Protein AF-A0A9D8U773-F1 (afdb_monomer)

Nearest PDB structures (foldseek):
  4h8p-assembly1_A  TM=3.447E-01  e=1.270E-01  Bacillus anthracis
  2ha1-assembly1_A  TM=2.707E-01  e=7.453E-02  Homo sapiens
  7zn4-assembly1_c  TM=3.310E-01  e=1.070E+00  Escherichia phage T5
  8hqz-assembly1_A  TM=1.081E-01  e=4.562E-01  Escherichia phage DT57C
  7zn2-assembly1_c  TM=1.019E-01  e=3.686E-01  Escherichia phage T5

Mean predicted aligned error: 18.67 Å

Solvent-accessible surface area (backbone atoms only — not comparable to full-atom values): 34492 Å² total; per-residue (Å²): 132,90,78,84,78,84,84,89,83,67,49,32,31,37,32,36,45,81,47,89,50,95,64,44,83,89,59,69,44,58,38,34,25,37,71,90,77,68,47,75,69,44,37,33,70,83,42,78,30,86,45,52,51,70,39,62,38,30,38,39,37,40,69,44,93,73,56,46,36,47,49,83,41,82,41,99,78,46,40,73,59,58,73,68,49,74,77,49,49,42,73,65,31,34,35,38,37,42,37,45,92,58,67,21,42,34,34,33,37,38,40,35,14,26,76,92,72,43,79,57,38,40,45,37,35,35,42,39,36,40,73,56,73,84,75,67,80,79,75,83,70,77,73,63,86,64,26,73,70,44,65,47,20,59,15,23,81,51,71,40,60,71,42,81,50,59,72,47,98,51,65,72,84,43,56,43,65,41,34,20,39,65,10,31,36,29,18,35,31,33,85,86,37,60,70,39,48,43,74,40,45,34,25,38,30,24,15,17,59,64,65,39,12,76,46,40,52,82,51,38,45,78,50,65,22,3,17,19,39,24,10,44,38,26,13,25,33,35,36,32,57,30,41,25,20,76,86,47,22,44,50,54,60,38,25,34,32,38,33,36,29,66,81,35,56,94,87,52,73,46,84,62,48,39,60,74,59,77,18,28,54,47,63,28,48,85,84,38,48,47,60,73,82,49,61,50,72,45,82,45,74,61,96,86,42,58,24,41,37,39,38,43,41,38,54,31,12,24,16,23,81,76,51,37,58,87,36,60,68,47,40,38,22,71,73,38,75,70,79,40,26,80,32,85,46,63,28,38,20,31,40,18,46,104,87,46,58,75,65,42,49,42,71,74,16,35,30,36,25,57,25,42,26,44,40,39,28,29,49,36,91,69,31,49,93,67,39,32,27,16,46,11,47,34,65,73,48,59,66,62,65,62,75,46,37,39,36,32,37,13,51,36,44,67,53,39,49,51,52,39,49,27,55,55,67,21,27,50,45,41,34,52,67,46,62,51,25,69,63,64,25,28,20,28,47,82,79,63,47,74,46,35,80,36,33,66,34,52,42,86,88,50,71,50,42,80,59,41,63,78,62,61,64,41,60,53,64,93,79,65,73,74,77,78,69,81,74,78,81,76,76,86,75,81,84,80,80,87,78,84,86,80,79,87,77,83,84,74,79,82,73,81,74,76,77,80,74,76,76,83,77,66,48,63,49,41,28,35,26,31,14,80,76,50,44,83,53,38,77,41,53,74,68,33,78,44,56,46,71,56,38,81,38,42,42,34,44,33,57,48,60,79,59,92,64,19,15,38,40,24,37,30,81,91,81,46,75,33,73,17,61,54,88,76,32,26,50,58,27,66,62,94,73,40,33,42,54,61,98,56,60,51,54,49,44,80,47,47,42,35,39,36,36,13,57,25,52,88,71,28,76,57,81,59,48,70,40,74,35,37,31,31,33,42,56,42,97,93,50,88,23,40,42,39

Secondary structure (DSSP, 8-state):
-----------EEEEEEEEPPSSPPS--EEEEE-TTT--EEE-TTTS-EEE-TT-EEEEEEEPPTT--EEEEEE-TT-BSPPPEEE--SBSSEEEEEEPPSS-EEEEEEEEEEETTTEEEEEEEEEEEEEE----------PPPTT---EESB--BSSB--EEEEEEPS-STT--EEEEE-EEEEES--TTTSTT-TT-SPPEEEEEBTT--TT--TTTTTTSS-BSBTTBTT---EEEEEPEE-TTSPBPPPSEEEEEEE--PPTT--GGGB-PPPTT-EEEE-TTSBT--S-EEEEEEEETTEEEEEEEEEPP-EE-BTTSSTTSPBP-SGGGSSGGGGGSTTTTEE-S-BTTB-TTS--TTS-EE--EEEEEEEEEHHHH-SS-EEHHHHHHTPPTTTT--EEEE----HHHHHHHHHHHHHTEEEEETTGGGSSGGGGBBTTT--B-EEETTEE-TTS-SSTTTTSSPPPP--TT-------PPPPPPPPPPPPPPPPPPPPPPPPPPPPPPPPPPPP-EEEEEEETTT--EEEE--TTEEE-GGGGGS-EEEEEEESS--SEEEEEETTTEEEEE-SSSPBTT-EETTEE---S--EESEEEEEEEEEESSSTT-S-EEEEEEEEEEEPPBTTB--EE-

Structure (mmCIF, N/CA/C/O backbone):
data_AF-A0A9D8U773-F1
#
_entry.id   AF-A0A9D8U773-F1
#
loop_
_atom_site.group_PDB
_atom_site.id
_atom_site.type_symbol
_atom_site.label_atom_id
_atom_site.label_alt_id
_atom_site.label_comp_id
_atom_site.label_asym_id
_atom_site.label_entity_id
_atom_site.label_seq_id
_atom_site.pdbx_PDB_ins_code
_atom_site.Cartn_x
_atom_site.Cartn_y
_atom_site.Cartn_z
_atom_site.occupancy
_atom_site.B_iso_or_equiv
_atom_site.auth_seq_id
_atom_site.auth_comp_id
_atom_site.auth_asym_id
_atom_site.auth_atom_id
_atom_site.pdbx_PDB_model_num
ATOM 1 N N . MET A 1 1 ? 31.032 -12.932 -21.569 1.00 28.88 1 MET A N 1
ATOM 2 C CA . MET A 1 1 ? 32.014 -12.746 -20.477 1.00 28.88 1 MET A CA 1
ATOM 3 C C . MET A 1 1 ? 31.319 -11.948 -19.394 1.00 28.88 1 MET A C 1
ATOM 5 O O . MET A 1 1 ? 30.668 -10.971 -19.724 1.00 28.88 1 MET A O 1
ATOM 9 N N . LYS A 1 2 ? 31.355 -12.435 -18.153 1.00 29.69 2 LYS A N 1
ATOM 10 C CA . LYS A 1 2 ? 30.635 -11.863 -17.010 1.00 29.69 2 LYS A CA 1
ATOM 11 C C . LYS A 1 2 ? 31.232 -10.500 -16.649 1.00 29.69 2 LYS A C 1
ATOM 13 O O . LYS A 1 2 ? 32.402 -10.454 -16.280 1.00 29.69 2 LYS A O 1
ATOM 18 N N . HIS A 1 3 ? 30.438 -9.435 -16.687 1.00 24.30 3 HIS A N 1
ATOM 19 C CA . HIS A 1 3 ? 30.728 -8.235 -15.910 1.00 24.30 3 HIS A CA 1
ATOM 20 C C . HIS A 1 3 ? 29.880 -8.286 -14.641 1.00 24.30 3 HIS A C 1
ATOM 22 O O . HIS A 1 3 ? 28.698 -7.975 -14.648 1.00 24.30 3 HIS A O 1
ATOM 28 N N . LYS A 1 4 ? 30.504 -8.754 -13.552 1.00 31.34 4 LYS A N 1
ATOM 29 C CA . LYS A 1 4 ? 30.119 -8.330 -12.207 1.00 31.34 4 LYS A CA 1
ATOM 30 C C . LYS A 1 4 ? 30.520 -6.861 -12.117 1.00 31.34 4 LYS A C 1
ATOM 32 O O . LYS A 1 4 ? 31.716 -6.576 -12.085 1.00 31.34 4 LYS A O 1
ATOM 37 N N . THR A 1 5 ? 29.551 -5.960 -12.132 1.00 27.06 5 THR A N 1
ATOM 38 C CA . THR A 1 5 ? 29.796 -4.559 -11.800 1.00 27.06 5 THR A CA 1
ATOM 39 C C . THR A 1 5 ? 29.695 -4.429 -10.286 1.00 27.06 5 THR A C 1
ATOM 41 O O . THR A 1 5 ? 28.662 -4.720 -9.691 1.00 27.06 5 THR A O 1
ATOM 44 N N . THR A 1 6 ? 30.818 -4.086 -9.665 1.00 28.75 6 THR A N 1
ATOM 45 C CA . THR A 1 6 ? 30.944 -3.756 -8.244 1.00 28.75 6 THR A CA 1
ATOM 46 C C . THR A 1 6 ? 30.161 -2.473 -7.963 1.00 28.75 6 THR A C 1
ATOM 48 O O . THR A 1 6 ? 30.441 -1.450 -8.583 1.00 28.75 6 THR A O 1
ATOM 51 N N . ILE A 1 7 ? 29.183 -2.526 -7.056 1.00 29.69 7 ILE A N 1
ATOM 52 C CA . ILE A 1 7 ? 28.341 -1.383 -6.677 1.00 29.69 7 ILE A CA 1
ATOM 53 C C . ILE A 1 7 ? 29.017 -0.625 -5.527 1.00 29.69 7 ILE A C 1
ATOM 55 O O . ILE A 1 7 ? 29.249 -1.181 -4.456 1.00 29.69 7 ILE A O 1
ATOM 59 N N . THR A 1 8 ? 29.341 0.645 -5.763 1.00 34.22 8 THR A N 1
ATOM 60 C CA . THR A 1 8 ? 29.880 1.600 -4.783 1.00 34.22 8 THR A CA 1
ATOM 61 C C . THR A 1 8 ? 28.751 2.451 -4.207 1.00 34.22 8 THR A C 1
ATOM 63 O O . THR A 1 8 ? 28.258 3.354 -4.877 1.00 34.22 8 THR A O 1
ATOM 66 N N . GLY A 1 9 ? 28.360 2.167 -2.965 1.00 41.53 9 GLY A N 1
ATOM 67 C CA . GLY A 1 9 ? 27.326 2.898 -2.225 1.00 41.53 9 GLY A CA 1
ATOM 68 C C . GLY A 1 9 ? 27.110 2.305 -0.834 1.00 41.53 9 GLY A C 1
ATOM 69 O O . 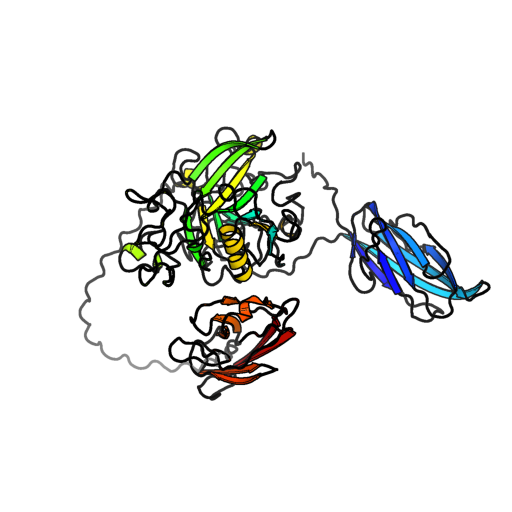GLY A 1 9 ? 25.985 2.018 -0.443 1.00 41.53 9 GLY A O 1
ATOM 70 N N . THR A 1 10 ? 28.199 2.000 -0.133 1.00 52.53 10 THR A N 1
ATOM 71 C CA . THR A 1 10 ? 28.158 1.189 1.084 1.00 52.53 10 THR A CA 1
ATOM 72 C C . THR A 1 10 ? 27.812 2.033 2.310 1.00 52.53 10 THR A C 1
ATOM 74 O O . THR A 1 10 ? 28.248 3.167 2.407 1.00 52.53 10 THR A O 1
ATOM 77 N N . ILE A 1 11 ? 27.039 1.509 3.261 1.00 53.84 11 ILE A N 1
ATOM 78 C CA . ILE A 1 11 ? 26.823 2.137 4.574 1.00 53.84 11 ILE A CA 1
ATOM 79 C C . ILE A 1 11 ? 27.746 1.448 5.581 1.00 53.84 11 ILE A C 1
ATOM 81 O O . ILE A 1 11 ? 27.887 0.222 5.555 1.00 53.84 11 ILE A O 1
ATOM 85 N N . ILE A 1 12 ? 28.383 2.220 6.462 1.00 65.38 12 ILE A N 1
ATOM 86 C CA . ILE A 1 12 ? 29.325 1.690 7.454 1.00 65.38 12 ILE A CA 1
ATOM 87 C C . ILE A 1 12 ? 28.750 1.887 8.858 1.00 65.38 12 ILE A C 1
ATOM 89 O O . ILE A 1 12 ? 28.303 2.980 9.210 1.00 65.38 12 ILE A O 1
ATOM 93 N N . SER A 1 13 ? 28.772 0.824 9.662 1.00 75.06 13 SER A N 1
ATOM 94 C CA . SER A 1 13 ? 28.561 0.899 11.108 1.00 75.06 13 SER A CA 1
ATOM 95 C C . SER A 1 13 ? 29.848 1.341 11.771 1.00 75.06 13 SER A C 1
ATOM 97 O O . SER A 1 13 ? 30.913 0.765 11.538 1.00 75.06 13 SER A O 1
ATOM 99 N N . LEU A 1 14 ? 29.716 2.352 12.617 1.00 76.88 14 LEU A N 1
ATOM 100 C CA . LEU A 1 14 ? 30.733 2.825 13.531 1.00 76.88 14 LEU A CA 1
ATOM 101 C C . LEU A 1 14 ? 30.384 2.350 14.945 1.00 76.88 14 LEU A C 1
ATOM 103 O O . LEU A 1 14 ? 29.333 2.688 15.491 1.00 76.88 14 LEU A O 1
ATOM 107 N N . SER A 1 15 ? 31.302 1.605 15.553 1.00 79.50 15 SER A N 1
ATOM 108 C CA . SER A 1 15 ? 31.257 1.231 16.970 1.00 79.50 15 SER A CA 1
ATOM 109 C C . SER A 1 15 ? 32.601 1.497 17.641 1.00 79.50 15 SER A C 1
ATOM 111 O O . SER A 1 15 ? 33.630 1.593 16.971 1.00 79.50 15 SER A O 1
ATOM 113 N N . ALA A 1 16 ? 32.598 1.637 18.964 1.00 76.88 16 ALA A N 1
ATOM 114 C CA . ALA A 1 16 ? 33.793 1.865 19.759 1.00 76.88 16 ALA A CA 1
ATOM 115 C C . ALA A 1 16 ? 33.888 0.843 20.894 1.00 76.88 16 ALA A C 1
ATOM 117 O O . ALA A 1 16 ? 32.899 0.526 21.547 1.00 76.88 16 ALA A O 1
ATOM 118 N N . THR A 1 17 ? 35.087 0.336 21.157 1.00 77.75 17 THR A N 1
ATOM 119 C CA . THR A 1 17 ? 35.370 -0.515 22.320 1.00 77.75 17 THR A CA 1
ATOM 120 C C . THR A 1 17 ? 36.460 0.137 23.155 1.00 77.75 17 THR A C 1
ATOM 122 O O . THR A 1 17 ? 37.511 0.487 22.625 1.00 77.75 17 THR A O 1
ATOM 125 N N . LEU A 1 18 ? 36.217 0.301 24.455 1.00 71.00 18 LEU A N 1
ATOM 126 C CA . LEU A 1 18 ? 37.233 0.753 25.406 1.00 71.00 18 LEU A CA 1
ATOM 127 C C . LEU A 1 18 ? 38.053 -0.457 25.868 1.00 71.00 18 LEU A C 1
ATOM 129 O O . LEU A 1 18 ? 37.485 -1.457 26.312 1.00 71.00 18 LEU A O 1
ATOM 133 N N . ALA A 1 19 ? 39.377 -0.372 25.772 1.00 62.91 19 ALA A N 1
ATOM 134 C CA . ALA A 1 19 ? 40.284 -1.368 26.322 1.00 62.91 19 ALA A CA 1
ATOM 135 C C . ALA A 1 19 ? 40.794 -0.905 27.698 1.00 62.91 19 ALA A C 1
ATOM 137 O O . ALA A 1 19 ? 41.020 0.279 27.941 1.00 62.91 19 ALA A O 1
ATOM 138 N N . GLY A 1 20 ? 40.950 -1.848 28.633 1.00 54.88 20 GLY A N 1
ATOM 139 C CA . GLY A 1 20 ? 41.425 -1.546 29.985 1.00 54.88 20 GLY A CA 1
ATOM 140 C C . GLY A 1 20 ? 42.836 -0.947 29.983 1.00 54.88 20 GLY A C 1
ATOM 141 O O . GLY A 1 20 ? 43.719 -1.424 29.275 1.00 54.88 20 GLY A O 1
ATOM 142 N N . SER A 1 21 ? 43.047 0.086 30.800 1.00 49.94 21 SER A N 1
ATOM 143 C CA . SER A 1 21 ? 44.311 0.820 30.886 1.00 49.94 21 SER A CA 1
ATOM 144 C C . SER A 1 21 ? 45.324 0.160 31.826 1.00 49.94 21 SER A C 1
ATOM 146 O O . SER A 1 21 ? 44.978 -0.578 32.750 1.00 49.94 21 SER A O 1
ATOM 148 N N . VAL A 1 22 ? 46.606 0.490 31.632 1.00 45.59 22 VAL A N 1
ATOM 149 C CA . VAL A 1 22 ? 47.677 0.082 32.552 1.00 45.59 22 VAL A CA 1
ATOM 150 C C . VAL A 1 22 ? 47.737 1.006 33.779 1.00 45.59 22 VAL A C 1
ATOM 152 O O . VAL A 1 22 ? 48.307 0.579 34.776 1.00 45.59 22 VAL A O 1
ATOM 155 N N . HIS A 1 23 ? 47.146 2.218 33.759 1.00 49.09 23 HIS A N 1
ATOM 156 C CA . HIS A 1 23 ? 47.235 3.206 34.862 1.00 49.09 23 HIS A CA 1
ATOM 157 C C . HIS A 1 23 ? 46.092 4.262 34.975 1.00 49.09 23 HIS A C 1
ATOM 159 O O . HIS A 1 23 ? 46.251 5.207 35.743 1.00 49.09 23 HIS A O 1
ATOM 165 N N . ALA A 1 24 ? 44.957 4.168 34.270 1.00 41.97 24 ALA A N 1
ATOM 166 C CA . ALA A 1 24 ? 43.940 5.242 34.249 1.00 41.97 24 ALA A CA 1
ATOM 167 C C . ALA A 1 24 ? 42.698 4.975 35.122 1.00 41.97 24 ALA A C 1
ATOM 169 O O . ALA A 1 24 ? 42.230 3.842 35.247 1.00 41.97 24 ALA A O 1
ATOM 170 N N . GLN A 1 25 ? 42.126 6.050 35.680 1.00 49.31 25 GLN A N 1
ATOM 171 C CA . GLN A 1 25 ? 40.770 6.042 36.234 1.00 49.31 25 GLN A CA 1
ATOM 172 C C . GLN A 1 25 ? 39.760 5.855 35.093 1.00 49.31 25 GLN A C 1
ATOM 174 O O . GLN A 1 25 ? 39.766 6.625 34.137 1.00 49.31 25 GLN A O 1
ATOM 179 N N . SER A 1 26 ? 38.892 4.844 35.179 1.00 53.78 26 SER A N 1
ATOM 180 C CA . SER A 1 26 ? 37.818 4.631 34.201 1.00 53.78 26 SER A CA 1
ATOM 181 C C . SER A 1 26 ? 36.821 5.793 34.246 1.00 53.78 26 SER A C 1
ATOM 183 O O . SER A 1 26 ? 36.256 6.055 35.312 1.00 53.78 26 SER A O 1
ATOM 185 N N . GLY A 1 27 ? 36.563 6.461 33.120 1.00 61.44 27 GLY A N 1
ATOM 186 C CA . GLY A 1 27 ? 35.593 7.562 33.097 1.00 61.44 27 GLY A CA 1
ATOM 187 C C . GLY A 1 27 ? 35.433 8.326 31.784 1.00 61.44 27 GLY A C 1
ATOM 188 O O . GLY A 1 27 ? 34.531 9.159 31.712 1.00 61.44 27 GLY A O 1
ATOM 189 N N . THR A 1 28 ? 36.248 8.057 30.759 1.00 69.44 28 THR A N 1
ATOM 190 C CA . THR A 1 28 ? 36.156 8.772 29.481 1.00 69.44 28 THR A CA 1
ATOM 191 C C . THR A 1 28 ? 34.858 8.433 28.749 1.00 69.44 28 THR A C 1
ATOM 193 O O . THR A 1 28 ? 34.535 7.262 28.539 1.00 69.44 28 THR A O 1
ATOM 196 N N . ARG A 1 29 ? 34.094 9.455 28.344 1.00 76.81 29 ARG A N 1
ATOM 197 C CA . ARG A 1 29 ? 32.878 9.279 27.528 1.00 76.81 29 ARG A CA 1
ATOM 198 C C . ARG A 1 29 ? 33.131 9.718 26.100 1.00 76.81 29 ARG A C 1
ATOM 200 O O . ARG A 1 29 ? 33.633 10.812 25.881 1.00 76.81 29 ARG A O 1
ATOM 207 N N . ILE A 1 30 ? 32.731 8.883 25.145 1.00 83.81 30 ILE A N 1
ATOM 208 C CA . ILE A 1 30 ? 32.850 9.161 23.713 1.00 83.81 30 ILE A CA 1
ATOM 209 C C . ILE A 1 30 ? 31.464 9.494 23.163 1.00 83.81 30 ILE A C 1
ATOM 211 O O . ILE A 1 30 ? 30.528 8.713 23.331 1.00 83.81 30 ILE A O 1
ATOM 215 N N . THR A 1 31 ? 31.334 10.630 22.483 1.00 80.12 31 THR A N 1
ATOM 216 C CA . THR A 1 31 ? 30.114 11.009 21.758 1.00 80.12 31 THR A CA 1
ATOM 217 C C . THR A 1 31 ? 30.471 11.431 20.340 1.00 80.12 31 THR A C 1
ATOM 219 O O . THR A 1 31 ? 31.385 12.229 20.143 1.00 80.12 31 THR A O 1
ATOM 222 N N . ALA A 1 32 ? 29.750 10.905 19.353 1.00 81.06 32 ALA A N 1
ATOM 223 C CA . ALA A 1 32 ? 29.913 11.266 17.951 1.00 81.06 32 ALA A CA 1
ATOM 224 C C . ALA A 1 32 ? 28.896 12.340 17.536 1.00 81.06 32 ALA A C 1
ATOM 226 O O . ALA A 1 32 ? 27.752 12.345 18.004 1.00 81.06 32 ALA A O 1
ATOM 227 N N . PHE A 1 33 ? 29.305 13.224 16.632 1.00 76.00 33 PHE A N 1
ATOM 228 C CA . PHE A 1 33 ? 28.508 14.314 16.078 1.00 76.00 33 PHE A CA 1
ATOM 229 C C . PHE A 1 33 ? 28.725 14.426 14.570 1.00 76.00 33 PHE A C 1
ATOM 231 O O . PHE A 1 33 ? 29.825 14.184 14.069 1.00 76.00 33 PHE A O 1
ATOM 238 N N . ASP A 1 34 ? 27.688 14.854 13.859 1.00 75.38 34 ASP A N 1
ATOM 239 C CA . ASP A 1 34 ? 27.816 15.320 12.481 1.00 75.38 34 ASP A CA 1
ATOM 240 C C . ASP A 1 34 ? 28.412 16.744 12.496 1.00 75.38 34 ASP A C 1
ATOM 242 O O . ASP A 1 34 ? 27.794 17.658 13.051 1.00 75.38 34 ASP A O 1
ATOM 246 N N . PRO A 1 35 ? 29.604 16.969 11.915 1.00 73.44 35 PRO A N 1
ATOM 247 C CA . PRO A 1 35 ? 30.274 18.266 11.941 1.00 73.44 35 PRO A CA 1
ATOM 248 C C . PRO A 1 35 ? 29.552 19.344 11.123 1.00 73.44 35 PRO A C 1
ATOM 250 O O . PRO A 1 35 ? 29.743 20.531 11.387 1.00 73.44 35 PRO A O 1
ATOM 253 N N . SER A 1 36 ? 28.722 18.963 10.147 1.00 65.56 36 SER A N 1
ATOM 254 C CA . SER A 1 36 ? 27.982 19.911 9.308 1.00 65.56 36 SER A CA 1
ATOM 255 C C . SER A 1 36 ? 26.739 20.463 10.007 1.00 65.56 36 SER A C 1
ATOM 257 O O . SER A 1 36 ? 26.387 21.629 9.821 1.00 65.56 36 SER A O 1
ATOM 259 N N . THR A 1 37 ? 26.093 19.643 10.840 1.00 59.50 37 THR A N 1
ATOM 260 C CA . THR A 1 37 ? 24.830 19.991 11.506 1.00 59.50 37 THR A CA 1
ATOM 261 C C . THR A 1 37 ? 24.973 20.234 13.008 1.00 59.50 37 THR A C 1
ATOM 263 O O . THR A 1 37 ? 24.119 20.884 13.610 1.00 59.50 37 THR A O 1
ATOM 266 N N . GLY A 1 38 ? 26.042 19.730 13.628 1.00 65.38 38 GLY A N 1
ATOM 267 C CA . GLY A 1 38 ? 26.257 19.760 15.074 1.00 65.38 38 GLY A CA 1
ATOM 268 C C . GLY A 1 38 ? 25.352 18.806 15.861 1.00 65.38 38 GLY A C 1
ATOM 269 O O . GLY A 1 38 ? 25.381 18.829 17.093 1.00 65.38 38 GLY A O 1
ATOM 270 N N . PHE A 1 39 ? 24.541 17.974 15.194 1.00 55.38 39 PHE A N 1
ATOM 271 C CA . PHE A 1 39 ? 23.683 17.003 15.871 1.00 55.38 39 PHE A CA 1
ATOM 272 C C . PHE A 1 39 ? 24.491 15.820 16.402 1.00 55.38 39 PHE A C 1
ATOM 274 O O . PHE A 1 39 ? 25.409 15.324 15.749 1.00 55.38 39 PHE A O 1
ATOM 281 N N . SER A 1 40 ? 24.125 15.354 17.598 1.00 64.50 40 SER A N 1
ATOM 282 C CA . SER A 1 40 ? 24.710 14.146 18.175 1.00 64.50 40 SER A CA 1
ATOM 283 C C . SER A 1 40 ? 24.226 12.916 17.413 1.00 64.50 40 SER A C 1
ATOM 285 O O . SER A 1 40 ? 23.023 12.708 17.265 1.00 64.50 40 SER A O 1
ATOM 287 N N . LEU A 1 41 ? 25.173 12.094 16.969 1.00 56.94 41 LEU A N 1
ATOM 288 C CA . LEU A 1 41 ? 24.927 10.768 16.404 1.00 56.94 41 LEU A CA 1
ATOM 289 C C . LEU A 1 41 ? 24.752 9.718 17.513 1.00 56.94 41 LEU A C 1
ATOM 291 O O . LEU A 1 41 ? 24.119 8.691 17.295 1.00 56.94 41 LEU A O 1
ATOM 295 N N . GLY A 1 42 ? 25.278 9.985 18.713 1.00 70.00 42 GLY A N 1
ATOM 296 C CA . GLY A 1 42 ? 25.173 9.123 19.889 1.00 70.00 42 GLY A CA 1
ATOM 297 C C . GLY A 1 42 ? 26.529 8.646 20.408 1.00 70.00 42 GLY A C 1
ATOM 298 O O . GLY A 1 42 ? 27.585 9.111 19.977 1.00 70.00 42 GLY A O 1
ATOM 299 N N . ASN A 1 43 ? 26.504 7.723 21.371 1.00 80.00 43 ASN A N 1
ATOM 300 C CA . ASN A 1 43 ? 27.709 7.152 21.972 1.00 80.00 43 ASN A CA 1
ATOM 301 C C . ASN A 1 43 ? 28.070 5.821 21.277 1.00 80.00 43 ASN A C 1
ATOM 303 O O . ASN A 1 43 ? 27.359 4.835 21.489 1.00 80.00 43 ASN A O 1
ATOM 307 N N . PRO A 1 44 ? 29.174 5.752 20.506 1.00 77.00 44 PRO A N 1
ATOM 308 C CA . PRO A 1 44 ? 29.546 4.554 19.749 1.00 77.00 44 PRO A CA 1
ATOM 309 C C . PRO A 1 44 ? 29.977 3.369 20.631 1.00 77.00 44 PRO A C 1
ATOM 311 O O . PRO A 1 44 ? 30.099 2.254 20.132 1.00 77.00 44 PRO A O 1
ATOM 314 N N . VAL A 1 45 ? 30.217 3.588 21.930 1.00 76.00 45 VAL A N 1
ATOM 315 C CA . VAL A 1 45 ? 30.491 2.525 22.916 1.00 76.00 45 VAL A CA 1
ATOM 316 C C . VAL A 1 45 ? 29.200 1.829 23.360 1.00 76.00 45 VAL A C 1
ATOM 318 O O . VAL A 1 45 ? 29.225 0.674 23.773 1.00 76.00 45 VAL A O 1
ATOM 321 N N . VAL A 1 46 ? 28.062 2.528 23.289 1.00 61.81 46 VAL A N 1
ATOM 322 C CA . VAL A 1 46 ? 26.760 2.044 23.787 1.00 61.81 46 VAL A CA 1
ATOM 323 C C . VAL A 1 46 ? 25.857 1.559 22.651 1.00 61.81 46 VAL A C 1
ATOM 325 O O . VAL A 1 46 ? 25.027 0.679 22.865 1.00 61.81 46 VAL A O 1
ATOM 328 N N . GLN A 1 47 ? 26.010 2.114 21.449 1.00 60.47 47 GLN A N 1
ATOM 329 C CA . GLN A 1 47 ? 25.193 1.787 20.280 1.00 60.47 47 GLN A CA 1
ATOM 330 C C . GLN A 1 47 ? 26.020 1.831 18.992 1.00 60.47 47 GLN A C 1
ATOM 332 O O . GLN A 1 47 ? 26.998 2.569 18.901 1.00 60.47 47 GLN A O 1
ATOM 337 N N . GLN A 1 48 ? 25.597 1.075 17.977 1.00 75.31 48 GLN A N 1
ATOM 338 C CA . GLN A 1 48 ? 26.154 1.193 16.630 1.00 75.31 48 GLN A CA 1
ATOM 339 C C . GLN A 1 48 ? 25.613 2.446 15.941 1.00 75.31 48 GLN A C 1
ATOM 341 O O . GLN A 1 48 ? 24.416 2.731 15.995 1.00 75.31 48 GLN A O 1
ATOM 346 N N . LEU A 1 49 ? 26.500 3.198 15.298 1.00 72.62 49 LEU A N 1
ATOM 347 C CA . LEU A 1 49 ? 26.173 4.436 14.599 1.00 72.62 49 LEU A CA 1
ATOM 348 C C . LEU A 1 49 ? 26.250 4.222 13.093 1.00 72.62 49 LEU A C 1
ATOM 350 O O . LEU A 1 49 ? 27.173 3.580 12.605 1.00 72.62 49 LEU A O 1
ATOM 354 N N . THR A 1 50 ? 25.303 4.788 12.352 1.00 73.06 50 THR A N 1
ATOM 355 C CA . THR A 1 50 ? 25.293 4.701 10.887 1.00 73.06 50 THR A CA 1
ATOM 356 C C . THR A 1 50 ? 25.996 5.915 10.296 1.00 73.06 50 THR A C 1
ATOM 358 O O . THR A 1 50 ? 25.578 7.044 10.551 1.00 73.06 50 THR A O 1
ATOM 361 N N . VAL A 1 51 ? 27.054 5.694 9.512 1.00 72.81 51 VAL A N 1
ATOM 362 C CA . VAL A 1 51 ? 27.827 6.767 8.867 1.00 72.81 51 VAL A CA 1
ATOM 363 C C . VAL A 1 51 ? 28.007 6.499 7.373 1.00 72.81 51 VAL A C 1
ATOM 365 O O . VAL A 1 51 ? 28.065 5.353 6.922 1.00 72.81 51 VAL A O 1
ATOM 368 N N . THR A 1 52 ? 28.081 7.574 6.588 1.00 76.12 52 THR A N 1
ATOM 369 C CA . THR A 1 52 ? 28.272 7.488 5.131 1.00 76.12 52 THR A CA 1
ATOM 370 C C . THR A 1 52 ? 29.771 7.481 4.815 1.00 76.12 52 THR A C 1
ATOM 372 O O . THR A 1 52 ? 30.479 8.340 5.344 1.00 76.12 52 THR A O 1
ATOM 375 N N . PRO A 1 53 ? 30.292 6.585 3.958 1.00 79.50 53 PRO A N 1
ATOM 376 C CA . PRO A 1 53 ? 31.685 6.628 3.524 1.00 79.50 53 PRO A CA 1
ATOM 377 C C . PRO A 1 53 ? 32.067 8.000 2.976 1.00 79.50 53 PRO A C 1
ATOM 379 O O . PRO A 1 53 ? 31.314 8.615 2.222 1.00 79.50 53 PRO A O 1
ATOM 382 N N . GLY A 1 54 ? 33.241 8.484 3.366 1.00 77.75 54 GLY A N 1
ATOM 383 C CA . GLY A 1 54 ? 33.740 9.802 2.984 1.00 77.75 54 GLY A CA 1
ATOM 384 C C . GLY A 1 54 ? 33.111 10.980 3.735 1.00 77.75 54 GLY A C 1
ATOM 385 O O . GLY A 1 54 ? 33.553 12.106 3.523 1.00 77.75 54 GLY A O 1
ATOM 386 N N . SER A 1 55 ? 32.120 10.757 4.608 1.00 80.94 55 SER A N 1
ATOM 387 C CA . SER A 1 55 ? 31.615 11.806 5.503 1.00 80.94 55 SER A CA 1
ATOM 388 C C . SER A 1 55 ? 32.526 11.987 6.715 1.00 80.94 55 SER A C 1
ATOM 390 O O . SER A 1 55 ? 33.080 11.019 7.242 1.00 80.94 55 SER A O 1
ATOM 392 N N . ASP A 1 56 ? 32.677 13.232 7.157 1.00 87.31 56 ASP A N 1
ATOM 393 C CA . ASP A 1 56 ? 33.391 13.549 8.387 1.00 87.31 56 ASP A CA 1
ATOM 394 C C . ASP A 1 56 ? 32.498 13.289 9.601 1.00 87.31 56 ASP A C 1
ATOM 396 O O . ASP A 1 56 ? 31.313 13.617 9.615 1.00 87.31 56 ASP A O 1
ATOM 400 N N . VAL A 1 57 ? 33.091 12.715 10.642 1.00 84.94 57 VAL A N 1
ATOM 401 C CA . VAL A 1 57 ? 32.461 12.451 11.932 1.00 84.94 57 VAL A CA 1
ATOM 402 C C . VAL A 1 57 ? 33.307 13.121 13.001 1.00 84.94 57 VAL A C 1
ATOM 404 O O . VAL A 1 57 ? 34.505 12.849 13.118 1.00 84.94 57 VAL A O 1
ATOM 407 N N . LYS A 1 58 ? 32.689 13.996 13.795 1.00 87.31 58 LYS A N 1
ATOM 408 C CA . LYS A 1 58 ? 33.349 14.650 14.924 1.00 87.31 58 LYS A CA 1
ATOM 409 C C . LYS A 1 58 ? 33.182 13.795 16.173 1.00 87.31 58 LYS A C 1
ATOM 411 O O . LYS A 1 58 ? 32.064 13.479 16.569 1.00 87.31 58 LYS A O 1
ATOM 416 N N . MET A 1 59 ? 34.288 13.448 16.812 1.00 87.38 59 MET A N 1
ATOM 417 C CA . MET A 1 59 ? 34.325 12.700 18.063 1.00 87.38 59 MET A CA 1
ATOM 418 C C . MET A 1 59 ? 34.670 13.641 19.210 1.00 87.38 59 MET A C 1
ATOM 420 O O . MET A 1 59 ? 35.671 14.352 19.150 1.00 87.38 59 MET A O 1
ATOM 424 N N . VAL A 1 60 ? 33.851 13.619 20.259 1.00 85.44 60 VAL A N 1
ATOM 425 C CA . VAL A 1 60 ? 34.055 14.380 21.494 1.00 85.44 60 VAL A CA 1
ATOM 426 C C . VAL A 1 60 ? 34.313 13.403 22.633 1.00 85.44 60 VAL A C 1
ATOM 428 O O . VAL A 1 60 ? 33.515 12.492 22.872 1.00 85.44 60 VAL A O 1
ATOM 431 N N . LEU A 1 61 ? 35.438 13.591 23.319 1.00 83.38 61 LEU A N 1
ATOM 432 C CA . LEU A 1 61 ? 35.888 12.774 24.435 1.00 83.38 61 LEU A CA 1
ATOM 433 C C . LEU A 1 61 ? 35.856 13.616 25.708 1.00 83.38 61 LEU A C 1
ATOM 435 O O . LEU A 1 61 ? 36.629 14.563 25.876 1.00 83.38 61 LEU A O 1
ATOM 439 N N . GLU A 1 62 ? 34.955 13.263 26.616 1.00 82.88 62 GLU A N 1
ATOM 440 C CA . GLU A 1 62 ? 34.869 13.882 27.936 1.00 82.88 62 GLU A CA 1
ATOM 441 C C . GLU A 1 62 ? 35.853 13.188 28.874 1.00 82.88 62 GLU A C 1
ATOM 443 O O . GLU A 1 62 ? 35.785 11.973 29.052 1.00 82.88 62 GLU A O 1
ATOM 448 N N . ALA A 1 63 ? 36.769 13.956 29.463 1.00 74.06 63 ALA A N 1
ATOM 449 C CA . ALA A 1 63 ? 37.793 13.431 30.357 1.00 74.06 63 ALA A CA 1
ATOM 450 C C . ALA A 1 63 ? 37.249 13.162 31.775 1.00 74.06 63 ALA A C 1
ATOM 452 O O . ALA A 1 63 ? 36.328 13.858 32.217 1.00 74.06 63 ALA A O 1
ATOM 453 N N . PRO A 1 64 ? 37.869 12.242 32.537 1.00 75.44 64 PRO A N 1
ATOM 454 C CA . PRO A 1 64 ? 37.673 12.149 33.980 1.00 75.44 64 PRO A CA 1
ATOM 455 C C . PRO A 1 64 ? 38.020 13.460 34.706 1.00 75.44 64 PRO A C 1
ATOM 457 O O . PRO A 1 64 ? 38.821 14.273 34.233 1.00 75.44 64 PRO A O 1
ATOM 460 N N . GLU A 1 65 ? 37.438 13.654 35.891 1.00 79.25 65 GLU A N 1
ATOM 461 C CA . GLU A 1 65 ? 37.671 14.844 36.713 1.00 79.25 65 GLU A CA 1
ATOM 462 C C . GLU A 1 65 ? 39.167 15.009 37.053 1.00 79.25 65 GLU A C 1
ATOM 464 O O . GLU A 1 65 ? 39.827 14.065 37.482 1.00 79.25 65 GLU A O 1
ATOM 469 N N . GLY A 1 66 ? 39.708 16.218 36.859 1.00 78.31 66 GLY A N 1
ATOM 470 C CA . GLY A 1 66 ? 41.112 16.550 37.151 1.00 78.31 66 GLY A CA 1
ATOM 471 C C . GLY A 1 66 ? 42.059 16.558 35.943 1.00 78.31 66 GLY A C 1
ATOM 472 O O . GLY A 1 66 ? 43.176 17.062 36.059 1.00 78.31 66 GLY A O 1
ATOM 473 N N . ILE A 1 67 ? 41.623 16.088 34.772 1.00 83.88 67 ILE A N 1
ATOM 474 C CA . ILE A 1 67 ? 42.403 16.171 33.528 1.00 83.88 67 ILE A CA 1
ATOM 475 C C . ILE A 1 67 ? 42.192 17.533 32.857 1.00 83.88 67 ILE A C 1
ATOM 477 O O . ILE A 1 67 ? 41.074 18.041 32.814 1.00 83.88 67 ILE A O 1
ATOM 481 N N . SER A 1 68 ? 43.258 18.131 32.315 1.00 79.00 68 SER A N 1
ATOM 482 C CA . SER A 1 68 ? 43.175 19.415 31.598 1.00 79.00 68 SER A CA 1
ATOM 483 C C . SER A 1 68 ? 43.717 19.377 30.172 1.00 79.00 68 SER A C 1
ATOM 485 O O . SER A 1 68 ? 43.396 20.267 29.390 1.00 79.00 68 SER A O 1
ATOM 487 N N . ASN A 1 69 ? 44.551 18.389 29.833 1.00 80.50 69 ASN A N 1
ATOM 488 C CA . ASN A 1 69 ? 45.115 18.246 28.492 1.00 80.50 69 ASN A CA 1
ATOM 489 C C . ASN A 1 69 ? 45.120 16.780 28.059 1.00 80.50 69 ASN A C 1
ATOM 491 O O . ASN A 1 69 ? 45.362 15.895 28.885 1.00 80.50 69 ASN A O 1
ATOM 495 N N . ALA A 1 70 ? 44.953 16.532 26.760 1.00 80.31 70 ALA A N 1
ATOM 496 C CA . ALA A 1 70 ? 45.192 15.217 26.184 1.00 80.31 70 ALA A CA 1
ATOM 497 C C . ALA A 1 70 ? 45.723 15.275 24.755 1.00 80.31 70 ALA A C 1
ATOM 499 O O . ALA A 1 70 ? 45.686 16.298 24.069 1.00 80.31 70 ALA A O 1
ATOM 500 N N . ARG A 1 71 ? 46.246 14.133 24.320 1.00 84.25 71 ARG A N 1
ATOM 501 C CA . ARG A 1 71 ? 46.769 13.927 22.978 1.00 84.25 71 ARG A CA 1
ATOM 502 C C . ARG A 1 71 ? 46.372 12.549 22.495 1.00 84.25 71 ARG A C 1
ATOM 504 O O . ARG A 1 71 ? 46.647 11.558 23.173 1.00 84.25 71 ARG A O 1
ATOM 511 N N . LEU A 1 72 ? 45.794 12.506 21.302 1.00 84.88 72 LEU A N 1
ATOM 512 C CA . LEU A 1 72 ? 45.434 11.259 20.651 1.00 84.88 72 LEU A CA 1
ATOM 513 C C . LEU A 1 72 ? 46.602 10.735 19.812 1.00 84.88 72 LEU A C 1
ATOM 515 O O . LEU A 1 72 ? 47.204 11.470 19.023 1.00 84.88 72 LEU A O 1
ATOM 519 N N . LEU A 1 73 ? 46.927 9.457 19.978 1.00 83.38 73 LEU A N 1
ATOM 520 C CA . LEU A 1 73 ? 47.942 8.756 19.200 1.00 83.38 73 LEU A CA 1
ATOM 521 C C . LEU A 1 73 ? 47.304 7.547 18.516 1.00 83.38 73 LEU A C 1
ATOM 523 O O . LEU A 1 73 ? 46.511 6.838 19.123 1.00 83.38 73 LEU A O 1
ATOM 527 N N . ARG A 1 74 ? 47.658 7.306 17.251 1.00 84.38 74 ARG A N 1
ATOM 528 C CA . ARG A 1 74 ? 47.254 6.096 16.524 1.00 84.38 74 ARG A CA 1
ATOM 529 C C . ARG A 1 74 ? 48.226 4.958 16.834 1.00 84.38 74 ARG A C 1
ATOM 531 O O . ARG A 1 74 ? 49.440 5.148 16.733 1.00 84.38 74 ARG A O 1
ATOM 538 N N . SER A 1 75 ? 47.688 3.789 17.158 1.00 79.50 75 SER A N 1
ATOM 539 C CA . SER A 1 75 ? 48.450 2.616 17.595 1.00 79.50 75 SER A CA 1
ATOM 540 C C . SER A 1 75 ? 48.804 1.676 16.438 1.00 79.50 75 SER A C 1
ATOM 542 O O . SER A 1 75 ? 48.195 1.701 15.365 1.00 79.50 75 SER A O 1
ATOM 544 N N . THR A 1 76 ? 49.814 0.825 16.649 1.00 67.06 76 THR A N 1
ATOM 545 C CA . THR A 1 76 ? 50.430 -0.032 15.614 1.00 67.06 76 THR A CA 1
ATOM 546 C C . THR A 1 76 ? 49.550 -1.191 15.113 1.00 67.06 76 THR A C 1
ATOM 548 O O . THR A 1 76 ? 49.984 -1.911 14.220 1.00 67.06 76 THR A O 1
ATOM 551 N N . GLY A 1 77 ? 48.339 -1.373 15.655 1.00 64.44 77 GLY A N 1
ATOM 552 C CA . GLY A 1 77 ? 47.349 -2.383 15.235 1.00 64.44 77 GLY A CA 1
ATOM 553 C C . GLY A 1 77 ? 46.330 -1.906 14.190 1.00 64.44 77 GLY A C 1
ATOM 554 O O . GLY A 1 77 ? 45.553 -2.704 13.676 1.00 64.44 77 GLY A O 1
ATOM 555 N N . SER A 1 78 ? 46.361 -0.620 13.822 1.00 76.75 78 SER A N 1
ATOM 556 C CA . SER A 1 78 ? 45.358 -0.028 12.931 1.00 76.75 78 SER A CA 1
ATOM 557 C C . SER A 1 78 ? 45.424 -0.559 11.492 1.00 76.75 78 SER A C 1
ATOM 559 O O . SER A 1 78 ? 46.458 -0.425 10.833 1.00 76.75 78 SER A O 1
ATOM 561 N N . SER A 1 79 ? 44.295 -1.009 10.946 1.00 75.50 79 SER A N 1
ATOM 562 C CA . SER A 1 79 ? 44.145 -1.424 9.541 1.00 75.50 79 SER A CA 1
ATOM 563 C C . SER A 1 79 ? 43.197 -0.482 8.795 1.00 75.50 79 SER A C 1
ATOM 565 O O . SER A 1 79 ? 42.148 -0.121 9.314 1.00 75.50 79 SER A O 1
ATOM 567 N N . ASN A 1 80 ? 43.596 -0.025 7.601 1.00 75.94 80 ASN A N 1
ATOM 568 C CA . ASN A 1 80 ? 42.794 0.834 6.710 1.00 75.94 80 ASN A CA 1
ATOM 569 C C . ASN A 1 80 ? 42.256 2.151 7.307 1.00 75.94 80 ASN A C 1
ATOM 571 O O . ASN A 1 80 ? 41.375 2.778 6.727 1.00 75.94 80 ASN A O 1
ATOM 575 N N . CYS A 1 81 ? 42.798 2.620 8.438 1.00 79.31 81 CYS A N 1
ATOM 576 C CA . CYS A 1 81 ? 42.214 3.794 9.084 1.00 79.31 81 CYS A CA 1
ATOM 577 C C . CYS A 1 81 ? 42.530 5.114 8.382 1.00 79.31 81 CYS A C 1
ATOM 579 O O . CYS A 1 81 ? 43.694 5.348 8.015 1.00 79.31 81 CYS A O 1
ATOM 581 N N . PRO A 1 82 ? 41.530 6.005 8.304 1.00 76.44 82 PRO A N 1
ATOM 582 C CA . PRO A 1 82 ? 41.661 7.350 7.758 1.00 76.44 82 PRO A CA 1
ATOM 583 C C . PRO A 1 82 ? 42.621 8.216 8.590 1.00 76.44 82 PRO A C 1
ATOM 585 O O . PRO A 1 82 ? 42.997 7.888 9.723 1.00 76.44 82 PRO A O 1
ATOM 588 N N . SER A 1 83 ? 43.037 9.346 8.016 1.00 76.19 83 SER A N 1
ATOM 589 C CA . SER A 1 83 ? 43.671 10.415 8.788 1.00 76.19 83 SER A CA 1
ATOM 590 C C . SER A 1 83 ? 42.661 11.015 9.763 1.00 76.19 83 SER A C 1
ATOM 592 O O . SER A 1 83 ? 41.492 11.170 9.418 1.00 76.19 83 SER A O 1
ATOM 594 N N . PHE A 1 84 ? 43.122 11.388 10.953 1.00 78.25 84 PHE A N 1
ATOM 595 C CA . PHE A 1 84 ? 42.335 12.180 11.890 1.00 78.25 84 PHE A CA 1
ATOM 596 C C . PHE A 1 84 ? 42.986 13.549 12.066 1.00 78.25 84 PHE A C 1
ATOM 598 O O . PHE A 1 84 ? 44.214 13.675 11.998 1.00 78.25 84 PHE A O 1
ATOM 605 N N . GLN A 1 85 ? 42.161 14.557 12.311 1.00 77.94 85 GLN A N 1
ATOM 606 C CA . GLN A 1 85 ? 42.604 15.886 12.706 1.00 77.94 85 GLN A CA 1
ATOM 607 C C . GLN A 1 85 ? 42.169 16.113 14.151 1.00 77.94 85 GLN A C 1
ATOM 609 O O . GLN A 1 85 ? 40.987 16.010 14.460 1.00 77.94 85 GLN A O 1
ATOM 614 N N . GLN A 1 86 ? 43.130 16.360 15.042 1.00 77.25 86 GLN A N 1
ATOM 615 C CA . GLN A 1 86 ? 42.828 16.772 16.410 1.00 77.25 86 GLN A CA 1
ATOM 616 C C . GLN A 1 86 ? 42.575 18.282 16.408 1.00 77.25 86 GLN A C 1
ATOM 618 O O . GLN A 1 86 ? 43.448 19.047 15.990 1.00 77.25 86 GLN A O 1
ATOM 623 N N . ASP A 1 87 ? 41.385 18.682 16.848 1.00 65.69 87 ASP A N 1
ATOM 624 C CA . ASP A 1 87 ? 40.905 20.060 16.729 1.00 65.69 87 ASP A CA 1
ATOM 625 C C . ASP A 1 87 ? 41.370 20.923 17.916 1.00 65.69 87 ASP A C 1
ATOM 627 O O . ASP A 1 87 ? 41.722 22.089 17.732 1.00 65.69 87 ASP A O 1
ATOM 631 N N . ASP A 1 88 ? 41.467 20.329 19.114 1.00 67.56 88 ASP A N 1
ATOM 632 C CA . ASP A 1 88 ? 42.026 20.957 20.318 1.00 67.56 88 ASP A CA 1
ATOM 633 C C . ASP A 1 88 ? 42.706 19.923 21.251 1.00 67.56 88 ASP A C 1
ATOM 635 O O . ASP A 1 88 ? 42.393 18.729 21.248 1.00 67.56 88 ASP A O 1
ATOM 639 N N . ASN A 1 89 ? 43.669 20.380 22.055 1.00 69.94 89 ASN A N 1
ATOM 640 C CA . ASN A 1 89 ? 44.338 19.610 23.110 1.00 69.94 89 ASN A CA 1
ATOM 641 C C . ASN A 1 89 ? 43.714 19.832 24.504 1.00 69.94 89 ASN A C 1
ATOM 643 O O . ASN A 1 89 ? 44.189 19.230 25.471 1.00 69.94 89 ASN A O 1
ATOM 647 N N . THR A 1 90 ? 42.700 20.698 24.627 1.00 72.00 90 THR A N 1
ATOM 648 C CA . THR A 1 90 ? 41.985 20.982 25.886 1.00 72.00 90 THR A CA 1
ATOM 649 C C . THR A 1 90 ? 40.706 20.148 26.040 1.00 72.00 90 THR A C 1
ATOM 651 O O . THR A 1 90 ? 40.257 19.515 25.091 1.00 72.00 90 THR A O 1
ATOM 654 N N . VAL A 1 91 ? 40.156 20.073 27.259 1.00 71.50 91 VAL A N 1
ATOM 655 C CA . VAL A 1 91 ? 38.921 19.321 27.567 1.00 71.50 91 VAL A CA 1
ATOM 656 C C . VAL A 1 91 ? 37.681 20.176 27.240 1.00 71.50 91 VAL A C 1
ATOM 658 O O . VAL A 1 91 ? 37.637 21.322 27.698 1.00 71.50 91 VAL A O 1
ATOM 661 N N . PRO A 1 92 ? 36.636 19.638 26.573 1.00 71.31 92 PRO A N 1
ATOM 662 C CA . PRO A 1 92 ? 36.522 18.275 26.040 1.00 71.31 92 PRO A CA 1
ATOM 663 C C . PRO A 1 92 ? 37.380 18.076 24.788 1.00 71.31 92 PRO A C 1
ATOM 665 O O . PRO A 1 92 ? 37.514 18.986 23.975 1.00 71.31 92 PRO A O 1
ATOM 668 N N . PHE A 1 93 ? 37.956 16.883 24.632 1.00 80.69 93 PHE A N 1
ATOM 669 C CA . PHE A 1 93 ? 38.875 16.620 23.526 1.00 80.69 93 PHE A CA 1
ATOM 670 C C . PHE A 1 93 ? 38.094 16.328 22.257 1.00 80.69 93 PHE A C 1
ATOM 672 O O . PHE A 1 93 ? 37.212 15.470 22.255 1.00 80.69 93 PHE A O 1
ATOM 679 N N . GLU A 1 94 ? 38.451 16.999 21.170 1.00 85.25 94 GLU A N 1
ATOM 680 C CA . GLU A 1 94 ? 37.751 16.859 19.901 1.00 85.25 94 GLU A CA 1
ATOM 681 C C . GLU A 1 94 ? 38.708 16.403 18.805 1.00 85.25 94 GLU A C 1
ATOM 683 O O . GLU A 1 94 ? 39.826 16.915 18.663 1.00 85.25 94 GLU A O 1
ATOM 688 N N . PHE A 1 95 ? 38.266 15.430 18.016 1.00 86.31 95 PHE A N 1
ATOM 689 C CA . PHE A 1 95 ? 38.927 15.089 16.767 1.00 86.31 95 PHE A CA 1
ATOM 690 C C . PHE A 1 95 ? 37.911 14.725 15.699 1.00 86.31 95 PHE A C 1
ATOM 692 O O . PHE A 1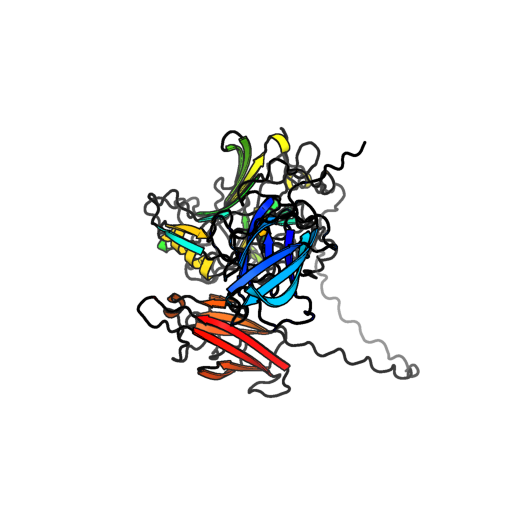 95 ? 36.853 14.164 15.983 1.00 86.31 95 PHE A O 1
ATOM 699 N N . THR A 1 96 ? 38.269 15.001 14.455 1.00 85.31 96 THR A N 1
ATOM 700 C CA . THR A 1 96 ? 37.452 14.669 13.292 1.00 85.31 96 THR A CA 1
ATOM 701 C C . THR A 1 96 ? 38.083 13.511 12.526 1.00 85.31 96 THR A C 1
ATOM 703 O O . THR A 1 96 ? 39.306 13.460 12.342 1.00 85.31 96 THR A O 1
ATOM 706 N N . ILE A 1 97 ? 37.247 12.563 12.099 1.00 87.06 97 ILE A N 1
ATOM 707 C CA . ILE A 1 97 ? 37.631 11.396 11.305 1.00 87.06 97 ILE A CA 1
ATOM 708 C C . ILE A 1 97 ? 36.729 11.274 10.075 1.00 87.06 97 ILE A C 1
ATOM 710 O O . ILE A 1 97 ? 35.510 11.353 10.191 1.00 87.06 97 ILE A O 1
ATOM 714 N N . THR A 1 98 ? 37.316 11.054 8.902 1.00 86.81 98 THR A N 1
ATOM 715 C CA . THR A 1 98 ? 36.557 10.793 7.671 1.00 86.81 98 THR A CA 1
ATOM 716 C C . THR A 1 98 ? 36.235 9.306 7.580 1.00 86.81 98 THR A C 1
ATOM 718 O O . THR A 1 98 ? 37.154 8.488 7.584 1.00 86.81 98 THR A O 1
ATOM 721 N N . ALA A 1 99 ? 34.960 8.930 7.487 1.00 83.31 99 ALA A N 1
ATOM 722 C CA . ALA A 1 99 ? 34.551 7.531 7.393 1.00 83.31 99 ALA A CA 1
ATOM 723 C C . ALA A 1 99 ? 35.248 6.834 6.199 1.00 83.31 99 ALA A C 1
ATOM 725 O O . ALA A 1 99 ? 35.200 7.356 5.079 1.00 83.31 99 ALA A O 1
ATOM 726 N N . PRO A 1 100 ? 35.916 5.683 6.409 1.00 80.12 100 PRO A N 1
ATOM 727 C CA . PRO A 1 100 ? 36.672 5.003 5.359 1.00 80.12 100 PRO A CA 1
ATOM 728 C C . PRO A 1 100 ? 35.748 4.466 4.256 1.00 80.12 100 PRO A C 1
ATOM 730 O O . PRO A 1 100 ? 34.547 4.342 4.449 1.00 80.12 100 PRO A O 1
ATOM 733 N N . ALA A 1 101 ? 36.295 4.151 3.080 1.00 72.44 101 ALA A N 1
ATOM 734 C CA . ALA A 1 101 ? 35.538 3.517 1.989 1.00 72.44 101 ALA A CA 1
ATOM 735 C C . ALA A 1 101 ? 35.481 1.978 2.098 1.00 72.44 101 ALA A C 1
ATOM 737 O O . ALA A 1 101 ? 34.760 1.328 1.345 1.00 72.44 101 ALA A O 1
ATOM 738 N N . GLU A 1 102 ? 36.247 1.408 3.027 1.00 76.38 102 GLU A N 1
ATOM 739 C CA . GLU A 1 102 ? 36.405 -0.025 3.280 1.00 76.38 102 GLU A CA 1
ATOM 740 C C . GLU A 1 102 ? 36.354 -0.281 4.793 1.00 76.38 102 GLU A C 1
ATOM 742 O O . GLU A 1 102 ? 36.468 0.658 5.586 1.00 76.38 102 GLU A O 1
ATOM 747 N N . GLU A 1 103 ? 36.207 -1.543 5.203 1.00 78.25 103 GLU A N 1
ATOM 748 C CA . GLU A 1 103 ? 36.273 -1.911 6.620 1.00 78.25 103 GLU A CA 1
ATOM 749 C C . GLU A 1 103 ? 37.621 -1.509 7.231 1.00 78.25 103 GLU A C 1
ATOM 751 O O . GLU A 1 103 ? 38.688 -1.687 6.625 1.00 78.25 103 GLU A O 1
ATOM 756 N N . ALA A 1 104 ? 37.567 -0.958 8.443 1.00 83.06 104 ALA A N 1
ATOM 757 C CA . ALA A 1 104 ? 38.738 -0.461 9.147 1.00 83.06 104 ALA A CA 1
ATOM 758 C C . ALA A 1 104 ? 38.623 -0.700 10.653 1.00 83.06 104 ALA A C 1
ATOM 760 O O . ALA A 1 104 ? 37.581 -0.468 11.265 1.00 83.06 104 ALA A O 1
ATOM 761 N N . ILE A 1 105 ? 39.733 -1.110 11.260 1.00 85.69 105 ILE A N 1
ATOM 762 C CA . ILE A 1 105 ? 39.864 -1.254 12.712 1.00 85.69 105 ILE A CA 1
ATOM 763 C C . ILE A 1 105 ? 40.946 -0.285 13.161 1.00 85.69 105 ILE A C 1
ATOM 765 O O . ILE A 1 105 ? 42.102 -0.410 12.747 1.00 85.69 105 ILE A O 1
ATOM 769 N N . CYS A 1 106 ? 40.559 0.693 13.975 1.00 86.44 106 CYS A N 1
ATOM 770 C CA . CYS A 1 106 ? 41.374 1.850 14.315 1.00 86.44 106 CYS A CA 1
ATOM 771 C C . CYS A 1 106 ? 41.634 1.920 15.805 1.00 86.44 106 CYS A C 1
ATOM 773 O O . CYS A 1 106 ? 40.786 2.367 16.574 1.00 86.44 106 CYS A O 1
ATOM 775 N N . ASP A 1 107 ? 42.835 1.499 16.184 1.00 85.81 107 ASP A N 1
ATOM 776 C CA . ASP A 1 107 ? 43.298 1.534 17.563 1.00 85.81 107 ASP A CA 1
ATOM 777 C C . ASP A 1 107 ? 43.928 2.889 17.876 1.00 85.81 107 ASP A C 1
ATOM 779 O O . ASP A 1 107 ? 44.867 3.335 17.200 1.00 85.81 107 ASP A O 1
ATOM 783 N N . TYR A 1 108 ? 43.436 3.513 18.937 1.00 86.25 108 TYR A N 1
ATOM 784 C CA . TYR A 1 108 ? 43.925 4.779 19.449 1.00 86.25 108 TYR A CA 1
ATOM 785 C C . TYR A 1 108 ? 44.315 4.663 20.917 1.00 86.25 108 TYR A C 1
ATOM 787 O O . TYR A 1 108 ? 43.709 3.925 21.690 1.00 86.25 108 TYR A O 1
ATOM 795 N N . THR A 1 109 ? 45.302 5.465 21.293 1.00 85.25 109 THR A N 1
ATOM 796 C CA . THR A 1 109 ? 45.747 5.648 22.668 1.00 85.25 109 THR A CA 1
ATOM 797 C C . THR A 1 109 ? 45.626 7.129 23.017 1.00 85.25 109 THR A C 1
ATOM 799 O O . THR A 1 109 ? 46.262 7.987 22.394 1.00 85.25 109 THR A O 1
ATOM 802 N N . LEU A 1 110 ? 44.801 7.443 24.013 1.00 84.00 110 LEU A N 1
ATOM 803 C CA . LEU A 1 110 ? 44.617 8.788 24.548 1.00 84.00 110 LEU A CA 1
ATOM 804 C C . LEU A 1 110 ? 45.583 9.000 25.712 1.00 84.00 110 LEU A C 1
ATOM 806 O O . LEU A 1 110 ? 45.424 8.388 26.762 1.00 84.00 110 LEU A O 1
ATOM 810 N N . HIS A 1 111 ? 46.583 9.865 25.553 1.00 84.38 111 HIS A N 1
ATOM 811 C CA . HIS A 1 111 ? 47.446 10.281 26.664 1.00 84.38 111 HIS A CA 1
ATOM 812 C C . HIS A 1 111 ? 46.833 11.479 27.375 1.00 84.38 111 HIS A C 1
ATOM 814 O O . HIS A 1 111 ? 46.427 12.429 26.708 1.00 84.38 111 HIS A O 1
ATOM 820 N N . MET A 1 112 ? 46.812 11.457 28.706 1.00 84.06 112 MET A N 1
ATOM 821 C CA . MET A 1 112 ? 46.162 12.474 29.529 1.00 84.06 112 MET A CA 1
ATOM 822 C C . MET A 1 112 ? 47.143 13.121 30.504 1.00 84.06 112 MET A C 1
ATOM 824 O O . MET A 1 112 ? 48.043 12.469 31.045 1.00 84.06 112 MET A O 1
ATOM 828 N N . TRP A 1 113 ? 46.942 14.414 30.753 1.00 83.38 113 TRP A N 1
ATOM 829 C CA . TRP A 1 113 ? 47.714 15.188 31.714 1.00 83.38 113 TRP A CA 1
ATOM 830 C C . TRP A 1 113 ? 46.819 16.060 32.596 1.00 83.38 113 TRP A C 1
ATOM 832 O O . TRP A 1 113 ? 45.869 16.698 32.132 1.00 83.38 113 TRP A O 1
ATOM 842 N N . GLU A 1 114 ? 47.195 16.139 33.865 1.00 82.00 114 GLU A N 1
ATOM 843 C CA . GLU A 1 114 ? 46.708 17.125 34.828 1.00 82.00 114 GLU A CA 1
ATOM 844 C C . GLU A 1 114 ? 47.206 18.547 34.475 1.00 82.00 114 GLU A C 1
ATOM 846 O O . GLU A 1 114 ? 48.094 18.719 33.616 1.00 82.00 114 GLU A O 1
ATOM 851 N N . PRO A 1 115 ? 46.693 19.595 35.155 1.00 80.06 115 PRO A N 1
ATOM 852 C CA . PRO A 1 115 ? 47.245 20.940 35.051 1.00 80.06 115 PRO A CA 1
ATOM 853 C C . PRO A 1 115 ? 48.773 20.958 35.224 1.00 80.06 115 PRO A C 1
ATOM 855 O O . PRO A 1 115 ? 49.328 20.290 36.094 1.00 80.06 115 PRO A O 1
ATOM 858 N N . ASN A 1 116 ? 49.461 21.768 34.412 1.00 77.25 116 ASN A N 1
ATOM 859 C CA . ASN A 1 116 ? 50.931 21.847 34.316 1.00 77.25 116 ASN A CA 1
ATOM 860 C C . ASN A 1 116 ? 51.632 20.652 33.642 1.00 77.25 116 ASN A C 1
ATOM 862 O O . ASN A 1 116 ? 52.839 20.493 33.819 1.00 77.25 116 ASN A O 1
ATOM 866 N N . TRP A 1 117 ? 50.922 19.862 32.830 1.00 76.62 117 TRP A N 1
ATOM 867 C CA . TRP A 1 117 ? 51.503 18.764 32.040 1.00 76.62 117 TRP A CA 1
ATOM 868 C C . TRP A 1 117 ? 52.066 17.609 32.888 1.00 76.62 117 TRP A C 1
ATOM 870 O O . TRP A 1 117 ? 52.984 16.908 32.457 1.00 76.62 117 TRP A O 1
ATOM 880 N N . ALA A 1 118 ? 51.514 17.371 34.082 1.00 80.19 118 ALA A N 1
ATOM 881 C CA . ALA A 1 118 ? 51.812 16.161 34.848 1.00 80.19 118 ALA A CA 1
ATOM 882 C C . ALA A 1 118 ? 51.075 14.964 34.226 1.00 80.19 118 ALA A C 1
ATOM 884 O O . ALA A 1 118 ? 49.868 15.025 34.010 1.00 80.19 118 ALA A O 1
ATOM 885 N N . TYR A 1 119 ? 51.806 13.904 33.867 1.00 81.44 119 TYR A N 1
ATOM 886 C CA . TYR A 1 119 ? 51.235 12.751 33.163 1.00 81.44 119 TYR A CA 1
ATOM 887 C C . TYR A 1 119 ? 50.287 11.972 34.077 1.00 81.44 119 TYR A C 1
ATOM 889 O O . TYR A 1 119 ? 50.712 11.470 35.115 1.00 81.44 119 TYR A O 1
ATOM 897 N N . ALA A 1 120 ? 49.023 11.873 33.667 1.00 77.19 120 ALA A N 1
ATOM 898 C CA . ALA A 1 120 ? 47.941 11.269 34.440 1.00 77.19 120 ALA A CA 1
ATOM 899 C C . ALA A 1 120 ? 47.623 9.827 34.008 1.00 77.19 120 ALA A C 1
ATOM 901 O O . ALA A 1 120 ? 46.887 9.122 34.692 1.00 77.19 120 ALA A O 1
ATOM 902 N N . GLY A 1 121 ? 48.183 9.379 32.881 1.00 80.56 121 GLY A N 1
ATOM 903 C CA . GLY A 1 121 ? 47.982 8.037 32.343 1.00 80.56 121 GLY A CA 1
ATOM 904 C C . GLY A 1 121 ? 47.517 8.050 30.893 1.00 80.56 121 GLY A C 1
ATOM 905 O O . GLY A 1 121 ? 47.545 9.081 30.214 1.00 80.56 121 GLY A O 1
ATOM 906 N N . ASN A 1 122 ? 47.107 6.877 30.420 1.00 81.81 122 ASN A N 1
ATOM 907 C CA . ASN A 1 122 ? 46.562 6.686 29.087 1.00 81.81 122 ASN A CA 1
ATOM 908 C C . ASN A 1 122 ? 45.357 5.740 29.082 1.00 81.81 122 ASN A C 1
ATOM 910 O O . ASN A 1 122 ? 45.208 4.906 29.975 1.00 81.81 122 ASN A O 1
ATOM 914 N N . GLU A 1 123 ? 44.512 5.880 28.066 1.00 81.69 123 GLU A N 1
ATOM 915 C CA . GLU A 1 123 ? 43.362 5.010 27.822 1.00 81.69 123 GLU A CA 1
ATOM 916 C C . GLU A 1 123 ? 43.339 4.583 26.356 1.00 81.69 123 GLU A C 1
ATOM 918 O O . GLU A 1 123 ? 43.491 5.414 25.457 1.00 81.69 123 GLU A O 1
ATOM 923 N N . ASP A 1 124 ? 43.181 3.282 26.130 1.00 83.56 124 ASP A N 1
ATOM 924 C CA . ASP A 1 124 ? 43.156 2.695 24.798 1.00 83.56 124 ASP A CA 1
ATOM 925 C C . ASP A 1 124 ? 41.707 2.477 24.360 1.00 83.56 124 ASP A C 1
ATOM 927 O O . ASP A 1 124 ? 40.869 2.001 25.131 1.00 83.56 124 ASP A O 1
ATOM 931 N N . PHE A 1 125 ? 41.406 2.796 23.106 1.00 81.50 125 PHE A N 1
ATOM 932 C CA . PHE A 1 125 ? 40.111 2.494 22.514 1.00 81.50 125 PHE A CA 1
ATOM 933 C C . PHE A 1 125 ? 40.240 2.139 21.039 1.00 81.50 125 PHE A C 1
ATOM 935 O O . PHE A 1 125 ? 41.117 2.631 20.328 1.00 81.50 125 PHE A O 1
ATOM 942 N N . THR A 1 126 ? 39.322 1.302 20.575 1.00 83.88 126 THR A N 1
ATOM 943 C CA . THR A 1 126 ? 39.255 0.845 19.189 1.00 83.88 126 THR A CA 1
ATOM 944 C C . THR A 1 126 ? 37.974 1.360 18.555 1.00 83.88 126 THR A C 1
ATOM 946 O O . THR A 1 126 ? 36.889 1.103 19.076 1.00 83.88 126 THR A O 1
ATOM 949 N N . LEU A 1 127 ? 38.085 2.058 17.424 1.00 84.50 127 LEU A N 1
ATOM 950 C CA . LEU A 1 127 ? 36.957 2.337 16.536 1.00 84.50 127 LEU A CA 1
ATOM 951 C C . LEU A 1 127 ? 36.885 1.250 15.466 1.00 84.50 127 LEU A C 1
ATOM 953 O O . LEU A 1 127 ? 37.870 0.997 14.772 1.00 84.50 127 LEU A O 1
ATOM 957 N N . ASN A 1 128 ? 35.725 0.619 15.330 1.00 84.56 128 ASN A N 1
ATOM 958 C CA . ASN A 1 128 ? 35.465 -0.401 14.325 1.00 84.56 128 ASN A CA 1
ATOM 959 C C . ASN A 1 128 ? 34.470 0.134 13.288 1.00 84.56 128 ASN A C 1
ATOM 961 O O . ASN A 1 128 ? 33.339 0.490 13.636 1.00 84.56 128 ASN A O 1
ATOM 965 N N . PHE A 1 129 ? 34.926 0.174 12.037 1.00 82.06 129 PHE A N 1
ATOM 966 C CA . PHE A 1 129 ? 34.163 0.484 10.838 1.00 82.06 129 PHE A CA 1
ATOM 967 C C . PHE A 1 129 ? 33.883 -0.825 10.102 1.00 82.06 129 PHE A C 1
ATOM 969 O O . PHE A 1 129 ? 34.785 -1.401 9.493 1.00 82.06 129 PHE A O 1
ATOM 976 N N . SER A 1 130 ? 32.638 -1.287 10.158 1.00 76.00 130 SER A N 1
ATOM 977 C CA . SER A 1 130 ? 32.205 -2.542 9.528 1.00 76.00 130 SER A CA 1
ATOM 978 C C . SER A 1 130 ? 31.066 -2.284 8.557 1.00 76.00 130 SER A C 1
ATOM 980 O O . SER A 1 130 ? 30.240 -1.395 8.790 1.00 76.00 130 SER A O 1
ATOM 982 N N . PHE A 1 131 ? 31.002 -3.036 7.459 1.00 66.56 131 PHE A N 1
ATOM 983 C CA . PHE A 1 131 ? 29.852 -2.920 6.574 1.00 66.56 131 PHE A CA 1
ATOM 984 C C . PHE A 1 131 ? 28.621 -3.502 7.252 1.00 66.56 131 PHE A C 1
ATOM 986 O O . PHE A 1 131 ? 28.595 -4.667 7.648 1.00 66.56 131 PHE A O 1
ATOM 993 N N . VAL A 1 132 ? 27.574 -2.688 7.354 1.00 48.75 132 VAL A N 1
ATOM 994 C CA . VAL A 1 132 ? 26.264 -3.205 7.733 1.00 48.75 132 VAL A CA 1
ATOM 995 C C . VAL A 1 132 ? 25.602 -3.667 6.455 1.00 48.75 132 VAL A C 1
ATOM 997 O O . VAL A 1 132 ? 25.049 -2.869 5.705 1.00 48.75 132 VAL A O 1
ATOM 1000 N N . VAL A 1 133 ? 25.632 -4.974 6.215 1.00 46.06 133 VAL A N 1
ATOM 1001 C CA . VAL A 1 133 ? 24.487 -5.588 5.546 1.00 46.06 133 VAL A CA 1
ATOM 1002 C C . VAL A 1 133 ? 23.380 -5.545 6.595 1.00 46.06 133 VAL A C 1
ATOM 1004 O O . VAL A 1 133 ? 23.575 -6.152 7.651 1.00 46.06 133 VAL A O 1
ATOM 1007 N N . PRO A 1 134 ? 22.272 -4.806 6.404 1.00 38.66 134 PRO A N 1
ATOM 1008 C CA . PRO A 1 134 ? 21.171 -4.854 7.353 1.00 38.66 134 PRO A CA 1
ATOM 1009 C C . PRO A 1 134 ? 20.668 -6.298 7.414 1.00 38.66 134 PRO A C 1
ATOM 1011 O O . PRO A 1 134 ? 19.959 -6.781 6.525 1.00 38.66 134 PRO A O 1
ATOM 1014 N N . THR A 1 135 ? 21.091 -7.007 8.457 1.00 33.47 135 THR A N 1
ATOM 1015 C CA . THR A 1 135 ? 20.500 -8.277 8.843 1.00 33.47 135 THR A CA 1
ATOM 1016 C C . THR A 1 135 ? 19.125 -7.924 9.376 1.00 33.47 135 THR A C 1
ATOM 1018 O O . THR A 1 135 ? 18.976 -7.136 10.309 1.00 33.47 135 THR A O 1
ATOM 1021 N N . ALA A 1 136 ? 18.107 -8.401 8.666 1.00 38.41 136 ALA A N 1
ATOM 1022 C CA . ALA A 1 136 ? 16.734 -8.258 9.100 1.00 38.41 136 ALA A CA 1
ATOM 1023 C C . ALA A 1 136 ? 16.583 -8.942 10.474 1.00 38.41 136 ALA A C 1
ATOM 1025 O O . ALA A 1 136 ? 17.280 -9.929 10.734 1.00 38.41 136 ALA A O 1
ATOM 1026 N N . PRO A 1 137 ? 15.643 -8.510 11.331 1.00 33.75 137 PRO A N 1
ATOM 1027 C CA . PRO A 1 137 ? 14.913 -9.508 12.098 1.00 33.75 137 PRO A CA 1
ATOM 1028 C C . PRO A 1 137 ? 14.429 -10.534 11.071 1.00 33.75 137 PRO A C 1
ATOM 1030 O O . PRO A 1 137 ? 13.803 -10.140 10.086 1.00 33.75 137 PRO A O 1
ATOM 1033 N N . GLU A 1 138 ? 14.794 -11.805 11.223 1.00 34.94 138 GLU A N 1
ATOM 1034 C CA . GLU A 1 138 ? 14.171 -12.861 10.433 1.00 34.94 138 GLU A CA 1
ATOM 1035 C C . GLU A 1 138 ? 12.665 -12.742 10.648 1.00 34.94 138 GLU A C 1
ATOM 1037 O O . GLU A 1 138 ? 12.137 -13.103 11.702 1.00 34.94 138 GLU A O 1
ATOM 1042 N N . ASP A 1 139 ? 11.972 -12.193 9.656 1.00 39.81 139 ASP A N 1
ATOM 1043 C CA . ASP A 1 139 ? 10.548 -12.399 9.535 1.00 39.81 139 ASP A CA 1
ATOM 1044 C C . ASP A 1 139 ? 10.430 -13.872 9.143 1.00 39.81 139 ASP A C 1
ATOM 1046 O O . ASP A 1 139 ? 10.532 -14.244 7.978 1.00 39.81 139 ASP A O 1
ATOM 1050 N N . SER A 1 140 ? 10.342 -14.728 10.160 1.00 37.09 140 SER A N 1
ATOM 1051 C CA . SER A 1 140 ? 10.177 -16.186 10.082 1.00 37.09 140 SER A CA 1
ATOM 1052 C C . SER A 1 140 ? 8.798 -16.577 9.540 1.00 37.09 140 SER A C 1
ATOM 1054 O O . SER A 1 140 ? 8.208 -17.578 9.939 1.00 37.09 140 SER A O 1
ATOM 1056 N N . PHE A 1 141 ? 8.252 -15.762 8.641 1.00 43.91 141 PHE A N 1
ATOM 1057 C CA . PHE A 1 141 ? 6.999 -16.045 7.984 1.00 43.91 141 PHE A CA 1
ATOM 1058 C C . PHE A 1 141 ? 7.279 -16.953 6.791 1.00 43.91 141 PHE A C 1
ATOM 1060 O O . PHE A 1 141 ? 7.794 -16.520 5.762 1.00 43.91 141 PHE A O 1
ATOM 1067 N N . GLU A 1 142 ? 6.951 -18.231 6.947 1.00 49.09 142 GLU A N 1
ATOM 1068 C CA . GLU A 1 142 ? 6.851 -19.144 5.819 1.00 49.09 142 GLU A CA 1
ATOM 1069 C C . GLU A 1 142 ? 5.701 -18.668 4.925 1.00 49.09 142 GLU A C 1
ATOM 1071 O O . GLU A 1 142 ? 4.544 -18.600 5.344 1.00 49.09 142 GLU A O 1
ATOM 1076 N N . HIS A 1 143 ? 6.024 -18.290 3.687 1.00 58.38 143 HIS A N 1
ATOM 1077 C CA . HIS A 1 143 ? 5.000 -18.076 2.673 1.00 58.38 143 HIS A CA 1
ATOM 1078 C C . HIS A 1 143 ? 4.237 -19.391 2.457 1.00 58.38 143 HIS A C 1
ATOM 1080 O O . HIS A 1 143 ? 4.874 -20.448 2.450 1.00 58.38 143 HIS A O 1
ATOM 1086 N N . PRO A 1 144 ? 2.904 -19.352 2.275 1.00 56.38 144 PRO A N 1
ATOM 1087 C CA . PRO A 1 144 ? 2.129 -20.562 2.030 1.00 56.38 144 PRO A CA 1
ATOM 1088 C C . PRO A 1 144 ? 2.727 -21.367 0.872 1.00 56.38 144 PRO A C 1
ATOM 1090 O O . PRO A 1 144 ? 3.100 -20.790 -0.156 1.00 56.38 144 PRO A O 1
ATOM 1093 N N . GLU A 1 145 ? 2.819 -22.691 1.017 1.00 54.44 145 GLU A N 1
ATOM 1094 C CA . GLU A 1 145 ? 3.293 -23.548 -0.073 1.00 54.44 145 GLU A CA 1
ATOM 1095 C C . GLU A 1 145 ? 2.489 -23.272 -1.356 1.00 54.44 145 GLU A C 1
ATOM 1097 O O . GLU A 1 145 ? 1.261 -23.209 -1.341 1.00 54.44 145 GLU A O 1
ATOM 1102 N N . GLY A 1 146 ? 3.194 -23.067 -2.473 1.00 58.84 146 GLY A N 1
ATOM 1103 C CA . GLY A 1 146 ? 2.589 -22.773 -3.777 1.00 58.84 146 GLY A CA 1
ATOM 1104 C C . GLY A 1 146 ? 2.373 -21.289 -4.099 1.00 58.84 146 GLY A C 1
ATOM 1105 O O . GLY A 1 146 ? 2.091 -20.973 -5.252 1.00 58.84 146 GLY A O 1
ATOM 1106 N N . SER A 1 147 ? 2.577 -20.361 -3.155 1.00 59.28 147 SER A N 1
ATOM 1107 C CA . SER A 1 147 ? 2.276 -18.936 -3.373 1.00 59.28 147 SER A CA 1
ATOM 1108 C C . SER A 1 147 ? 3.256 -18.186 -4.294 1.00 59.28 147 SER A C 1
ATOM 1110 O O . SER A 1 147 ? 3.029 -17.015 -4.572 1.00 59.28 147 SER A O 1
ATOM 1112 N N . ASN A 1 148 ? 4.359 -18.810 -4.747 1.00 71.88 148 ASN A N 1
ATOM 1113 C CA . ASN A 1 148 ? 5.406 -18.213 -5.606 1.00 71.88 148 ASN A CA 1
ATOM 1114 C C . ASN A 1 148 ? 5.675 -16.715 -5.313 1.00 71.88 148 ASN A C 1
ATOM 1116 O O . ASN A 1 148 ? 5.759 -15.890 -6.225 1.00 71.88 148 ASN A O 1
ATOM 1120 N N . HIS A 1 149 ? 5.770 -16.363 -4.025 1.00 83.56 149 HIS A N 1
ATOM 1121 C CA . HIS A 1 149 ? 5.923 -14.984 -3.559 1.00 83.56 149 HIS A CA 1
ATOM 1122 C C . HIS A 1 149 ? 7.374 -14.538 -3.727 1.00 83.56 149 HIS A C 1
ATOM 1124 O O . HIS A 1 149 ? 8.292 -15.173 -3.206 1.00 83.56 149 HIS A O 1
ATOM 1130 N N . ILE A 1 150 ? 7.583 -13.448 -4.468 1.00 84.81 150 ILE A N 1
ATOM 1131 C CA . ILE A 1 150 ? 8.906 -12.861 -4.688 1.00 84.81 150 ILE A CA 1
ATOM 1132 C C . ILE A 1 150 ? 8.926 -11.437 -4.145 1.00 84.81 150 ILE A C 1
ATOM 1134 O O . ILE A 1 150 ? 8.409 -10.502 -4.765 1.00 84.81 150 ILE A O 1
ATOM 1138 N N . ALA A 1 151 ? 9.553 -11.264 -2.983 1.00 86.69 151 ALA A N 1
ATOM 1139 C CA . ALA A 1 151 ? 9.730 -9.963 -2.354 1.00 86.69 151 ALA A CA 1
ATOM 1140 C C . ALA A 1 151 ? 10.652 -9.050 -3.182 1.00 86.69 151 ALA A C 1
ATOM 1142 O O . ALA A 1 151 ? 11.776 -9.412 -3.525 1.00 86.69 151 ALA A O 1
ATOM 1143 N N . TYR A 1 152 ? 10.192 -7.830 -3.454 1.00 87.50 152 TYR A N 1
ATOM 1144 C CA . TYR A 1 152 ? 10.966 -6.788 -4.126 1.00 87.50 152 TYR A CA 1
ATOM 1145 C C . TYR A 1 152 ? 11.549 -5.791 -3.122 1.00 87.50 152 TYR A C 1
ATOM 1147 O O . TYR A 1 152 ? 12.750 -5.520 -3.148 1.00 87.50 152 TYR A O 1
ATOM 1155 N N . THR A 1 153 ? 10.736 -5.301 -2.180 1.00 86.06 153 THR A N 1
ATOM 1156 C CA . THR A 1 153 ? 11.176 -4.438 -1.069 1.00 86.06 153 THR A CA 1
ATOM 1157 C C . THR A 1 153 ? 10.839 -5.058 0.283 1.00 86.06 153 THR A C 1
ATOM 1159 O O . THR A 1 153 ? 9.953 -5.901 0.389 1.00 86.06 153 THR A O 1
ATOM 1162 N N . ARG A 1 154 ? 11.539 -4.635 1.344 1.00 76.19 154 ARG A N 1
ATOM 1163 C CA . ARG A 1 154 ? 11.253 -5.087 2.727 1.00 76.19 154 ARG A CA 1
ATOM 1164 C C . ARG A 1 154 ? 10.049 -4.388 3.363 1.00 76.19 154 ARG A C 1
ATOM 1166 O O . ARG A 1 154 ? 9.552 -4.829 4.399 1.00 76.19 154 ARG A O 1
ATOM 1173 N N . GLY A 1 155 ? 9.607 -3.282 2.765 1.00 87.69 155 GLY A N 1
ATOM 1174 C CA . GLY A 1 155 ? 8.708 -2.334 3.412 1.00 87.69 155 GLY A CA 1
ATOM 1175 C C . GLY A 1 155 ? 9.311 -1.730 4.683 1.00 87.69 155 GLY A C 1
ATOM 1176 O O . GLY A 1 155 ? 10.515 -1.803 4.920 1.00 87.69 155 GLY A O 1
ATOM 1177 N N . SER A 1 156 ? 8.455 -1.115 5.488 1.00 84.56 156 SER A N 1
ATOM 1178 C CA . SER A 1 156 ? 8.775 -0.566 6.801 1.00 84.56 156 SER A CA 1
ATOM 1179 C C . SER A 1 156 ? 7.847 -1.160 7.859 1.00 84.56 156 SER A C 1
ATOM 1181 O O . SER A 1 156 ? 6.630 -1.230 7.655 1.00 84.56 156 SER A O 1
ATOM 1183 N N . SER A 1 157 ? 8.436 -1.581 8.978 1.00 81.44 157 SER A N 1
ATOM 1184 C CA . SER A 1 157 ? 7.737 -1.937 10.218 1.00 81.44 157 SER A CA 1
ATOM 1185 C C . SER A 1 157 ? 7.482 -0.721 11.117 1.00 81.44 157 SER A C 1
ATOM 1187 O O . SER A 1 157 ? 6.790 -0.838 12.125 1.00 81.44 157 SER A O 1
ATOM 1189 N N . ASP A 1 158 ? 8.052 0.435 10.774 1.00 76.38 158 ASP A N 1
ATOM 1190 C CA . ASP A 1 158 ? 7.899 1.681 11.515 1.00 76.38 158 ASP A CA 1
ATOM 1191 C C . ASP A 1 158 ? 6.658 2.450 11.055 1.00 76.38 158 ASP A C 1
ATOM 1193 O O . ASP A 1 158 ? 6.008 2.124 10.059 1.00 76.38 158 ASP A O 1
ATOM 1197 N N . PHE A 1 159 ? 6.309 3.494 11.805 1.00 78.88 159 PHE A N 1
ATOM 1198 C CA . PHE A 1 159 ? 5.202 4.391 11.496 1.00 78.88 159 PHE A CA 1
ATOM 1199 C C . PHE A 1 159 ? 5.700 5.822 11.289 1.00 78.88 159 PHE A C 1
ATOM 1201 O O . PHE A 1 159 ? 6.711 6.233 11.856 1.00 78.88 159 PHE A O 1
ATOM 1208 N N . SER A 1 160 ? 4.966 6.610 10.501 1.00 76.19 160 SER A N 1
ATOM 1209 C CA . SER A 1 160 ? 5.207 8.052 10.365 1.00 76.19 160 SER A CA 1
ATOM 1210 C C . SER A 1 160 ? 3.949 8.844 10.711 1.00 76.19 160 SER A C 1
ATOM 1212 O O . SER A 1 160 ? 2.841 8.447 10.348 1.00 76.19 160 SER A O 1
ATOM 1214 N N . ASP A 1 161 ? 4.109 9.963 11.418 1.00 77.19 161 ASP A N 1
ATOM 1215 C CA . ASP A 1 161 ? 3.002 10.832 11.818 1.00 77.19 161 ASP A CA 1
ATOM 1216 C C . ASP A 1 161 ? 2.308 11.435 10.586 1.00 77.19 161 ASP A C 1
ATOM 1218 O O . ASP A 1 161 ? 2.956 11.993 9.699 1.00 77.19 161 ASP A O 1
ATOM 1222 N N . PHE A 1 162 ? 0.975 11.374 10.537 1.00 80.94 162 PHE A N 1
ATOM 1223 C CA . PHE A 1 162 ? 0.197 12.019 9.479 1.00 80.94 162 PHE A CA 1
ATOM 1224 C C . PHE A 1 162 ? -0.083 13.487 9.829 1.00 80.94 162 PHE A C 1
ATOM 1226 O O . PHE A 1 162 ? -0.788 13.808 10.790 1.00 80.94 162 PHE A O 1
ATOM 1233 N N . LEU A 1 163 ? 0.492 14.400 9.050 1.00 79.38 163 LEU A N 1
ATOM 1234 C CA . LEU A 1 163 ? 0.463 15.837 9.293 1.00 79.38 163 LEU A CA 1
ATOM 1235 C C . LEU A 1 163 ? -0.700 16.494 8.549 1.00 79.38 163 LEU A C 1
ATOM 1237 O O . LEU A 1 163 ? -0.804 16.419 7.323 1.00 79.38 163 LEU A O 1
ATOM 1241 N N . VAL A 1 164 ? -1.539 17.209 9.301 1.00 81.06 164 VAL A N 1
ATOM 1242 C CA . VAL A 1 164 ? -2.615 18.045 8.758 1.00 81.06 164 VAL A CA 1
ATOM 1243 C C . VAL A 1 164 ? -2.107 19.468 8.561 1.00 81.06 164 VAL A C 1
ATOM 1245 O O . VAL A 1 164 ? -1.885 20.193 9.532 1.00 81.06 164 VAL A O 1
ATOM 1248 N N . GLY A 1 165 ? -1.924 19.868 7.307 1.00 75.94 165 GLY A N 1
ATOM 1249 C CA . GLY A 1 165 ? -1.405 21.182 6.948 1.00 75.94 165 GLY A CA 1
ATOM 1250 C C . GLY A 1 165 ? -2.475 22.248 6.701 1.00 75.94 165 GLY A C 1
ATOM 1251 O O . GLY A 1 165 ? -3.620 22.197 7.175 1.00 75.94 165 GLY A O 1
ATOM 1252 N N . GLU A 1 166 ? -2.057 23.273 5.963 1.00 79.75 166 GLU A N 1
ATOM 1253 C CA . GLU A 1 166 ? -2.877 24.436 5.634 1.00 79.75 166 GLU A CA 1
ATOM 1254 C C . GLU A 1 166 ? -3.998 24.107 4.639 1.00 79.75 166 GLU A C 1
ATOM 1256 O O . GLU A 1 166 ? -3.970 23.096 3.932 1.00 79.75 166 GLU A O 1
ATOM 1261 N N . LEU A 1 167 ? -4.998 24.990 4.582 1.00 80.12 167 LEU A N 1
ATOM 1262 C CA . LEU A 1 167 ? -6.080 24.908 3.605 1.00 80.12 167 LEU A CA 1
ATOM 1263 C C . LEU A 1 167 ? -5.520 25.065 2.187 1.00 80.12 167 LEU A C 1
ATOM 1265 O O . LEU A 1 167 ? -4.753 25.985 1.902 1.00 80.12 167 LEU A O 1
ATOM 1269 N N . ALA A 1 168 ? -5.933 24.179 1.289 1.00 73.75 168 ALA A N 1
ATOM 1270 C CA . ALA A 1 168 ? -5.587 24.254 -0.114 1.00 73.75 168 ALA A CA 1
ATOM 1271 C C . ALA A 1 168 ? -6.330 25.425 -0.793 1.00 73.75 168 ALA A C 1
ATOM 1273 O O . ALA A 1 168 ? -7.483 25.709 -0.456 1.00 73.75 168 ALA A O 1
ATOM 1274 N N . PRO A 1 169 ? -5.723 26.076 -1.804 1.00 68.69 169 PRO A N 1
ATOM 1275 C CA . PRO A 1 169 ? -6.336 27.211 -2.502 1.00 68.69 169 PRO A CA 1
ATOM 1276 C C . PRO A 1 169 ? -7.638 26.870 -3.246 1.00 68.69 169 PRO A C 1
ATOM 1278 O O . PRO A 1 169 ? -8.446 27.756 -3.513 1.00 68.69 169 PRO A O 1
ATOM 1281 N N . SER A 1 170 ? -7.838 25.598 -3.612 1.00 66.75 170 SER A N 1
ATOM 1282 C CA . SER A 1 170 ? -9.032 25.113 -4.308 1.00 66.75 170 SER A CA 1
ATOM 1283 C C . SER A 1 170 ? -9.446 23.733 -3.804 1.00 66.75 170 SER A C 1
ATOM 1285 O O . SER A 1 170 ? -8.618 22.828 -3.710 1.00 66.75 170 SER A O 1
ATOM 1287 N N . ARG A 1 171 ? -10.752 23.556 -3.559 1.00 65.88 171 ARG A N 1
ATOM 1288 C CA . ARG A 1 171 ? -11.357 22.271 -3.168 1.00 65.88 171 ARG A CA 1
ATOM 1289 C C . ARG A 1 171 ? -11.404 21.249 -4.309 1.00 65.88 171 ARG A C 1
ATOM 1291 O O . ARG A 1 171 ? -11.363 20.055 -4.047 1.00 65.88 171 ARG A O 1
ATOM 1298 N N . SER A 1 172 ? -11.492 21.693 -5.566 1.00 54.41 172 SER A N 1
ATOM 1299 C CA . SER A 1 172 ? -11.784 20.804 -6.705 1.00 54.41 172 SER A CA 1
ATOM 1300 C C . SER A 1 172 ? -10.601 19.947 -7.166 1.00 54.41 172 SER A C 1
ATOM 1302 O O . SER A 1 172 ? -10.810 18.949 -7.847 1.00 54.41 172 SER A O 1
ATOM 1304 N N . ALA A 1 173 ? -9.370 20.314 -6.801 1.00 52.72 173 ALA A N 1
ATOM 1305 C CA . ALA A 1 173 ? -8.150 19.578 -7.153 1.00 52.72 173 ALA A CA 1
ATOM 1306 C C . ALA A 1 173 ? -7.509 18.873 -5.943 1.00 52.72 173 ALA A C 1
ATOM 1308 O O . ALA A 1 173 ? -6.394 18.361 -6.038 1.00 52.72 173 ALA A O 1
ATOM 1309 N N . HIS A 1 174 ? -8.187 18.887 -4.795 1.00 66.00 174 HIS A N 1
ATOM 1310 C CA . HIS A 1 174 ? -7.612 18.475 -3.528 1.00 66.00 174 HIS A CA 1
ATOM 1311 C C . HIS A 1 174 ? -7.791 16.970 -3.260 1.00 66.00 174 HIS A C 1
ATOM 1313 O O . HIS A 1 174 ? -8.843 16.398 -3.543 1.00 66.00 174 HIS A O 1
ATOM 1319 N N . GLY A 1 175 ? -6.763 16.326 -2.704 1.00 73.94 175 GLY A N 1
ATOM 1320 C CA . GLY A 1 175 ? -6.791 14.923 -2.292 1.00 73.94 175 GLY A CA 1
ATOM 1321 C C . GLY A 1 175 ? -5.500 14.512 -1.593 1.00 73.94 175 GLY A C 1
ATOM 1322 O O . GLY A 1 175 ? -4.448 15.116 -1.812 1.00 73.94 175 GLY A O 1
ATOM 1323 N N . ASN A 1 176 ? -5.577 13.472 -0.766 1.00 87.62 176 ASN A N 1
ATOM 1324 C CA . ASN A 1 176 ? -4.411 12.943 -0.064 1.00 87.62 176 ASN A CA 1
ATOM 1325 C C . ASN A 1 176 ? -3.638 11.999 -0.978 1.00 87.62 176 ASN A C 1
ATOM 1327 O O . ASN A 1 176 ? -4.245 11.157 -1.641 1.00 87.62 176 ASN A O 1
ATOM 1331 N N . ARG A 1 177 ? -2.309 12.122 -1.002 1.00 89.38 177 ARG A N 1
ATOM 1332 C CA . ARG A 1 177 ? -1.433 11.275 -1.814 1.00 89.38 177 ARG A CA 1
ATOM 1333 C C . ARG A 1 177 ? -0.531 10.438 -0.922 1.00 89.38 177 ARG A C 1
ATOM 1335 O O . ARG A 1 177 ? 0.292 10.992 -0.202 1.00 89.38 177 ARG A O 1
ATOM 1342 N N . PHE A 1 178 ? -0.648 9.125 -1.048 1.00 92.88 178 PHE A N 1
ATOM 1343 C CA . PHE A 1 178 ? 0.139 8.151 -0.309 1.00 92.88 178 PHE A CA 1
ATOM 1344 C C . PHE A 1 178 ? 1.091 7.475 -1.279 1.00 92.88 178 PHE A C 1
ATOM 1346 O O . PHE A 1 178 ? 0.672 6.722 -2.155 1.00 92.88 178 PHE A O 1
ATOM 1353 N N . THR A 1 179 ? 2.370 7.806 -1.168 1.00 94.25 179 THR A N 1
ATOM 1354 C CA . THR A 1 179 ? 3.376 7.325 -2.112 1.00 94.25 179 THR A CA 1
ATOM 1355 C C . THR A 1 179 ? 3.811 5.910 -1.752 1.00 94.25 179 THR A C 1
ATOM 1357 O O . THR A 1 179 ? 4.170 5.677 -0.604 1.00 94.25 179 THR A O 1
ATOM 1360 N N . CYS A 1 180 ? 3.841 4.982 -2.701 1.00 95.50 180 CYS A N 1
ATOM 1361 C CA . CYS A 1 180 ? 4.187 3.583 -2.454 1.00 95.50 180 CYS A CA 1
ATOM 1362 C C . CYS A 1 180 ? 5.295 3.110 -3.389 1.00 95.50 180 CYS A C 1
ATOM 1364 O O . CYS A 1 180 ? 5.640 3.783 -4.352 1.00 95.50 180 CYS A O 1
ATOM 1366 N N . VAL A 1 181 ? 5.865 1.955 -3.076 1.00 94.81 181 VAL A N 1
ATOM 1367 C CA . VAL A 1 181 ? 6.763 1.219 -3.970 1.00 94.81 181 VAL A CA 1
ATOM 1368 C C . VAL A 1 181 ? 6.294 -0.229 -4.053 1.00 94.81 181 VAL A C 1
ATOM 1370 O O . VAL A 1 181 ? 5.535 -0.671 -3.188 1.00 94.81 181 VAL A O 1
ATOM 1373 N N . VAL A 1 182 ? 6.711 -0.963 -5.084 1.00 95.44 182 VAL A N 1
ATOM 1374 C CA . VAL A 1 182 ? 6.349 -2.383 -5.210 1.00 95.44 182 VAL A CA 1
ATOM 1375 C C . VAL A 1 182 ? 6.864 -3.152 -3.989 1.00 95.44 182 VAL A C 1
ATOM 1377 O O . VAL A 1 182 ? 8.037 -3.034 -3.624 1.00 95.44 182 VAL A O 1
ATOM 1380 N N . SER A 1 183 ? 5.984 -3.905 -3.330 1.00 95.19 183 SER A N 1
ATOM 1381 C CA . SER A 1 183 ? 6.353 -4.790 -2.224 1.00 95.19 183 SER A CA 1
ATOM 1382 C C . SER A 1 183 ? 6.875 -6.115 -2.754 1.00 95.19 183 SER A C 1
ATOM 1384 O O . SER A 1 183 ? 7.989 -6.505 -2.416 1.00 95.19 183 SER A O 1
ATOM 1386 N N . HIS A 1 184 ? 6.100 -6.782 -3.609 1.00 94.31 184 HIS A N 1
ATOM 1387 C CA . HIS A 1 184 ? 6.372 -8.134 -4.093 1.00 94.31 184 HIS A CA 1
ATOM 1388 C C . HIS A 1 184 ? 5.544 -8.476 -5.332 1.00 94.31 184 HIS A C 1
ATOM 1390 O O . HIS A 1 184 ? 4.643 -7.732 -5.725 1.00 94.31 184 HIS A O 1
ATOM 1396 N N . PHE A 1 185 ? 5.851 -9.631 -5.912 1.00 94.25 185 PHE A N 1
ATOM 1397 C CA . PHE A 1 185 ? 5.091 -10.274 -6.977 1.00 94.25 185 PHE A CA 1
ATOM 1398 C C . PHE A 1 185 ? 4.566 -11.625 -6.492 1.00 94.25 185 PHE A C 1
ATOM 1400 O O . PHE A 1 185 ? 5.256 -12.316 -5.743 1.00 94.25 185 PHE A O 1
ATOM 1407 N N . SER A 1 186 ? 3.349 -11.986 -6.888 1.00 94.31 186 SER A N 1
ATOM 1408 C CA . SER A 1 186 ? 2.741 -13.284 -6.571 1.00 94.31 186 SER A CA 1
ATOM 1409 C C . SER A 1 186 ? 1.614 -13.601 -7.566 1.00 94.31 186 SER A C 1
ATOM 1411 O O . SER A 1 186 ? 1.097 -12.701 -8.228 1.00 94.31 186 SER A O 1
ATOM 1413 N N . TYR A 1 187 ? 1.240 -14.875 -7.663 1.00 93.81 187 TYR A N 1
ATOM 1414 C CA . TYR A 1 187 ? 0.094 -15.392 -8.428 1.00 93.81 187 TYR A CA 1
ATOM 1415 C C . TYR A 1 187 ? -1.136 -15.595 -7.524 1.00 93.81 187 TYR A C 1
ATOM 1417 O O . TYR A 1 187 ? -2.008 -16.420 -7.790 1.00 93.81 187 TYR A O 1
ATOM 1425 N N . ASP A 1 188 ? -1.185 -14.870 -6.412 1.00 94.38 188 ASP A N 1
ATOM 1426 C CA . ASP A 1 188 ? -2.273 -14.926 -5.447 1.00 94.38 188 ASP A CA 1
ATOM 1427 C C . ASP A 1 188 ? -3.331 -13.857 -5.728 1.00 94.38 188 ASP A C 1
ATOM 1429 O O . ASP A 1 188 ? -3.014 -12.765 -6.201 1.00 94.38 188 ASP A O 1
ATOM 1433 N N . ASP A 1 189 ? -4.578 -14.144 -5.353 1.00 94.81 189 ASP A N 1
ATOM 1434 C CA . ASP A 1 189 ? -5.651 -13.152 -5.288 1.00 94.81 189 ASP A CA 1
ATOM 1435 C C . ASP A 1 189 ? -6.624 -13.486 -4.142 1.00 94.81 189 ASP A C 1
ATOM 1437 O O . ASP A 1 189 ? -7.489 -14.346 -4.310 1.00 94.81 189 ASP A O 1
ATOM 1441 N N . PRO A 1 190 ? -6.514 -12.841 -2.968 1.00 92.44 190 PRO A N 1
ATOM 1442 C CA . PRO A 1 190 ? -7.390 -13.137 -1.830 1.00 92.44 190 PRO A CA 1
ATOM 1443 C C . PRO A 1 190 ? -8.850 -12.695 -2.021 1.00 92.44 190 PRO A C 1
ATOM 1445 O O . PRO A 1 190 ? -9.721 -13.102 -1.250 1.00 92.44 190 PRO A O 1
ATOM 1448 N N . ILE A 1 191 ? -9.159 -11.856 -3.015 1.00 93.50 191 ILE A N 1
ATOM 1449 C CA . ILE A 1 191 ? -10.540 -11.435 -3.278 1.00 93.50 191 ILE A CA 1
ATOM 1450 C C . ILE A 1 191 ? -11.217 -12.457 -4.193 1.00 93.50 191 ILE A C 1
ATOM 1452 O O . ILE A 1 191 ? -12.318 -12.919 -3.874 1.00 93.50 191 ILE A O 1
ATOM 1456 N N . VAL A 1 192 ? -10.556 -12.821 -5.295 1.00 93.06 192 VAL A N 1
ATOM 1457 C CA . VAL A 1 192 ? -11.093 -13.693 -6.351 1.00 93.06 192 VAL A CA 1
ATOM 1458 C C . VAL A 1 192 ? -10.891 -15.182 -6.043 1.00 93.06 192 VAL A C 1
ATOM 1460 O O . VAL A 1 192 ? -11.802 -15.974 -6.281 1.00 93.06 192 VAL A O 1
ATOM 1463 N N . PHE A 1 193 ? -9.736 -15.563 -5.491 1.00 92.62 193 PHE A N 1
ATOM 1464 C CA . PHE A 1 193 ? -9.362 -16.944 -5.147 1.00 92.62 193 PHE A CA 1
ATOM 1465 C C . PHE A 1 193 ? -8.895 -17.051 -3.677 1.00 92.62 193 PHE A C 1
ATOM 1467 O O . PHE A 1 193 ? -7.741 -17.398 -3.406 1.00 92.62 193 PHE A O 1
ATOM 1474 N N . PRO A 1 194 ? -9.769 -16.726 -2.700 1.00 91.19 194 PRO A N 1
ATOM 1475 C CA . PRO A 1 194 ? -9.415 -16.766 -1.283 1.00 91.19 194 PRO A CA 1
ATOM 1476 C C . PRO A 1 194 ? -8.982 -18.172 -0.853 1.00 91.19 194 PRO A C 1
ATOM 1478 O O . PRO A 1 194 ? -9.721 -19.136 -1.035 1.00 91.19 194 PRO A O 1
ATOM 1481 N N . GLY A 1 195 ? -7.807 -18.272 -0.230 1.00 90.19 195 GLY A N 1
ATOM 1482 C CA . GLY A 1 195 ? -7.249 -19.526 0.283 1.00 90.19 195 GLY A CA 1
ATOM 1483 C C . GLY A 1 195 ? -6.628 -20.447 -0.770 1.00 90.19 195 GLY A C 1
ATOM 1484 O O . GLY A 1 195 ? -6.174 -21.526 -0.401 1.00 90.19 195 GLY A O 1
ATOM 1485 N N . ASP A 1 196 ? -6.557 -20.022 -2.036 1.00 90.75 196 ASP A N 1
ATOM 1486 C CA . ASP A 1 196 ? -5.985 -20.801 -3.138 1.00 90.75 196 ASP A CA 1
ATOM 1487 C C . ASP A 1 196 ? -4.715 -20.120 -3.697 1.00 90.75 196 ASP A C 1
ATOM 1489 O O . ASP A 1 196 ? -4.792 -19.324 -4.642 1.00 90.75 196 ASP A O 1
ATOM 1493 N N . PRO A 1 197 ? -3.522 -20.397 -3.132 1.00 90.19 197 PRO A N 1
ATOM 1494 C CA . PRO A 1 197 ? -2.273 -19.821 -3.611 1.00 90.19 197 PRO A CA 1
ATOM 1495 C C . PRO A 1 197 ? -1.973 -20.171 -5.069 1.00 90.19 197 PRO A C 1
ATOM 1497 O O . PRO A 1 197 ? -2.198 -21.295 -5.520 1.00 90.19 197 PRO A O 1
ATOM 1500 N N . GLY A 1 198 ? -1.416 -19.213 -5.806 1.00 88.75 198 GLY A N 1
ATOM 1501 C CA . GLY A 1 198 ? -0.921 -19.445 -7.165 1.00 88.75 198 GLY A CA 1
ATOM 1502 C C . GLY A 1 198 ? -1.983 -19.578 -8.265 1.00 88.75 198 GLY A C 1
ATOM 1503 O O . GLY A 1 198 ? -1.647 -19.937 -9.394 1.00 88.75 198 GLY A O 1
ATOM 1504 N N . ARG A 1 199 ? -3.261 -19.325 -7.958 1.00 88.94 199 ARG A N 1
ATOM 1505 C CA . ARG A 1 199 ? -4.389 -19.509 -8.890 1.00 88.94 199 ARG A CA 1
ATOM 1506 C C . ARG A 1 199 ? -4.658 -18.338 -9.835 1.00 88.94 199 ARG A C 1
ATOM 1508 O O . ARG A 1 199 ? -5.389 -18.519 -10.811 1.00 88.94 199 ARG A O 1
ATOM 1515 N N . ALA A 1 200 ? -4.130 -17.154 -9.548 1.00 93.19 200 ALA A N 1
ATOM 1516 C CA . ALA A 1 200 ? -4.348 -15.943 -10.331 1.00 93.19 200 ALA A CA 1
ATOM 1517 C C . ALA A 1 200 ? -3.190 -15.672 -11.297 1.00 93.19 200 ALA A C 1
ATOM 1519 O O . ALA A 1 200 ? -2.087 -16.176 -11.127 1.00 93.19 200 ALA A O 1
ATOM 1520 N N . HIS A 1 201 ? -3.414 -14.812 -12.291 1.00 94.50 201 HIS A N 1
ATOM 1521 C CA . HIS A 1 201 ? -2.316 -14.281 -13.096 1.00 94.50 201 HIS A CA 1
ATOM 1522 C C . HIS A 1 201 ? -1.324 -13.491 -12.225 1.00 94.50 201 HIS A C 1
ATOM 1524 O O . HIS A 1 201 ? -1.644 -13.072 -11.116 1.00 94.50 201 HIS A O 1
ATOM 1530 N N . LEU A 1 202 ? -0.112 -13.253 -12.740 1.00 96.31 202 LEU A N 1
ATOM 1531 C CA . LEU A 1 202 ? 0.916 -12.544 -11.980 1.00 96.31 202 LEU A CA 1
ATOM 1532 C C . LEU A 1 202 ? 0.451 -11.135 -11.597 1.00 96.31 202 LEU A C 1
ATOM 1534 O O . LEU A 1 202 ? 0.206 -10.291 -12.467 1.00 96.31 202 LEU A O 1
ATOM 1538 N N . HIS A 1 203 ? 0.427 -10.866 -10.303 1.00 97.94 203 HIS A N 1
ATOM 1539 C CA . HIS A 1 203 ? 0.126 -9.568 -9.735 1.00 97.94 203 HIS A CA 1
ATOM 1540 C C . HIS A 1 203 ? 1.397 -8.882 -9.235 1.00 97.94 203 HIS A C 1
ATOM 1542 O O . HIS A 1 203 ? 2.323 -9.520 -8.727 1.00 97.94 203 HIS A O 1
ATOM 1548 N N . MET A 1 204 ? 1.417 -7.556 -9.354 1.00 97.56 204 MET A N 1
ATOM 1549 C CA . MET A 1 204 ? 2.338 -6.697 -8.612 1.00 97.56 204 MET A CA 1
ATOM 1550 C C . MET A 1 204 ? 1.617 -6.110 -7.403 1.00 97.56 204 MET A C 1
ATOM 1552 O O . MET A 1 204 ? 0.558 -5.502 -7.556 1.00 97.56 204 MET A O 1
ATOM 1556 N N . PHE A 1 205 ? 2.200 -6.270 -6.218 1.00 97.69 205 PHE A N 1
ATOM 1557 C CA . PHE A 1 205 ? 1.625 -5.826 -4.950 1.00 97.69 205 PHE A CA 1
ATOM 1558 C C . PHE A 1 205 ? 2.350 -4.598 -4.394 1.00 97.69 205 PHE A C 1
ATOM 1560 O O . PHE A 1 205 ? 3.535 -4.366 -4.661 1.00 97.69 205 PHE A O 1
ATOM 1567 N N . TRP A 1 206 ? 1.642 -3.812 -3.587 1.00 97.19 206 TRP A N 1
ATOM 1568 C CA . TRP A 1 206 ? 2.202 -2.768 -2.729 1.00 97.19 206 TRP A CA 1
ATOM 1569 C C . TRP A 1 206 ? 1.331 -2.535 -1.492 1.00 97.19 206 TRP A C 1
ATOM 1571 O O . TRP A 1 206 ? 0.222 -3.053 -1.370 1.00 97.19 206 TRP A O 1
ATOM 1581 N N . GLY A 1 207 ? 1.837 -1.712 -0.572 1.00 95.56 207 GLY A N 1
ATOM 1582 C CA . GLY A 1 207 ? 1.254 -1.557 0.752 1.00 95.56 207 GLY A CA 1
ATOM 1583 C C . GLY A 1 207 ? 1.714 -2.706 1.630 1.00 95.56 207 GLY A C 1
ATOM 1584 O O . GLY A 1 207 ? 2.919 -2.860 1.815 1.00 95.56 207 GLY A O 1
ATOM 1585 N N . ASN A 1 208 ? 0.791 -3.493 2.172 1.00 93.81 208 ASN A N 1
ATOM 1586 C CA . ASN A 1 208 ? 1.117 -4.598 3.058 1.00 93.81 208 ASN A CA 1
ATOM 1587 C C . ASN A 1 208 ? 1.982 -5.647 2.335 1.00 93.81 208 ASN A C 1
ATOM 1589 O O . ASN A 1 208 ? 1.529 -6.313 1.398 1.00 93.81 208 ASN A O 1
ATOM 1593 N N . THR A 1 209 ? 3.218 -5.819 2.808 1.00 92.25 209 THR A N 1
ATOM 1594 C CA . THR A 1 209 ? 4.218 -6.721 2.211 1.00 92.25 209 THR A CA 1
ATOM 1595 C C . THR A 1 209 ? 3.868 -8.201 2.353 1.00 92.25 209 THR A C 1
ATOM 1597 O O . THR A 1 209 ? 4.515 -9.044 1.734 1.00 92.25 209 THR A O 1
ATOM 1600 N N . ARG A 1 210 ? 2.857 -8.528 3.164 1.00 88.62 210 ARG A N 1
ATOM 1601 C CA . ARG A 1 210 ? 2.393 -9.897 3.408 1.00 88.62 210 ARG A CA 1
ATOM 1602 C C . ARG A 1 210 ? 1.106 -10.257 2.675 1.00 88.62 210 ARG A C 1
ATOM 1604 O O . ARG A 1 210 ? 0.646 -11.383 2.831 1.00 88.62 210 ARG A O 1
ATOM 1611 N N . THR A 1 211 ? 0.546 -9.351 1.870 1.00 92.44 211 THR A N 1
ATOM 1612 C CA . THR A 1 211 ? -0.665 -9.641 1.084 1.00 92.44 211 THR A CA 1
ATOM 1613 C C . THR A 1 211 ? -0.463 -10.899 0.228 1.00 92.44 211 THR A C 1
ATOM 1615 O O . THR A 1 211 ? 0.482 -10.966 -0.557 1.00 92.44 211 THR A O 1
ATOM 1618 N N . ASN A 1 212 ? -1.328 -11.895 0.409 1.00 91.38 212 ASN A N 1
ATOM 1619 C CA . ASN A 1 212 ? -1.295 -13.208 -0.245 1.00 91.38 212 ASN A CA 1
ATOM 1620 C C . ASN A 1 212 ? -2.708 -13.825 -0.271 1.00 91.38 212 ASN A C 1
ATOM 1622 O O . ASN A 1 212 ? -3.645 -13.213 0.239 1.00 91.38 212 ASN A O 1
ATOM 1626 N N . ALA A 1 213 ? -2.864 -15.039 -0.809 1.00 91.06 213 ALA A N 1
ATOM 1627 C CA . ALA A 1 213 ? -4.171 -15.692 -0.988 1.00 91.06 213 ALA A CA 1
ATOM 1628 C C . ALA A 1 213 ? -4.979 -15.899 0.313 1.00 91.06 213 ALA A C 1
ATOM 1630 O O . ALA A 1 213 ? -6.201 -15.993 0.263 1.00 91.06 213 ALA A O 1
ATOM 1631 N N . HIS A 1 214 ? -4.327 -15.936 1.478 1.00 88.12 214 HIS A N 1
ATOM 1632 C CA . HIS A 1 214 ? -4.961 -16.088 2.797 1.00 88.12 214 HIS A CA 1
ATOM 1633 C C . HIS A 1 214 ? -5.210 -14.753 3.508 1.00 88.12 214 HIS A C 1
ATOM 1635 O O . HIS A 1 214 ? -5.624 -14.728 4.667 1.00 88.12 214 HIS A O 1
ATOM 1641 N N . SER A 1 215 ? -4.898 -13.629 2.864 1.00 87.38 215 SER A N 1
ATOM 1642 C CA . SER A 1 215 ? -5.146 -12.318 3.452 1.00 87.38 215 SER A CA 1
ATOM 1643 C C . SER A 1 215 ? -6.638 -12.062 3.592 1.00 87.38 215 SER A C 1
ATOM 1645 O O . SER A 1 215 ? -7.404 -12.293 2.662 1.00 87.38 215 SER A O 1
ATOM 1647 N N . THR A 1 216 ? -7.036 -11.550 4.752 1.00 78.38 216 THR A N 1
ATOM 1648 C CA . THR A 1 216 ? -8.435 -11.259 5.072 1.00 78.38 216 THR A CA 1
ATOM 1649 C C . THR A 1 216 ? -8.595 -9.798 5.491 1.00 78.38 216 THR A C 1
ATOM 1651 O O . THR A 1 216 ? -7.609 -9.166 5.900 1.00 78.38 216 THR A O 1
ATOM 1654 N N . PRO A 1 217 ? -9.824 -9.257 5.439 1.00 69.81 217 PRO A N 1
ATOM 1655 C CA . PRO A 1 217 ? -10.185 -7.990 6.075 1.00 69.81 217 PRO A CA 1
ATOM 1656 C C . PRO A 1 217 ? -9.700 -7.863 7.528 1.00 69.81 217 PRO A C 1
ATOM 1658 O O . PRO A 1 217 ? -9.381 -6.762 7.979 1.00 69.81 217 PRO A O 1
ATOM 1661 N N . GLU A 1 218 ? -9.627 -8.981 8.252 1.00 65.50 218 GLU A N 1
ATOM 1662 C CA . GLU A 1 218 ? -9.267 -9.043 9.664 1.00 65.50 218 GLU A CA 1
ATOM 1663 C C . GLU A 1 218 ? -7.758 -9.094 9.908 1.00 65.50 218 GLU A C 1
ATOM 1665 O O . GLU A 1 218 ? -7.314 -8.564 10.917 1.00 65.50 218 GLU A O 1
ATOM 1670 N N . THR A 1 219 ? -6.961 -9.704 9.028 1.00 67.00 219 THR A N 1
ATOM 1671 C CA . THR A 1 219 ? -5.508 -9.871 9.246 1.00 67.00 219 THR A CA 1
ATOM 1672 C C . THR A 1 219 ? -4.688 -8.742 8.629 1.00 67.00 219 THR A C 1
ATOM 1674 O O . THR A 1 219 ? -3.695 -8.272 9.195 1.00 67.00 219 THR A O 1
ATOM 1677 N N . LEU A 1 220 ? -5.121 -8.259 7.467 1.00 70.88 220 LEU A N 1
ATOM 1678 C CA . LEU A 1 220 ? -4.342 -7.352 6.635 1.00 70.88 220 LEU A CA 1
ATOM 1679 C C . LEU A 1 220 ? -4.076 -5.964 7.265 1.00 70.88 220 LEU A C 1
ATOM 1681 O O . LEU A 1 220 ? -2.982 -5.429 7.070 1.00 70.88 220 LEU A O 1
ATOM 1685 N N . PRO A 1 221 ? -4.988 -5.355 8.046 1.00 63.91 221 PRO A N 1
ATOM 1686 C CA . PRO A 1 221 ? -4.709 -4.060 8.671 1.00 63.91 221 PRO A CA 1
ATOM 1687 C C . PRO A 1 221 ? -3.667 -4.109 9.804 1.00 63.91 221 PRO A C 1
ATOM 1689 O O . PRO A 1 221 ? -3.109 -3.064 10.162 1.00 63.91 221 PRO A O 1
ATOM 1692 N N . PHE A 1 222 ? -3.397 -5.285 10.382 1.00 64.06 222 PHE A N 1
ATOM 1693 C CA . PHE A 1 222 ? -2.703 -5.388 11.674 1.00 64.06 222 PHE A CA 1
ATOM 1694 C C . PHE A 1 222 ? -1.354 -6.109 11.616 1.00 64.06 222 PHE A C 1
ATOM 1696 O O . PHE A 1 222 ? -0.497 -5.836 12.458 1.00 64.06 222 PHE A O 1
ATOM 1703 N N . GLU A 1 223 ? -1.112 -6.931 10.597 1.00 72.19 223 GLU A N 1
ATOM 1704 C CA . GLU A 1 223 ? 0.140 -7.676 10.440 1.00 72.19 223 GLU A CA 1
ATOM 1705 C C . GLU A 1 223 ? 0.975 -7.199 9.246 1.00 72.19 223 GLU A C 1
ATOM 1707 O O . GLU A 1 223 ? 0.461 -6.615 8.298 1.00 72.19 223 GLU A O 1
ATOM 1712 N N . GLY A 1 224 ? 2.281 -7.476 9.269 1.00 76.12 224 GLY A N 1
ATOM 1713 C CA . GLY A 1 224 ? 3.195 -7.183 8.161 1.00 76.12 224 GLY A CA 1
ATOM 1714 C C . GLY A 1 224 ? 3.734 -5.751 8.115 1.00 76.12 224 GLY A C 1
ATOM 1715 O O . GLY A 1 224 ? 3.311 -4.854 8.854 1.00 76.12 224 GLY A O 1
ATOM 1716 N N . ASN A 1 225 ? 4.709 -5.549 7.231 1.00 88.62 225 ASN A N 1
ATOM 1717 C CA . ASN A 1 225 ? 5.293 -4.243 6.940 1.00 88.62 225 ASN A CA 1
ATOM 1718 C C . ASN A 1 225 ? 4.482 -3.536 5.854 1.00 88.62 225 ASN A C 1
ATOM 1720 O O . ASN A 1 225 ? 3.636 -4.144 5.199 1.00 88.62 225 ASN A O 1
ATOM 1724 N N . SER A 1 226 ? 4.776 -2.258 5.610 1.00 92.44 226 SER A N 1
ATOM 1725 C CA . SER A 1 226 ? 4.222 -1.539 4.461 1.00 92.44 226 SER A CA 1
ATOM 1726 C C . SER A 1 226 ? 5.298 -0.985 3.536 1.00 92.44 226 SER A C 1
ATOM 1728 O O . SER A 1 226 ? 6.241 -0.333 3.981 1.00 92.44 226 SER A O 1
ATOM 1730 N N . SER A 1 227 ? 5.139 -1.178 2.227 1.00 95.19 227 SER A N 1
ATOM 1731 C CA . SER A 1 227 ? 5.947 -0.507 1.200 1.00 95.19 227 SER A CA 1
ATOM 1732 C C . SER A 1 227 ? 5.501 0.942 0.936 1.00 95.19 227 SER A C 1
ATOM 1734 O O . SER A 1 227 ? 6.144 1.692 0.188 1.00 95.19 227 SER A O 1
ATOM 1736 N N . CYS A 1 228 ? 4.407 1.383 1.557 1.00 94.75 228 CYS A N 1
ATOM 1737 C CA . CYS A 1 228 ? 3.882 2.728 1.399 1.00 94.75 228 CYS A CA 1
ATOM 1738 C C . CYS A 1 228 ? 4.425 3.728 2.428 1.00 94.75 228 CYS A C 1
ATOM 1740 O O . CYS A 1 228 ? 4.860 3.397 3.529 1.00 94.75 228 CYS A O 1
ATOM 1742 N N . GLN A 1 229 ? 4.354 5.006 2.059 1.00 90.56 229 GLN A N 1
ATOM 1743 C CA . GLN A 1 229 ? 4.534 6.137 2.960 1.00 90.56 229 GLN A CA 1
ATOM 1744 C C . GLN A 1 229 ? 3.560 5.997 4.141 1.00 90.56 229 GLN A C 1
ATOM 1746 O O . GLN A 1 229 ? 2.388 5.685 3.934 1.00 90.56 229 GLN A O 1
ATOM 1751 N N . GLY A 1 230 ? 4.052 6.233 5.358 1.00 85.19 230 GLY A N 1
ATOM 1752 C CA . GLY A 1 230 ? 3.298 6.001 6.594 1.00 85.19 230 GLY A CA 1
ATOM 1753 C C . GLY A 1 230 ? 3.623 4.676 7.276 1.00 85.19 230 GLY A C 1
ATOM 1754 O O . GLY A 1 230 ? 3.374 4.556 8.475 1.00 85.19 230 GLY A O 1
ATOM 1755 N N . GLY A 1 231 ? 4.219 3.727 6.545 1.00 87.44 231 GLY A N 1
ATOM 1756 C CA . GLY A 1 231 ? 4.646 2.445 7.089 1.00 87.44 231 GLY A CA 1
ATOM 1757 C C . GLY A 1 231 ? 3.450 1.691 7.646 1.00 87.44 231 GLY A C 1
ATOM 1758 O O . GLY A 1 231 ? 2.410 1.600 6.989 1.00 87.44 231 GLY A O 1
ATOM 1759 N N . ILE A 1 232 ? 3.550 1.212 8.877 1.00 83.25 232 ILE A N 1
ATOM 1760 C CA . ILE A 1 232 ? 2.477 0.445 9.510 1.00 83.25 232 ILE A CA 1
ATOM 1761 C C . ILE A 1 232 ? 1.175 1.232 9.735 1.00 83.25 232 ILE A C 1
ATOM 1763 O O . ILE A 1 232 ? 0.130 0.622 9.947 1.00 83.25 232 ILE A O 1
ATOM 1767 N N . ASN A 1 233 ? 1.192 2.566 9.604 1.00 81.06 233 ASN A N 1
ATOM 1768 C CA . ASN A 1 233 ? -0.035 3.373 9.589 1.00 81.06 233 ASN A CA 1
ATOM 1769 C C . ASN A 1 233 ? -0.858 3.182 8.311 1.00 81.06 233 ASN A C 1
ATOM 1771 O O . ASN A 1 233 ? -2.021 3.577 8.264 1.00 81.06 233 ASN A O 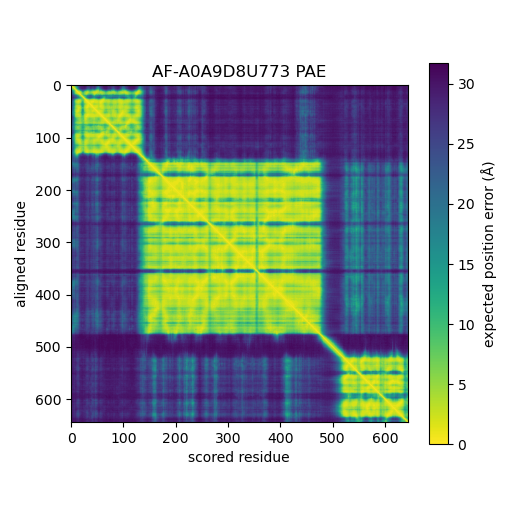1
ATOM 1775 N N . TYR A 1 234 ? -0.271 2.620 7.255 1.00 90.81 234 TYR A N 1
ATOM 1776 C CA . TYR A 1 234 ? -0.912 2.473 5.959 1.00 90.81 234 TYR A CA 1
ATOM 1777 C C . TYR A 1 234 ? -0.567 1.124 5.321 1.00 90.81 234 TYR A C 1
ATOM 1779 O O . TYR A 1 234 ? 0.280 1.027 4.431 1.00 90.81 234 TYR A O 1
ATOM 1787 N N . ARG A 1 235 ? -1.240 0.072 5.795 1.00 88.31 235 ARG A N 1
ATOM 1788 C CA . ARG A 1 235 ? -1.087 -1.324 5.364 1.00 88.31 235 ARG A CA 1
ATOM 1789 C C . ARG A 1 235 ? -2.214 -1.759 4.432 1.00 88.31 235 ARG A C 1
ATOM 1791 O O . ARG A 1 235 ? -2.870 -2.756 4.686 1.00 88.31 235 ARG A O 1
ATOM 1798 N N . VAL A 1 236 ? -2.478 -1.011 3.369 1.00 93.56 236 VAL A N 1
ATOM 1799 C CA . VAL A 1 236 ? -3.448 -1.468 2.361 1.00 93.56 236 VAL A CA 1
ATOM 1800 C C . VAL A 1 236 ? -2.919 -2.699 1.642 1.00 93.56 236 VAL A C 1
ATOM 1802 O O . VAL A 1 236 ? -1.733 -2.759 1.341 1.00 93.56 236 VAL A O 1
ATOM 1805 N N . GLY A 1 237 ? -3.782 -3.654 1.330 1.00 95.44 237 GLY A N 1
ATOM 1806 C CA . GLY A 1 237 ? -3.467 -4.715 0.386 1.00 95.44 237 GLY A CA 1
ATOM 1807 C C . GLY A 1 237 ? -3.856 -4.197 -0.973 1.00 95.44 237 GLY A C 1
ATOM 1808 O O . GLY A 1 237 ? -5.042 -4.008 -1.202 1.00 95.44 237 GLY A O 1
ATOM 1809 N N . ALA A 1 238 ? -2.899 -3.885 -1.835 1.00 97.00 238 ALA A N 1
ATOM 1810 C CA . ALA A 1 238 ? -3.201 -3.310 -3.136 1.00 97.00 238 ALA A CA 1
ATOM 1811 C C . ALA A 1 238 ? -2.389 -4.007 -4.219 1.00 97.00 238 ALA A C 1
ATOM 1813 O O . ALA A 1 238 ? -1.179 -4.184 -4.064 1.00 97.00 238 ALA A O 1
ATOM 1814 N N . TRP A 1 239 ? -3.059 -4.401 -5.297 1.00 98.00 239 TRP A N 1
ATOM 1815 C CA . TRP A 1 239 ? -2.407 -5.047 -6.425 1.00 98.00 239 TRP A CA 1
ATOM 1816 C C . TRP A 1 239 ? -3.074 -4.723 -7.754 1.00 98.00 239 TRP A C 1
ATOM 1818 O O . TRP A 1 239 ? -4.195 -4.218 -7.823 1.00 98.00 239 TRP A O 1
ATOM 1828 N N . MET A 1 240 ? -2.328 -4.963 -8.826 1.00 97.94 240 MET A N 1
ATOM 1829 C CA . MET A 1 240 ? -2.827 -4.938 -10.197 1.00 97.94 240 MET A CA 1
ATOM 1830 C C . MET A 1 240 ? -2.089 -5.993 -11.033 1.00 97.94 240 MET A C 1
ATOM 1832 O O . MET A 1 240 ? -1.011 -6.447 -10.623 1.00 97.94 240 MET A O 1
ATOM 1836 N N . PRO A 1 241 ? -2.609 -6.360 -12.218 1.00 98.06 241 PRO A N 1
ATOM 1837 C CA . PRO A 1 241 ? -1.893 -7.221 -13.152 1.00 98.06 241 PRO A CA 1
ATOM 1838 C C . PRO A 1 241 ? -0.506 -6.658 -13.464 1.00 98.06 241 PRO A C 1
ATOM 1840 O O . PRO A 1 241 ? -0.369 -5.468 -13.762 1.00 98.06 241 PRO A O 1
ATOM 1843 N N . ALA A 1 242 ? 0.522 -7.501 -13.410 1.00 97.94 242 ALA A N 1
ATOM 1844 C CA . ALA A 1 242 ? 1.874 -7.085 -13.745 1.00 97.94 242 ALA A CA 1
ATOM 1845 C C . ALA A 1 242 ? 1.993 -6.681 -15.225 1.00 97.94 242 ALA A C 1
ATOM 1847 O O . ALA A 1 242 ? 1.416 -7.327 -16.102 1.00 97.94 242 ALA A O 1
ATOM 1848 N N . LEU A 1 243 ? 2.753 -5.616 -15.499 1.00 98.31 243 LEU A N 1
ATOM 1849 C CA . LEU A 1 243 ? 3.063 -5.174 -16.858 1.00 98.31 243 LEU A CA 1
ATOM 1850 C C . LEU A 1 243 ? 4.267 -5.951 -17.394 1.00 98.31 243 LEU A C 1
ATOM 1852 O O . LEU A 1 243 ? 5.308 -6.008 -16.739 1.00 98.31 243 LEU A O 1
ATOM 1856 N N . PHE A 1 244 ? 4.129 -6.486 -18.598 1.00 97.69 244 PHE A N 1
ATOM 1857 C CA . PHE A 1 244 ? 5.178 -7.160 -19.343 1.00 97.69 244 PHE A CA 1
ATOM 1858 C C . PHE A 1 244 ? 5.590 -6.344 -20.564 1.00 97.69 244 PHE A C 1
ATOM 1860 O O . PHE A 1 244 ? 4.745 -5.751 -21.242 1.00 97.69 244 PHE A O 1
ATOM 1867 N N . ASN A 1 245 ? 6.888 -6.348 -20.859 1.00 96.12 245 ASN A N 1
ATOM 1868 C CA . ASN A 1 245 ? 7.418 -5.853 -22.126 1.00 96.12 245 ASN A CA 1
ATOM 1869 C C . ASN A 1 245 ? 7.350 -6.936 -23.226 1.00 96.12 245 ASN A C 1
ATOM 1871 O O . ASN A 1 245 ? 6.976 -8.088 -22.992 1.00 96.12 245 ASN A O 1
ATOM 1875 N N . GLU A 1 246 ? 7.757 -6.582 -24.446 1.00 90.94 246 GLU A N 1
ATOM 1876 C CA . GLU A 1 246 ? 7.782 -7.502 -25.596 1.00 90.94 246 GLU A CA 1
ATOM 1877 C C . GLU A 1 246 ? 8.745 -8.689 -25.428 1.00 90.94 246 GLU A C 1
ATOM 1879 O O . GLU A 1 246 ? 8.578 -9.718 -26.085 1.00 90.94 246 GLU A O 1
ATOM 1884 N N . ALA A 1 247 ? 9.745 -8.563 -24.550 1.00 89.75 247 ALA A N 1
ATOM 1885 C CA . ALA A 1 247 ? 10.681 -9.636 -24.225 1.00 89.75 247 ALA A CA 1
ATOM 1886 C C . ALA A 1 247 ? 10.101 -10.651 -23.220 1.00 89.75 247 ALA A C 1
ATOM 1888 O O . ALA A 1 247 ? 10.733 -11.672 -22.952 1.00 89.75 247 ALA A O 1
ATOM 1889 N N . GLY A 1 248 ? 8.892 -10.411 -22.698 1.00 88.69 248 GLY A N 1
ATOM 1890 C CA . GLY A 1 248 ? 8.277 -11.256 -21.677 1.00 88.69 248 GLY A CA 1
ATOM 1891 C C . GLY A 1 248 ? 8.868 -11.032 -20.287 1.00 88.69 248 GLY A C 1
ATOM 1892 O O . GLY A 1 248 ? 8.843 -11.940 -19.459 1.00 88.69 248 GLY A O 1
ATOM 1893 N N . GLU A 1 249 ? 9.390 -9.834 -20.031 1.00 93.00 249 GLU A N 1
ATOM 1894 C CA . GLU A 1 249 ? 9.958 -9.440 -18.746 1.00 93.00 249 GLU A CA 1
ATOM 1895 C C . GLU A 1 249 ? 8.988 -8.528 -17.996 1.00 93.00 249 GLU A C 1
ATOM 1897 O O . GLU A 1 249 ? 8.353 -7.649 -18.584 1.00 93.00 249 GLU A O 1
ATOM 1902 N N . VAL A 1 250 ? 8.895 -8.729 -16.682 1.00 93.56 250 VAL A N 1
ATOM 1903 C CA . VAL A 1 250 ? 8.084 -7.887 -15.798 1.00 93.56 250 VAL A CA 1
ATOM 1904 C C . VAL A 1 250 ? 8.752 -6.529 -15.624 1.00 93.56 250 VAL A C 1
ATOM 1906 O O . VAL A 1 250 ? 9.916 -6.458 -15.232 1.00 93.56 250 VAL A O 1
ATOM 1909 N N . VAL A 1 251 ? 7.996 -5.455 -15.844 1.00 95.94 251 VAL A N 1
ATOM 1910 C CA . VAL A 1 251 ? 8.483 -4.076 -15.732 1.00 95.94 251 VAL A CA 1
ATOM 1911 C C . VAL A 1 251 ? 8.064 -3.475 -14.391 1.00 95.94 251 VAL A C 1
ATOM 1913 O O . VAL A 1 251 ? 6.885 -3.474 -14.034 1.00 95.94 251 VAL A O 1
ATOM 1916 N N . ILE A 1 252 ? 9.024 -2.928 -13.646 1.00 94.00 252 ILE A N 1
ATOM 1917 C CA . ILE A 1 252 ? 8.779 -2.202 -12.392 1.00 94.00 252 ILE A CA 1
ATOM 1918 C C . ILE A 1 252 ? 8.368 -0.751 -12.704 1.00 94.00 252 ILE A C 1
ATOM 1920 O O . ILE A 1 252 ? 8.983 -0.113 -13.562 1.00 94.00 252 ILE A O 1
ATOM 1924 N N . PRO A 1 253 ? 7.358 -0.186 -12.018 1.00 94.88 253 PRO A N 1
ATOM 1925 C CA . PRO A 1 253 ? 6.975 1.206 -12.218 1.00 94.88 253 PRO A CA 1
ATOM 1926 C C . PRO A 1 253 ? 7.980 2.185 -11.597 1.00 94.88 253 PRO A C 1
ATOM 1928 O O . PRO A 1 253 ? 8.447 1.994 -10.474 1.00 94.88 253 PRO A O 1
ATOM 1931 N N . ASP A 1 254 ? 8.222 3.304 -12.281 1.00 90.38 254 ASP A N 1
ATOM 1932 C CA . ASP A 1 254 ? 9.026 4.425 -11.769 1.00 90.38 254 ASP A CA 1
ATOM 1933 C C . ASP A 1 254 ? 8.289 5.186 -10.662 1.00 90.38 254 ASP A C 1
ATOM 1935 O O . ASP A 1 254 ? 8.908 5.712 -9.733 1.00 90.38 254 ASP A O 1
ATOM 1939 N N . ARG A 1 255 ? 6.957 5.263 -10.771 1.00 90.38 255 ARG A N 1
ATOM 1940 C CA . ARG A 1 255 ? 6.102 6.006 -9.847 1.00 90.38 255 ARG A CA 1
ATOM 1941 C C . ARG A 1 255 ? 4.855 5.208 -9.513 1.00 90.38 255 ARG A C 1
ATOM 1943 O O . ARG A 1 255 ? 4.127 4.781 -10.402 1.00 90.38 255 ARG A O 1
ATOM 1950 N N . LEU A 1 256 ? 4.582 5.097 -8.218 1.00 94.69 256 LEU A N 1
ATOM 1951 C CA . LEU A 1 256 ? 3.420 4.406 -7.682 1.00 94.69 256 LEU A CA 1
ATOM 1952 C C . LEU A 1 256 ? 2.873 5.181 -6.485 1.00 94.69 256 LEU A C 1
ATOM 1954 O O . LEU A 1 256 ? 3.588 5.486 -5.531 1.00 94.69 256 LEU A O 1
ATOM 1958 N N . PHE A 1 257 ? 1.596 5.539 -6.516 1.00 94.06 257 PHE A N 1
ATOM 1959 C CA . PHE A 1 257 ? 0.946 6.137 -5.355 1.00 94.06 257 PHE A CA 1
ATOM 1960 C C . PHE A 1 257 ? -0.568 5.937 -5.397 1.00 94.06 257 PHE A C 1
ATOM 1962 O O . PHE A 1 257 ? -1.168 5.754 -6.457 1.00 94.06 257 PHE A O 1
ATOM 1969 N N . VAL A 1 258 ? -1.185 6.029 -4.222 1.00 94.88 258 VAL A N 1
ATOM 1970 C CA . VAL A 1 258 ? -2.636 5.966 -4.045 1.00 94.88 258 VAL A CA 1
ATOM 1971 C C . VAL A 1 258 ? -3.152 7.353 -3.678 1.00 94.88 258 VAL A C 1
ATOM 1973 O O . VAL A 1 258 ? -2.678 7.987 -2.730 1.00 94.88 258 VAL A O 1
ATOM 1976 N N . TYR A 1 259 ? -4.113 7.848 -4.450 1.00 92.12 259 TYR A N 1
ATOM 1977 C CA . TYR A 1 259 ? -4.889 9.034 -4.116 1.00 92.12 259 TYR A CA 1
ATOM 1978 C C . TYR A 1 259 ? -6.130 8.654 -3.319 1.00 92.12 259 TYR A C 1
ATOM 1980 O O . TYR A 1 259 ? -6.797 7.692 -3.665 1.00 92.12 259 TYR A O 1
ATOM 1988 N N . TYR A 1 260 ? -6.497 9.488 -2.351 1.00 91.69 260 TYR A N 1
ATOM 1989 C CA . TYR A 1 260 ? -7.843 9.526 -1.780 1.00 91.69 260 TYR A CA 1
ATOM 1990 C C . TYR A 1 260 ? -8.468 10.875 -2.125 1.00 91.69 260 TYR A C 1
ATOM 1992 O O . TYR A 1 260 ? -8.077 11.917 -1.584 1.00 91.69 260 TYR A O 1
ATOM 2000 N N . LYS A 1 261 ? -9.399 10.859 -3.082 1.00 82.06 261 LYS A N 1
ATOM 2001 C CA . LYS A 1 261 ? -10.072 12.040 -3.652 1.00 82.06 261 LYS A CA 1
ATOM 2002 C C . LYS A 1 261 ? -11.575 11.857 -3.573 1.00 82.06 261 LYS A C 1
ATOM 2004 O O . LYS A 1 261 ? -12.045 10.738 -3.563 1.00 82.06 261 LYS A O 1
ATOM 2009 N N . THR A 1 262 ? -12.368 12.918 -3.581 1.00 72.88 262 THR A N 1
ATOM 2010 C CA . THR A 1 262 ? -13.835 12.752 -3.626 1.00 72.88 262 THR A CA 1
ATOM 2011 C C . THR A 1 262 ? -14.462 13.164 -4.947 1.00 72.88 262 THR A C 1
ATOM 2013 O O . THR A 1 262 ? -15.653 12.927 -5.121 1.00 72.88 262 THR A O 1
ATOM 2016 N N . PHE A 1 263 ? -13.682 13.739 -5.876 1.00 65.75 263 PHE A N 1
ATOM 2017 C CA . PHE A 1 263 ? -14.114 14.253 -7.190 1.00 65.75 263 PHE A CA 1
ATOM 2018 C C . PHE A 1 263 ? -15.372 15.150 -7.149 1.00 65.75 263 PHE A C 1
ATOM 2020 O O . PHE A 1 263 ? -15.940 15.485 -8.187 1.00 65.75 263 PHE A O 1
ATOM 2027 N N . LEU A 1 264 ? -15.799 15.586 -5.956 1.00 60.56 264 LEU A N 1
ATOM 2028 C CA . LEU A 1 264 ? -16.984 16.412 -5.777 1.00 60.56 264 LEU A CA 1
ATOM 2029 C C . LEU A 1 264 ? -16.700 17.792 -6.371 1.00 60.56 264 LEU A C 1
ATOM 2031 O O . LEU A 1 264 ? -15.626 18.371 -6.179 1.00 60.56 264 LEU A O 1
ATOM 2035 N N . ARG A 1 265 ? -17.679 18.333 -7.095 1.00 61.22 265 ARG A N 1
ATOM 2036 C CA . ARG A 1 265 ? -17.629 19.712 -7.593 1.00 61.22 265 ARG A CA 1
ATOM 2037 C C . ARG A 1 265 ? -17.848 20.692 -6.437 1.00 61.22 265 ARG A C 1
ATOM 2039 O O . ARG A 1 265 ? -18.359 20.327 -5.377 1.00 61.22 265 ARG A O 1
ATOM 2046 N N . ALA A 1 266 ? -17.492 21.960 -6.648 1.00 53.41 266 ALA A N 1
ATOM 2047 C CA . ALA A 1 266 ? -17.795 23.022 -5.690 1.00 53.41 266 ALA A CA 1
ATOM 2048 C C . ALA A 1 266 ? -19.304 23.023 -5.359 1.00 53.41 266 ALA A C 1
ATOM 2050 O O . ALA A 1 266 ? -20.127 23.163 -6.261 1.00 53.41 266 ALA A O 1
ATOM 2051 N N . GLY A 1 267 ? -19.649 22.831 -4.079 1.00 56.72 267 GLY A N 1
ATOM 2052 C CA . GLY A 1 267 ? -21.032 22.681 -3.601 1.00 56.72 267 GLY A CA 1
ATOM 2053 C C . GLY A 1 267 ? -21.479 21.243 -3.290 1.00 56.72 267 GLY A C 1
ATOM 2054 O O . GLY A 1 267 ? -22.598 21.069 -2.820 1.00 56.72 267 GLY A O 1
ATOM 2055 N N . GLY A 1 268 ? -20.638 20.226 -3.518 1.00 67.75 268 GLY A N 1
ATOM 2056 C CA . GLY A 1 268 ? -20.910 18.851 -3.080 1.00 67.75 268 GLY A CA 1
ATOM 2057 C C . GLY A 1 268 ? -20.917 18.698 -1.554 1.00 67.75 268 GLY A C 1
ATOM 2058 O O . GLY A 1 268 ? -20.293 19.485 -0.839 1.00 67.75 268 GLY A O 1
ATOM 2059 N N . ASN A 1 269 ? -21.611 17.676 -1.048 1.00 75.44 269 ASN A N 1
ATOM 2060 C CA . ASN A 1 269 ? -21.708 17.410 0.387 1.00 75.44 269 ASN A CA 1
ATOM 2061 C C . ASN A 1 269 ? -20.452 16.690 0.910 1.00 75.44 269 ASN A C 1
ATOM 2063 O O . ASN A 1 269 ? -20.448 15.479 1.111 1.00 75.44 269 ASN A O 1
ATOM 2067 N N . TYR A 1 270 ? -19.368 17.441 1.113 1.00 78.19 270 TYR A N 1
ATOM 2068 C CA . TYR A 1 270 ? -18.124 16.897 1.664 1.00 78.19 270 TYR A CA 1
ATOM 2069 C C . TYR A 1 270 ? -18.313 16.311 3.073 1.00 78.19 270 TYR A C 1
ATOM 2071 O O . TYR A 1 270 ? -17.600 15.382 3.423 1.00 78.19 270 TYR A O 1
ATOM 2079 N N . GLU A 1 271 ? -19.282 16.794 3.857 1.00 78.81 271 GLU A N 1
ATOM 2080 C CA . GLU A 1 271 ? -19.565 16.286 5.210 1.00 78.81 271 GLU A CA 1
ATOM 2081 C C . GLU A 1 271 ? -20.152 14.864 5.204 1.00 78.81 271 GLU A C 1
ATOM 2083 O O . GLU A 1 271 ? -20.062 14.165 6.207 1.00 78.81 271 GLU A O 1
ATOM 2088 N N . ALA A 1 272 ? -20.702 14.401 4.075 1.00 79.88 272 ALA A N 1
ATOM 2089 C CA . ALA A 1 272 ? -21.178 13.023 3.918 1.00 79.88 272 ALA A CA 1
ATOM 2090 C C . ALA A 1 272 ? -20.045 12.000 3.717 1.00 79.88 272 ALA A C 1
ATOM 2092 O O . ALA A 1 272 ? -20.297 10.796 3.704 1.00 79.88 272 ALA A O 1
ATOM 2093 N N . VAL A 1 273 ? -18.810 12.465 3.514 1.00 85.38 273 VAL A N 1
ATOM 2094 C CA . VAL A 1 273 ? -17.646 11.609 3.281 1.00 85.38 273 VAL A CA 1
ATOM 2095 C C . VAL A 1 273 ? -17.155 11.060 4.615 1.00 85.38 273 VAL A C 1
ATOM 2097 O O . VAL A 1 273 ? -16.743 11.827 5.481 1.00 85.38 273 VAL A O 1
ATOM 2100 N N . GLN A 1 274 ? -17.164 9.742 4.750 1.00 87.75 274 GLN A N 1
ATOM 2101 C CA . GLN A 1 274 ? -16.772 9.002 5.947 1.00 87.75 274 GLN A CA 1
ATOM 2102 C C . GLN A 1 274 ? -15.438 8.265 5.731 1.00 87.75 274 GLN A C 1
ATOM 2104 O O . GLN A 1 274 ? -14.979 8.152 4.587 1.00 87.75 274 GLN A O 1
ATOM 2109 N N . PRO A 1 275 ? -14.794 7.758 6.799 1.00 87.19 275 PRO A N 1
ATOM 2110 C CA . PRO A 1 275 ? -13.646 6.861 6.682 1.00 87.19 275 PRO A CA 1
ATOM 2111 C C . PRO A 1 275 ? -13.920 5.677 5.767 1.00 87.19 275 PRO A C 1
ATOM 2113 O O . PRO A 1 275 ? -15.032 5.146 5.724 1.00 87.19 275 PRO A O 1
ATOM 2116 N N . VAL A 1 276 ? -12.891 5.253 5.034 1.00 91.12 276 VAL A N 1
ATOM 2117 C CA . VAL A 1 276 ? -12.959 3.983 4.310 1.00 91.12 276 VAL A CA 1
ATOM 2118 C C . VAL A 1 276 ? -13.099 2.874 5.366 1.00 91.12 276 VAL A C 1
ATOM 2120 O O . VAL A 1 276 ? -12.326 2.878 6.331 1.00 91.12 276 VAL A O 1
ATOM 2123 N N . PRO A 1 277 ? -14.088 1.971 5.256 1.00 88.62 277 PRO A N 1
ATOM 2124 C CA . PRO A 1 277 ? -14.260 0.889 6.220 1.00 88.62 277 PRO A CA 1
ATOM 2125 C C . PRO A 1 277 ? -13.030 -0.026 6.241 1.00 88.62 277 PRO A C 1
ATOM 2127 O O . PRO A 1 277 ? -12.551 -0.435 5.184 1.00 88.62 277 PRO A O 1
ATOM 2130 N N . GLN A 1 278 ? -12.509 -0.331 7.434 1.00 84.12 278 GLN A N 1
ATOM 2131 C CA . GLN A 1 278 ? -11.379 -1.256 7.591 1.00 84.12 278 GLN A CA 1
ATOM 2132 C C . GLN A 1 278 ? -11.725 -2.619 7.007 1.00 84.12 278 GLN A C 1
ATOM 2134 O O . GLN A 1 278 ? -12.834 -3.108 7.202 1.00 84.12 278 GLN A O 1
ATOM 2139 N N . GLY A 1 279 ? -10.779 -3.199 6.276 1.00 86.38 279 GLY A N 1
ATOM 2140 C CA . GLY A 1 279 ? -10.952 -4.485 5.624 1.00 86.38 279 GLY A CA 1
ATOM 2141 C C . GLY A 1 279 ? -11.896 -4.470 4.418 1.00 86.38 279 GLY A C 1
ATOM 2142 O O . GLY A 1 279 ? -12.198 -5.531 3.888 1.00 86.38 279 GLY A O 1
ATOM 2143 N N . LEU A 1 280 ? -12.363 -3.303 3.952 1.00 93.31 280 LEU A N 1
ATOM 2144 C CA . LEU A 1 280 ? -13.200 -3.226 2.753 1.00 93.31 280 LEU A CA 1
ATOM 2145 C C . LEU A 1 280 ? -12.452 -3.791 1.537 1.00 93.31 280 LEU A C 1
ATOM 2147 O O . LEU A 1 280 ? -11.439 -3.226 1.116 1.00 93.31 280 LEU A O 1
ATOM 2151 N N . GLU A 1 281 ? -12.997 -4.860 0.964 1.00 94.44 281 GLU A N 1
ATOM 2152 C CA . GLU A 1 281 ? -12.532 -5.496 -0.265 1.00 94.44 281 GLU A CA 1
ATOM 2153 C C . GLU A 1 281 ? -13.153 -4.798 -1.477 1.00 94.44 281 GLU A C 1
ATOM 2155 O O . GLU A 1 281 ? -14.361 -4.558 -1.517 1.00 94.44 281 GLU A O 1
ATOM 2160 N N . MET A 1 282 ? -12.355 -4.477 -2.490 1.00 94.69 282 MET A N 1
ATOM 2161 C CA . MET A 1 282 ? -12.831 -3.871 -3.729 1.00 94.69 282 MET A CA 1
ATOM 2162 C C . MET A 1 282 ? -12.008 -4.332 -4.921 1.00 94.69 282 MET A C 1
ATOM 2164 O O . MET A 1 282 ? -10.781 -4.296 -4.885 1.00 94.69 282 MET A O 1
ATOM 2168 N N . LEU A 1 283 ? -12.704 -4.617 -6.016 1.00 94.88 283 LEU A N 1
ATOM 2169 C CA . LEU A 1 283 ? -12.116 -4.758 -7.341 1.00 94.88 283 LEU A CA 1
ATOM 2170 C C . LEU A 1 283 ? -12.518 -3.538 -8.189 1.00 94.88 283 LEU A C 1
ATOM 2172 O O . LEU A 1 283 ? -13.700 -3.273 -8.427 1.00 94.88 283 LEU A O 1
ATOM 2176 N N . ALA A 1 284 ? -11.551 -2.784 -8.695 1.00 94.06 284 ALA A N 1
ATOM 2177 C CA . ALA A 1 284 ? -11.786 -1.781 -9.724 1.00 94.06 284 ALA A CA 1
ATOM 2178 C C . ALA A 1 284 ? -11.942 -2.482 -11.080 1.00 94.06 284 ALA A C 1
ATOM 2180 O O . ALA A 1 284 ? -10.963 -2.788 -11.758 1.00 94.06 284 ALA A O 1
ATOM 2181 N N . SER A 1 285 ? -13.193 -2.719 -11.482 1.00 87.25 285 SER A N 1
ATOM 2182 C CA . SER A 1 285 ? -13.551 -3.388 -12.735 1.00 87.25 285 SER A CA 1
ATOM 2183 C C . SER A 1 285 ? -14.576 -2.588 -13.538 1.00 87.25 285 SER A C 1
ATOM 2185 O O . SER A 1 285 ? -15.406 -1.854 -12.995 1.00 87.25 285 SER A O 1
ATOM 2187 N N . ARG A 1 286 ? -14.562 -2.785 -14.861 1.00 88.44 286 ARG A N 1
ATOM 2188 C CA . ARG A 1 286 ? -15.556 -2.216 -15.786 1.00 88.44 286 ARG A CA 1
ATOM 2189 C C . ARG A 1 286 ? -16.965 -2.783 -15.581 1.00 88.44 286 ARG A C 1
ATOM 2191 O O . ARG A 1 286 ? -17.922 -2.179 -16.055 1.00 88.44 286 ARG A O 1
ATOM 2198 N N . SER A 1 287 ? -17.098 -3.926 -14.905 1.00 87.75 287 SER A N 1
ATOM 2199 C CA . SER A 1 287 ? -18.391 -4.550 -14.589 1.00 87.75 287 SER A CA 1
ATOM 2200 C C . SER A 1 287 ? -19.082 -3.949 -13.362 1.00 87.75 287 SER A C 1
ATOM 2202 O O . SER A 1 287 ? -20.262 -4.219 -13.141 1.00 87.75 287 SER A O 1
ATOM 2204 N N . THR A 1 288 ? -18.382 -3.139 -12.562 1.00 92.25 288 THR A N 1
ATOM 2205 C CA . THR A 1 288 ? -18.946 -2.574 -11.334 1.00 92.25 288 THR A CA 1
ATOM 2206 C C . THR A 1 288 ? -20.045 -1.555 -11.634 1.00 92.25 288 THR A C 1
ATOM 2208 O O . THR A 1 288 ? -19.977 -0.792 -12.603 1.00 92.25 288 THR A O 1
ATOM 2211 N N . MET A 1 289 ? -21.067 -1.517 -10.774 1.00 91.19 289 MET A N 1
ATOM 2212 C CA . MET A 1 289 ? -22.202 -0.604 -10.897 1.00 91.19 289 MET A CA 1
ATOM 2213 C C . MET A 1 289 ? -21.747 0.854 -11.085 1.00 91.19 289 MET A C 1
ATOM 2215 O O . MET A 1 289 ? -20.843 1.337 -10.399 1.00 91.19 289 MET A O 1
ATOM 2219 N N . ASN A 1 290 ? -22.411 1.551 -12.014 1.00 89.75 290 ASN A N 1
ATOM 2220 C CA . ASN A 1 290 ? -22.151 2.947 -12.385 1.00 89.75 290 ASN A CA 1
ATOM 2221 C C . ASN A 1 290 ? -20.734 3.226 -12.915 1.00 89.75 290 ASN A C 1
ATOM 2223 O O . ASN A 1 290 ? -20.258 4.359 -12.836 1.00 89.75 290 ASN A O 1
ATOM 2227 N N . TYR A 1 291 ? -20.058 2.225 -13.486 1.00 89.44 291 TYR A N 1
ATOM 2228 C CA . TYR A 1 291 ? -18.785 2.450 -14.163 1.00 89.44 291 TYR A CA 1
ATOM 2229 C C . TYR A 1 291 ? -18.899 3.549 -15.236 1.00 89.44 291 TYR A C 1
ATOM 2231 O O . TYR A 1 291 ? -19.734 3.488 -16.139 1.00 89.44 291 TYR A O 1
ATOM 2239 N N . GLY A 1 292 ? -18.026 4.553 -15.136 1.00 80.00 292 GLY A N 1
ATOM 2240 C CA . GLY A 1 292 ? -18.008 5.732 -16.004 1.00 80.00 292 GLY A CA 1
ATOM 2241 C C . GLY A 1 292 ? -16.593 6.109 -16.433 1.00 80.00 292 GLY A C 1
ATOM 2242 O O . GLY A 1 292 ? -16.149 7.212 -16.142 1.00 80.00 292 GLY A O 1
ATOM 2243 N N . ASN A 1 293 ? -15.877 5.186 -17.088 1.00 83.75 293 ASN A N 1
ATOM 2244 C CA . ASN A 1 293 ? -14.484 5.357 -17.543 1.00 83.75 293 ASN A CA 1
ATOM 2245 C C . ASN A 1 293 ? -13.482 5.649 -16.411 1.00 83.75 293 ASN A C 1
ATOM 2247 O O . ASN A 1 293 ? -12.628 6.523 -16.513 1.00 83.75 293 ASN A O 1
ATOM 2251 N N . GLN A 1 294 ? -13.585 4.887 -15.327 1.00 87.19 294 GLN A N 1
ATOM 2252 C CA . GLN A 1 294 ? -12.785 5.063 -14.107 1.00 87.19 294 GLN A CA 1
ATOM 2253 C C . GLN A 1 294 ? -11.396 4.407 -14.180 1.00 87.19 294 GLN A C 1
ATOM 2255 O O . GLN A 1 294 ? -10.587 4.552 -13.269 1.00 87.19 294 GLN A O 1
ATOM 2260 N N . ILE A 1 295 ? -11.129 3.664 -15.257 1.00 93.06 295 ILE A N 1
ATOM 2261 C CA . ILE A 1 295 ? -9.900 2.899 -15.459 1.00 93.06 295 ILE A CA 1
ATOM 2262 C C . ILE A 1 295 ? -9.354 3.254 -16.835 1.00 93.06 295 ILE A C 1
ATOM 2264 O O . ILE A 1 295 ? -10.042 3.057 -17.841 1.00 93.06 295 ILE A O 1
ATOM 2268 N N . THR A 1 296 ? -8.134 3.774 -16.874 1.00 95.12 296 THR A N 1
ATOM 2269 C CA . THR A 1 296 ? -7.461 4.204 -18.102 1.00 95.12 296 THR A CA 1
ATOM 2270 C C . THR A 1 296 ? -5.998 3.810 -18.058 1.00 95.12 296 THR A C 1
ATOM 2272 O O . THR A 1 296 ? -5.367 3.900 -17.009 1.00 95.12 296 THR A O 1
ATOM 2275 N N . ILE A 1 297 ? -5.443 3.458 -19.209 1.00 96.06 297 ILE A N 1
ATOM 2276 C CA . ILE A 1 297 ? -4.007 3.293 -19.400 1.00 96.06 297 ILE A CA 1
ATOM 2277 C C . ILE A 1 297 ? -3.618 3.936 -20.716 1.00 96.06 297 ILE A C 1
ATOM 2279 O O . ILE A 1 297 ? -4.320 3.780 -21.717 1.00 96.06 297 ILE A O 1
ATOM 2283 N N . GLY A 1 298 ? -2.548 4.718 -20.706 1.00 95.69 298 GLY A N 1
ATOM 2284 C CA . GLY A 1 298 ? -2.138 5.451 -21.892 1.00 95.69 298 GLY A CA 1
ATOM 2285 C C . GLY A 1 298 ? -0.788 6.124 -21.739 1.00 95.69 298 GLY A C 1
ATOM 2286 O O . GLY A 1 298 ? -0.236 6.220 -20.645 1.00 95.69 298 GLY A O 1
ATOM 2287 N N . ARG A 1 299 ? -0.257 6.580 -22.873 1.00 95.44 299 ARG A N 1
ATOM 2288 C CA . ARG A 1 299 ? 1.011 7.303 -22.914 1.00 95.44 299 ARG A CA 1
ATOM 2289 C C . ARG A 1 299 ? 0.837 8.725 -22.395 1.00 95.44 299 ARG A C 1
ATOM 2291 O O . ARG A 1 299 ? -0.145 9.395 -22.720 1.00 95.44 299 ARG A O 1
ATOM 2298 N N . THR A 1 300 ? 1.807 9.184 -21.624 1.00 94.94 300 THR A N 1
ATOM 2299 C CA . THR A 1 300 ? 1.857 10.526 -21.047 1.00 94.94 300 THR A CA 1
ATOM 2300 C C . THR A 1 300 ? 3.308 11.005 -20.972 1.00 94.94 300 THR A C 1
ATOM 2302 O O . THR A 1 300 ? 4.234 10.202 -21.050 1.00 94.94 300 THR A O 1
ATOM 2305 N N . ASP A 1 301 ? 3.508 12.312 -20.828 1.00 92.62 301 ASP A N 1
ATOM 2306 C CA . ASP A 1 301 ? 4.817 12.900 -20.532 1.00 92.62 301 ASP A CA 1
ATOM 2307 C C . ASP A 1 301 ? 4.848 13.296 -19.057 1.00 92.62 301 ASP A C 1
ATOM 2309 O O . ASP A 1 301 ? 3.973 14.031 -18.581 1.00 92.62 301 ASP A O 1
ATOM 2313 N N . ILE A 1 302 ? 5.845 12.803 -18.326 1.00 84.88 302 ILE A N 1
ATOM 2314 C CA . ILE A 1 302 ? 6.078 13.195 -16.938 1.00 84.88 302 ILE A CA 1
ATOM 2315 C C . ILE A 1 302 ? 7.492 13.754 -16.838 1.00 84.88 302 ILE A C 1
ATOM 2317 O O . ILE A 1 302 ? 8.463 13.014 -16.744 1.00 84.88 302 ILE A O 1
ATOM 2321 N N . ASN A 1 303 ? 7.595 15.084 -16.801 1.00 83.75 303 ASN A N 1
ATOM 2322 C CA . ASN A 1 303 ? 8.863 15.813 -16.686 1.00 83.75 303 ASN A CA 1
ATOM 2323 C C . ASN A 1 303 ? 9.863 15.508 -17.822 1.00 83.75 303 ASN A C 1
ATOM 2325 O O . ASN A 1 303 ? 11.070 15.537 -17.587 1.00 83.75 303 ASN A O 1
ATOM 2329 N N . GLY A 1 304 ? 9.373 15.262 -19.042 1.00 84.81 304 GLY A N 1
ATOM 2330 C CA . GLY A 1 304 ? 10.207 14.956 -20.208 1.00 84.81 304 GLY A CA 1
ATOM 2331 C C . GLY A 1 304 ? 10.523 13.473 -20.416 1.00 84.81 304 GLY A C 1
ATOM 2332 O O . GLY A 1 304 ? 11.187 13.153 -21.401 1.00 84.81 304 GLY A O 1
ATOM 2333 N N . ASP A 1 305 ? 10.051 12.586 -19.534 1.00 87.06 305 ASP A N 1
ATOM 2334 C CA . ASP A 1 305 ? 10.074 11.138 -19.750 1.00 87.06 305 ASP A CA 1
ATOM 2335 C C . ASP A 1 305 ? 8.733 10.676 -20.349 1.00 87.06 305 ASP A C 1
ATOM 2337 O O . ASP A 1 305 ? 7.660 11.011 -19.833 1.00 87.06 305 ASP A O 1
ATOM 2341 N N . GLU A 1 306 ? 8.786 9.881 -21.425 1.00 95.00 306 GLU A N 1
ATOM 2342 C CA . GLU A 1 306 ? 7.607 9.216 -21.991 1.00 95.00 306 GLU A CA 1
ATOM 2343 C C . GLU A 1 306 ? 7.230 8.019 -21.107 1.00 95.00 306 GLU A C 1
ATOM 2345 O O . GLU A 1 306 ? 8.002 7.070 -20.934 1.00 95.00 306 GLU A O 1
ATOM 2350 N N . MET A 1 307 ? 6.026 8.065 -20.544 1.00 94.81 307 MET A N 1
ATOM 2351 C CA . MET A 1 307 ? 5.536 7.092 -19.575 1.00 94.81 307 MET A CA 1
ATOM 2352 C C . MET A 1 307 ? 4.266 6.413 -20.076 1.00 94.81 307 MET A C 1
ATOM 2354 O O . MET A 1 307 ? 3.422 7.044 -20.711 1.00 94.81 307 MET A O 1
ATOM 2358 N N . LEU A 1 308 ? 4.086 5.146 -19.718 1.00 97.25 308 LEU A N 1
ATOM 2359 C CA . LEU A 1 308 ? 2.796 4.468 -19.733 1.00 97.25 308 LEU A CA 1
ATOM 2360 C C . LEU A 1 308 ? 2.167 4.615 -18.346 1.00 97.25 308 LEU A C 1
ATOM 2362 O O . LEU A 1 308 ? 2.658 4.028 -17.383 1.00 97.25 308 LEU A O 1
ATOM 2366 N N . GLU A 1 309 ? 1.106 5.409 -18.224 1.00 97.00 309 GLU A N 1
ATOM 2367 C CA . GLU A 1 309 ? 0.429 5.655 -16.947 1.00 97.00 309 GLU A CA 1
ATOM 2368 C C . GLU A 1 309 ? -0.894 4.889 -16.886 1.00 97.00 309 GLU A C 1
ATOM 2370 O O . GLU A 1 309 ? -1.787 5.089 -17.712 1.00 97.00 309 GLU A O 1
ATOM 2375 N N . ALA A 1 310 ? -1.012 4.014 -15.890 1.00 97.06 310 ALA A N 1
ATOM 2376 C CA . ALA A 1 310 ? -2.247 3.369 -15.483 1.00 97.06 310 ALA A CA 1
ATOM 2377 C C . ALA A 1 310 ? -2.898 4.181 -14.355 1.00 97.06 310 ALA A C 1
ATOM 2379 O O . ALA A 1 310 ? -2.309 4.402 -13.293 1.00 97.06 310 ALA A O 1
ATOM 2380 N N . SER A 1 311 ? -4.143 4.591 -14.581 1.00 95.75 311 SER A N 1
ATOM 2381 C CA . SER A 1 311 ? -4.996 5.253 -13.603 1.00 95.75 311 SER A CA 1
ATOM 2382 C C . SER A 1 311 ? -6.214 4.384 -13.320 1.00 95.75 311 SER A C 1
ATOM 2384 O O . SER A 1 311 ? -7.005 4.106 -14.221 1.00 95.75 311 SER A O 1
ATOM 2386 N N . ILE A 1 312 ? -6.358 3.951 -12.069 1.00 96.25 312 ILE A N 1
ATOM 2387 C CA . ILE A 1 312 ? -7.391 2.999 -11.648 1.00 96.25 312 ILE A CA 1
ATOM 2388 C C . ILE A 1 312 ? -8.139 3.617 -10.470 1.00 96.25 312 ILE A C 1
ATOM 2390 O O . ILE A 1 312 ? -7.636 3.615 -9.349 1.00 96.25 312 ILE A O 1
ATOM 2394 N N . ALA A 1 313 ? -9.313 4.197 -10.712 1.00 94.19 313 ALA A N 1
ATOM 2395 C CA . ALA A 1 313 ? -10.185 4.678 -9.645 1.00 94.19 313 ALA A CA 1
ATOM 2396 C C . ALA A 1 313 ? -11.106 3.554 -9.161 1.00 94.19 313 ALA A C 1
ATOM 2398 O O . ALA A 1 313 ? -11.730 2.849 -9.959 1.00 94.19 313 ALA A O 1
ATOM 2399 N N . PHE A 1 314 ? -11.208 3.409 -7.844 1.00 95.31 314 PHE A N 1
ATOM 2400 C CA . PHE A 1 314 ? -12.038 2.399 -7.198 1.00 95.31 314 PHE A CA 1
ATOM 2401 C C . PHE A 1 314 ? -13.470 2.896 -6.989 1.00 95.31 314 PHE A C 1
ATOM 2403 O O . PHE A 1 314 ? -13.709 4.107 -6.935 1.00 95.31 314 PHE A O 1
ATOM 2410 N N . PRO A 1 315 ? -14.439 1.978 -6.851 1.00 94.19 315 PRO A N 1
ATOM 2411 C CA . PRO A 1 315 ? -15.742 2.291 -6.281 1.00 94.19 315 PRO A CA 1
ATOM 2412 C C . PRO A 1 315 ? -15.591 3.042 -4.955 1.00 94.19 315 PRO A C 1
ATOM 2414 O O . PRO A 1 315 ? -14.626 2.857 -4.217 1.00 94.19 315 PRO A O 1
ATOM 2417 N N . SER A 1 316 ? -16.534 3.929 -4.656 1.00 92.81 316 SER A N 1
ATOM 2418 C CA . SER A 1 316 ? -16.435 4.782 -3.464 1.00 92.81 316 SER A CA 1
ATOM 2419 C C . SER A 1 316 ? -17.770 5.011 -2.760 1.00 92.81 316 SER A C 1
ATOM 2421 O O . SER A 1 316 ? -17.982 6.030 -2.089 1.00 92.81 316 SER A O 1
ATOM 2423 N N . CYS A 1 317 ? -18.667 4.055 -2.985 1.00 93.56 317 CYS A N 1
ATOM 2424 C CA . CYS A 1 317 ? -19.982 3.902 -2.393 1.00 93.56 317 CYS A CA 1
ATOM 2425 C C . CYS A 1 317 ? -20.132 2.443 -1.954 1.00 93.56 317 CYS A C 1
ATOM 2427 O O . CYS A 1 317 ? -19.814 1.552 -2.743 1.00 93.56 317 CYS A O 1
ATOM 2429 N N . VAL A 1 318 ? -20.614 2.204 -0.736 1.00 95.88 318 VAL A N 1
ATOM 2430 C CA . VAL A 1 318 ? -20.762 0.864 -0.141 1.00 95.88 318 VAL A CA 1
ATOM 2431 C C . VAL A 1 318 ? -22.194 0.644 0.342 1.00 95.88 318 VAL A C 1
ATOM 2433 O O . VAL A 1 318 ? -22.843 1.562 0.854 1.00 95.88 318 VAL A O 1
ATOM 2436 N N . ALA A 1 319 ? -22.696 -0.575 0.144 1.00 96.12 319 ALA A N 1
ATOM 2437 C CA . ALA A 1 319 ? -23.962 -1.040 0.695 1.00 96.12 319 ALA A CA 1
ATOM 2438 C C . ALA A 1 319 ? -23.863 -1.154 2.216 1.00 96.12 319 ALA A C 1
ATOM 2440 O O . ALA A 1 319 ? -22.827 -1.530 2.760 1.00 96.12 319 ALA A O 1
ATOM 2441 N N . THR A 1 320 ? -24.951 -0.844 2.909 1.00 93.12 320 THR A N 1
ATOM 2442 C CA . THR A 1 320 ? -25.023 -0.949 4.366 1.00 93.12 320 THR A CA 1
ATOM 2443 C C . THR A 1 320 ? -26.123 -1.912 4.775 1.00 93.12 320 THR A C 1
ATOM 2445 O O . THR A 1 320 ? -27.115 -2.068 4.062 1.00 93.12 320 THR A O 1
ATOM 2448 N N . VAL A 1 321 ? -25.963 -2.548 5.936 1.00 88.31 321 VAL A N 1
ATOM 2449 C CA . VAL A 1 321 ? -26.899 -3.567 6.449 1.00 88.31 321 VAL A CA 1
ATOM 2450 C C . VAL A 1 321 ? -28.337 -3.042 6.546 1.00 88.31 321 VAL A C 1
ATOM 2452 O O . VAL A 1 321 ? -29.283 -3.771 6.257 1.00 88.31 321 VAL A O 1
ATOM 2455 N N . ASP A 1 322 ? -28.514 -1.776 6.929 1.00 86.31 322 ASP A N 1
ATOM 2456 C CA . ASP A 1 322 ? -29.826 -1.135 7.074 1.00 86.31 322 ASP A CA 1
ATOM 2457 C C . ASP A 1 322 ? -30.230 -0.259 5.870 1.00 86.31 322 ASP A C 1
ATOM 2459 O O . ASP A 1 322 ? -31.297 0.359 5.884 1.00 86.31 322 ASP A O 1
ATOM 2463 N N . GLY A 1 323 ? -29.392 -0.192 4.829 1.00 87.94 323 GLY A N 1
ATOM 2464 C CA . GLY A 1 323 ? -29.616 0.641 3.647 1.00 87.94 323 GLY A CA 1
ATOM 2465 C C . GLY A 1 323 ? -29.529 2.151 3.900 1.00 87.94 323 GLY A C 1
ATOM 2466 O O . GLY A 1 323 ? -29.994 2.935 3.070 1.00 87.94 323 GLY A O 1
ATOM 2467 N N . THR A 1 324 ? -28.953 2.590 5.022 1.00 85.88 324 THR A N 1
ATOM 2468 C CA . THR A 1 324 ? -28.750 4.008 5.352 1.00 85.88 324 THR A CA 1
ATOM 2469 C C . THR A 1 324 ? -27.278 4.414 5.282 1.00 85.88 324 THR A C 1
ATOM 2471 O O . THR A 1 324 ? -26.378 3.593 5.424 1.00 85.88 324 THR A O 1
ATOM 2474 N N . MET A 1 325 ? -27.008 5.710 5.102 1.00 82.25 325 MET A N 1
ATOM 2475 C CA . MET A 1 325 ? -25.639 6.249 5.041 1.00 82.25 325 MET A CA 1
ATOM 2476 C C . MET A 1 325 ? -24.850 6.071 6.351 1.00 82.25 325 MET A C 1
ATOM 2478 O O . MET A 1 325 ? -23.625 6.032 6.311 1.00 82.25 325 MET A O 1
ATOM 2482 N N . ALA A 1 326 ? -25.539 5.978 7.494 1.00 78.94 326 ALA A N 1
ATOM 2483 C CA . ALA A 1 326 ? -24.934 5.759 8.813 1.00 78.94 326 ALA A CA 1
ATOM 2484 C C . ALA A 1 326 ? -24.930 4.276 9.232 1.00 78.94 326 ALA A C 1
ATOM 2486 O O . ALA A 1 326 ? -24.501 3.951 10.339 1.00 78.94 326 ALA A O 1
ATOM 2487 N N . GLY A 1 327 ? -25.447 3.396 8.373 1.00 75.62 327 GLY A N 1
ATOM 2488 C CA . GLY A 1 327 ? -25.503 1.965 8.613 1.00 75.62 327 GLY A CA 1
ATOM 2489 C C . GLY A 1 327 ? -24.131 1.310 8.582 1.00 75.62 327 GLY A C 1
ATOM 2490 O O . GLY A 1 327 ? -23.172 1.854 8.035 1.00 75.62 327 GLY A O 1
ATOM 2491 N N . GLN A 1 328 ? -24.058 0.099 9.130 1.00 84.31 328 GLN A N 1
ATOM 2492 C CA . GLN A 1 328 ? -22.837 -0.702 9.087 1.00 84.31 328 GLN A CA 1
ATOM 2493 C C . GLN A 1 328 ? -22.495 -1.062 7.632 1.00 84.31 328 GLN A C 1
ATOM 2495 O O . GLN A 1 328 ? -23.345 -1.662 6.962 1.00 84.31 328 GLN A O 1
ATOM 2500 N N . PRO A 1 329 ? -21.304 -0.692 7.127 1.00 90.12 329 PRO A N 1
ATOM 2501 C CA . PRO A 1 329 ? -20.883 -1.006 5.768 1.00 90.12 329 PRO A CA 1
ATOM 2502 C C . PRO A 1 329 ? -20.640 -2.506 5.603 1.00 90.12 329 PRO A C 1
ATOM 2504 O O . PRO A 1 329 ? -20.074 -3.159 6.477 1.00 90.12 329 PRO A O 1
ATOM 2507 N N . ILE A 1 330 ? -21.051 -3.040 4.459 1.00 92.12 330 ILE A N 1
ATOM 2508 C CA . ILE A 1 330 ? -20.764 -4.414 4.049 1.00 92.12 330 ILE A CA 1
ATOM 2509 C C . ILE A 1 330 ? -19.361 -4.419 3.433 1.00 92.12 330 ILE A C 1
ATOM 2511 O O . ILE A 1 330 ? -19.098 -3.663 2.500 1.00 92.12 330 ILE A O 1
ATOM 2515 N N . LEU A 1 331 ? -18.446 -5.219 3.983 1.00 91.31 331 LEU A N 1
ATOM 2516 C CA . LEU A 1 331 ? -17.008 -5.154 3.679 1.00 91.31 331 LEU A CA 1
ATOM 2517 C C . LEU A 1 331 ? -16.596 -6.053 2.511 1.00 91.31 331 LEU A C 1
ATOM 2519 O O . LEU A 1 331 ? -15.582 -5.799 1.868 1.00 91.31 331 LEU A O 1
ATOM 2523 N N . SER A 1 332 ? -17.386 -7.085 2.229 1.00 92.38 332 SER A N 1
ATOM 2524 C CA . SER A 1 332 ? -17.130 -8.052 1.164 1.00 92.38 332 SER A CA 1
ATOM 2525 C C . SER A 1 332 ? -18.420 -8.395 0.436 1.00 92.38 332 SER A C 1
ATOM 2527 O O . SER A 1 332 ? -19.489 -8.465 1.048 1.00 92.38 332 SER A O 1
ATOM 2529 N N . HIS A 1 333 ? -18.324 -8.709 -0.856 1.00 92.94 333 HIS A N 1
ATOM 2530 C CA . HIS A 1 333 ? -19.471 -9.202 -1.615 1.00 92.94 333 HIS A CA 1
ATOM 2531 C C . HIS A 1 333 ? -20.053 -10.470 -0.975 1.00 92.94 333 HIS A C 1
ATOM 2533 O O . HIS A 1 333 ? -21.263 -10.647 -0.981 1.00 92.94 333 HIS A O 1
ATOM 2539 N N . ARG A 1 334 ? -19.217 -11.297 -0.330 1.00 92.12 334 ARG A N 1
ATOM 2540 C CA . ARG A 1 334 ? -19.613 -12.531 0.375 1.00 92.12 334 ARG A CA 1
ATOM 2541 C C . ARG A 1 334 ? -20.584 -12.290 1.534 1.00 92.12 334 ARG A C 1
ATOM 2543 O O . ARG A 1 334 ? -21.299 -13.200 1.934 1.00 92.12 334 ARG A O 1
ATOM 2550 N N . GLN A 1 335 ? -20.611 -11.071 2.069 1.00 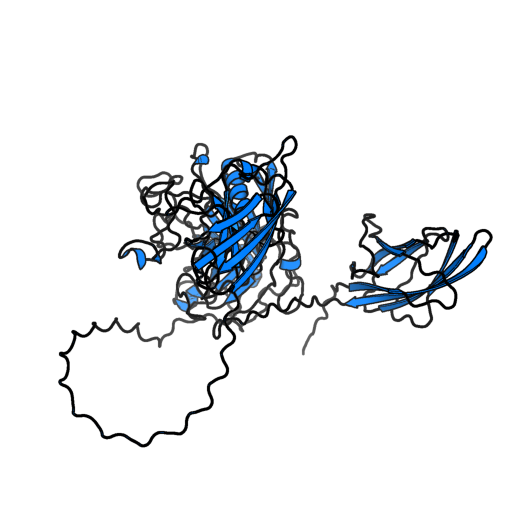93.00 335 GLN A N 1
ATOM 2551 C CA . GLN A 1 335 ? -21.507 -10.657 3.150 1.00 93.00 335 GLN A CA 1
ATOM 2552 C C . GLN A 1 335 ? -22.851 -10.113 2.628 1.00 93.00 335 GLN A C 1
ATOM 2554 O O . GLN A 1 335 ? -23.743 -9.810 3.421 1.00 93.00 335 GLN A O 1
ATOM 2559 N N . MET A 1 336 ? -23.015 -9.967 1.308 1.00 94.75 336 MET A N 1
ATOM 2560 C CA . MET A 1 336 ? -24.273 -9.521 0.710 1.00 94.75 336 MET A CA 1
ATOM 2561 C C . MET A 1 336 ? -25.353 -10.608 0.815 1.00 94.75 336 MET A C 1
ATOM 2563 O O . MET A 1 336 ? -25.050 -11.796 0.737 1.00 94.75 336 MET A O 1
ATOM 2567 N N . PRO A 1 337 ? -26.634 -10.239 0.963 1.00 92.44 337 PRO A N 1
ATOM 2568 C CA . PRO A 1 337 ? -27.714 -11.212 1.073 1.00 92.44 337 PRO A CA 1
ATOM 2569 C C . PRO A 1 337 ? -28.060 -11.871 -0.275 1.00 92.44 337 PRO A C 1
ATOM 2571 O O . PRO A 1 337 ? -28.107 -11.212 -1.316 1.00 92.44 337 PRO A O 1
ATOM 2574 N N . GLY A 1 338 ? -28.412 -13.161 -0.231 1.00 93.38 338 GLY A N 1
ATOM 2575 C CA . GLY A 1 338 ? -28.932 -13.914 -1.380 1.00 93.38 338 GLY A CA 1
ATOM 2576 C C . GLY A 1 338 ? -27.918 -14.070 -2.516 1.00 93.38 338 GLY A C 1
ATOM 2577 O O . GLY A 1 338 ? -26.720 -14.179 -2.276 1.00 93.38 338 GLY A O 1
ATOM 2578 N N . ASP A 1 339 ? -28.396 -14.047 -3.761 1.00 92.56 339 ASP A N 1
ATOM 2579 C CA . ASP A 1 339 ? -27.566 -14.276 -4.957 1.00 92.56 339 ASP A CA 1
ATOM 2580 C C . ASP A 1 339 ? -26.458 -13.221 -5.147 1.00 92.56 339 ASP A C 1
ATOM 2582 O O . ASP A 1 339 ? -25.461 -13.462 -5.832 1.00 92.56 339 ASP A O 1
ATOM 2586 N N . LEU A 1 340 ? -26.590 -12.053 -4.504 1.00 92.75 340 LEU A N 1
ATOM 2587 C CA . LEU A 1 340 ? -25.556 -11.017 -4.514 1.00 92.75 340 LEU A CA 1
ATOM 2588 C C . LEU A 1 340 ? -24.267 -11.483 -3.824 1.00 92.75 340 LEU A C 1
ATOM 2590 O O . LEU A 1 340 ? -23.198 -10.997 -4.197 1.00 92.75 340 LEU A O 1
ATOM 2594 N N . ALA A 1 341 ? -24.343 -12.453 -2.902 1.00 93.56 341 ALA A N 1
ATOM 2595 C CA . ALA A 1 341 ? -23.181 -13.043 -2.237 1.00 93.56 341 ALA A CA 1
ATOM 2596 C C . ALA A 1 341 ? -22.165 -13.632 -3.228 1.00 93.56 341 ALA A C 1
ATOM 2598 O O . ALA A 1 341 ? -20.959 -13.553 -3.005 1.00 93.56 341 ALA A O 1
ATOM 2599 N N . GLY A 1 342 ? -22.642 -14.192 -4.346 1.00 89.94 342 GLY A N 1
ATOM 2600 C CA . GLY A 1 342 ? -21.806 -14.794 -5.391 1.00 89.94 342 GLY A CA 1
ATOM 2601 C C . GLY A 1 342 ? -21.332 -13.817 -6.470 1.00 89.94 342 GLY A C 1
ATOM 2602 O O . GLY A 1 342 ? -20.620 -14.216 -7.386 1.00 89.94 342 GLY A O 1
ATOM 2603 N N . THR A 1 343 ? -21.728 -12.544 -6.399 1.00 92.69 343 THR A N 1
ATOM 2604 C CA . THR A 1 343 ? -21.398 -11.542 -7.420 1.00 92.69 343 THR A CA 1
ATOM 2605 C C . THR A 1 343 ? -20.313 -10.607 -6.901 1.00 92.69 343 THR A C 1
ATOM 2607 O O . THR A 1 343 ? -20.588 -9.758 -6.057 1.00 92.69 343 THR A O 1
ATOM 2610 N N . ILE A 1 344 ? -19.090 -10.725 -7.425 1.00 91.06 344 ILE A N 1
ATOM 2611 C CA . ILE A 1 344 ? -17.979 -9.823 -7.078 1.00 91.06 344 ILE A CA 1
ATOM 2612 C C . ILE A 1 344 ? -18.410 -8.360 -7.269 1.00 91.06 344 ILE A C 1
ATOM 2614 O O . ILE A 1 344 ? -19.058 -8.014 -8.260 1.00 91.06 344 ILE A O 1
ATOM 2618 N N . ASN A 1 345 ? -18.036 -7.507 -6.310 1.00 94.31 345 ASN A N 1
ATOM 2619 C CA . ASN A 1 345 ? -18.397 -6.087 -6.207 1.00 94.31 345 ASN A CA 1
ATOM 2620 C C . ASN A 1 345 ? -19.881 -5.764 -5.993 1.00 94.31 345 ASN A C 1
ATOM 2622 O O . ASN A 1 345 ? -20.246 -4.592 -6.065 1.00 94.31 345 ASN A O 1
ATOM 2626 N N . SER A 1 346 ? -20.753 -6.731 -5.707 1.00 95.69 346 SER A N 1
ATOM 2627 C CA . SER A 1 346 ? -22.170 -6.435 -5.444 1.00 95.69 346 SER A CA 1
ATOM 2628 C C . SER A 1 346 ? -22.405 -5.514 -4.239 1.00 95.69 346 SER A C 1
ATOM 2630 O O . SER A 1 346 ? -23.461 -4.892 -4.161 1.00 95.69 346 SER A O 1
ATOM 2632 N N . HIS A 1 347 ? -21.436 -5.410 -3.322 1.00 96.44 347 HIS A N 1
ATOM 2633 C CA . HIS A 1 347 ? -21.457 -4.535 -2.146 1.00 96.44 347 HIS A CA 1
ATOM 2634 C C . HIS A 1 347 ? -20.931 -3.117 -2.404 1.00 96.44 347 HIS A C 1
ATOM 2636 O O . HIS A 1 347 ? -21.025 -2.275 -1.506 1.00 96.44 347 HIS A O 1
ATOM 2642 N N . VAL A 1 348 ? -20.384 -2.828 -3.593 1.00 96.75 348 VAL A N 1
ATOM 2643 C CA . VAL A 1 348 ? -19.805 -1.521 -3.933 1.00 96.75 348 VAL A CA 1
ATOM 2644 C C . VAL A 1 348 ? -20.309 -0.951 -5.255 1.00 96.75 348 VAL A C 1
ATOM 2646 O O . VAL A 1 348 ? -20.684 -1.651 -6.191 1.00 96.75 348 VAL A O 1
ATOM 2649 N N . SER A 1 349 ? -20.266 0.374 -5.364 1.00 94.31 349 SER A N 1
ATOM 2650 C CA . SER A 1 349 ? -20.625 1.099 -6.581 1.00 94.31 349 SER A CA 1
ATOM 2651 C C . SER A 1 349 ? -19.738 2.320 -6.781 1.00 94.31 349 SER A C 1
ATOM 2653 O O . SER A 1 349 ? -19.245 2.936 -5.830 1.00 94.31 349 SER A O 1
ATOM 2655 N N . TYR A 1 350 ? -19.576 2.733 -8.033 1.00 91.31 350 TYR A N 1
ATOM 2656 C CA . TYR A 1 350 ? -19.123 4.088 -8.314 1.00 91.31 350 TYR A CA 1
ATOM 2657 C C . TYR A 1 350 ? -20.230 5.101 -7.954 1.00 91.31 350 TYR A C 1
ATOM 2659 O O . TYR A 1 350 ? -21.419 4.762 -8.050 1.00 91.31 350 TYR A O 1
ATOM 2667 N N . PRO A 1 351 ? -19.873 6.328 -7.523 1.00 86.25 351 PRO A N 1
ATOM 2668 C CA . PRO A 1 351 ? -20.829 7.428 -7.412 1.00 86.25 351 PRO A CA 1
ATOM 2669 C C . PRO A 1 351 ? -21.478 7.737 -8.767 1.00 86.25 351 PRO A C 1
ATOM 2671 O O . PRO A 1 351 ? -20.879 7.505 -9.817 1.00 86.25 351 PRO A O 1
ATOM 2674 N N . GLY A 1 352 ? -22.678 8.311 -8.753 1.00 80.44 352 GLY A N 1
ATOM 2675 C CA . GLY A 1 352 ? -23.429 8.620 -9.970 1.00 80.44 352 GLY A CA 1
ATOM 2676 C C . GLY A 1 352 ? -24.385 7.503 -10.406 1.00 80.44 352 GLY A C 1
ATOM 2677 O O . GLY A 1 352 ? -24.817 6.683 -9.594 1.00 80.44 352 GLY A O 1
ATOM 2678 N N . GLY A 1 353 ? -24.787 7.545 -11.679 1.00 67.06 353 GLY A N 1
ATOM 2679 C CA . GLY A 1 353 ? -25.769 6.649 -12.296 1.00 67.06 353 GLY A CA 1
ATOM 2680 C C . GLY A 1 353 ? -26.771 7.398 -13.189 1.00 67.06 353 GLY A C 1
ATOM 2681 O O . GLY A 1 353 ? -26.751 8.627 -13.237 1.00 67.06 353 GLY A O 1
ATOM 2682 N N . PRO A 1 354 ? -27.687 6.696 -13.889 1.00 51.56 354 PRO A N 1
ATOM 2683 C CA . PRO A 1 354 ? -28.614 7.300 -14.860 1.00 51.56 354 PRO A CA 1
ATOM 2684 C C . PRO A 1 354 ? -29.513 8.421 -14.306 1.00 51.56 354 PRO A C 1
ATOM 2686 O O . PRO A 1 354 ? -30.122 9.145 -15.087 1.00 51.56 354 PRO A O 1
ATOM 2689 N N . ASN A 1 355 ? -29.599 8.560 -12.975 1.00 46.44 355 ASN A N 1
ATOM 2690 C CA . ASN A 1 355 ? -30.455 9.515 -12.270 1.00 46.44 355 ASN A CA 1
ATOM 2691 C C . ASN A 1 355 ? -29.733 10.311 -11.158 1.00 46.44 355 ASN A C 1
ATOM 2693 O O . ASN A 1 355 ? -30.408 10.914 -10.324 1.00 46.44 355 ASN A O 1
ATOM 2697 N N . SER A 1 356 ? -28.397 10.323 -11.103 1.00 53.00 356 SER A N 1
ATOM 2698 C CA . SER A 1 356 ? -27.643 11.103 -10.107 1.00 53.00 356 SER A CA 1
ATOM 2699 C C . SER A 1 356 ? -26.473 11.853 -10.742 1.00 53.00 356 SER A C 1
ATOM 2701 O O . SER A 1 356 ? -25.907 11.443 -11.754 1.00 53.00 356 SER A O 1
ATOM 2703 N N . ASN A 1 357 ? -26.116 12.995 -10.151 1.00 51.94 357 ASN A N 1
ATOM 2704 C CA . ASN A 1 357 ? -24.879 13.688 -10.501 1.00 51.94 357 ASN A CA 1
ATOM 2705 C C . ASN A 1 357 ? -23.681 12.811 -10.084 1.00 51.94 357 ASN A C 1
ATOM 2707 O O . ASN A 1 357 ? -23.812 12.021 -9.152 1.00 51.94 357 ASN A O 1
ATOM 2711 N N . GLU A 1 358 ? -22.506 12.998 -10.702 1.00 58.41 358 GLU A N 1
ATOM 2712 C CA . GLU A 1 358 ? -21.220 12.288 -10.449 1.00 58.41 358 GLU A CA 1
ATOM 2713 C C . GLU A 1 358 ? -20.725 12.295 -8.974 1.00 58.41 358 GLU A C 1
ATOM 2715 O O . GLU A 1 358 ? -19.619 11.861 -8.671 1.00 58.41 358 GLU A O 1
ATOM 2720 N N . VAL A 1 359 ? -21.515 12.845 -8.054 1.00 65.06 359 VAL A N 1
ATOM 2721 C CA . VAL A 1 359 ? -21.168 13.251 -6.691 1.00 65.06 359 VAL A CA 1
ATOM 2722 C C . VAL A 1 359 ? -21.827 12.339 -5.646 1.00 65.06 359 VAL A C 1
ATOM 2724 O O . VAL A 1 359 ? -21.219 12.090 -4.603 1.00 65.06 359 VAL A O 1
ATOM 2727 N N . ASP A 1 360 ? -23.022 11.807 -5.931 1.00 79.06 360 ASP A N 1
ATOM 2728 C CA . ASP A 1 360 ? -23.856 11.116 -4.942 1.00 79.06 360 ASP A CA 1
ATOM 2729 C C . ASP A 1 360 ? -23.847 9.599 -5.135 1.00 79.06 360 ASP A C 1
ATOM 2731 O O . ASP A 1 360 ? -23.858 9.087 -6.259 1.00 79.06 360 ASP A O 1
ATOM 2735 N N . CYS A 1 361 ? -23.858 8.870 -4.022 1.00 87.69 361 CYS A N 1
ATOM 2736 C CA . CYS A 1 361 ? -24.005 7.424 -4.048 1.00 87.69 361 CYS A CA 1
ATOM 2737 C C . CYS A 1 361 ? -25.442 7.003 -4.387 1.00 87.69 361 CYS A C 1
ATOM 2739 O O . CYS A 1 361 ? -26.389 7.687 -3.989 1.00 87.69 361 CYS A O 1
ATOM 2741 N N . PRO A 1 362 ? -25.642 5.874 -5.094 1.00 89.12 362 PRO A N 1
ATOM 2742 C CA . PRO A 1 362 ? -26.980 5.329 -5.283 1.00 89.12 362 PRO A CA 1
ATOM 2743 C C . PRO A 1 362 ? -27.568 4.891 -3.936 1.00 89.12 362 PRO A C 1
ATOM 2745 O O . PRO A 1 362 ? -26.839 4.470 -3.041 1.00 89.12 362 PRO A O 1
ATOM 2748 N N . ASN A 1 363 ? -28.898 4.914 -3.811 1.00 89.31 363 ASN A N 1
ATOM 2749 C CA . ASN A 1 363 ? -29.590 4.537 -2.568 1.00 89.31 363 ASN A CA 1
ATOM 2750 C C . ASN A 1 363 ? -29.275 3.107 -2.091 1.00 89.31 363 ASN A C 1
ATOM 2752 O O . ASN A 1 363 ? -29.439 2.813 -0.915 1.00 89.31 363 ASN A O 1
ATOM 2756 N N . THR A 1 364 ? -28.839 2.218 -2.987 1.00 91.44 364 THR A N 1
ATOM 2757 C CA . THR A 1 364 ? -28.428 0.848 -2.645 1.00 91.44 364 THR A CA 1
ATOM 2758 C C . THR A 1 364 ? -27.026 0.772 -2.033 1.00 91.44 364 THR A C 1
ATOM 2760 O O . THR A 1 364 ? -26.705 -0.223 -1.397 1.00 91.44 364 THR A O 1
ATOM 2763 N N . HIS A 1 365 ? -26.199 1.809 -2.209 1.00 93.81 365 HIS A N 1
ATOM 2764 C CA . HIS A 1 365 ? -24.823 1.886 -1.708 1.00 93.81 365 HIS A CA 1
ATOM 2765 C C . HIS A 1 365 ? -24.574 3.220 -0.984 1.00 93.81 365 HIS A C 1
ATOM 2767 O O . HIS A 1 365 ? -23.709 3.987 -1.399 1.00 93.81 365 HIS A O 1
ATOM 2773 N N . PRO A 1 366 ? -25.352 3.562 0.055 1.00 91.19 366 PRO A N 1
ATOM 2774 C CA . PRO A 1 366 ? -25.435 4.929 0.567 1.00 91.19 366 PRO A CA 1
ATOM 2775 C C . PRO A 1 366 ? -24.178 5.415 1.308 1.00 91.19 366 PRO A C 1
ATOM 2777 O O . PRO A 1 366 ? -24.043 6.619 1.525 1.00 91.19 366 PRO A O 1
ATOM 2780 N N . TYR A 1 367 ? -23.271 4.525 1.720 1.00 92.38 367 TYR A N 1
ATOM 2781 C CA . TYR A 1 367 ? -22.075 4.893 2.481 1.00 92.38 367 TYR A CA 1
ATOM 2782 C C . TYR A 1 367 ? -20.988 5.464 1.556 1.00 92.38 367 TYR A C 1
ATOM 2784 O O . TYR A 1 367 ? -20.451 4.749 0.711 1.00 92.38 367 TYR A O 1
ATOM 2792 N N . ARG A 1 368 ? -20.638 6.749 1.715 1.00 90.25 368 ARG A N 1
ATOM 2793 C CA . ARG A 1 368 ? -19.671 7.483 0.872 1.00 90.25 368 ARG A CA 1
ATOM 2794 C C . ARG A 1 368 ? -18.330 7.664 1.593 1.00 90.25 368 ARG A C 1
ATOM 2796 O O . ARG A 1 368 ? -18.304 8.169 2.707 1.00 90.25 368 ARG A O 1
ATOM 2803 N N . PHE A 1 369 ? -17.212 7.386 0.921 1.00 91.50 369 PHE A N 1
ATOM 2804 C CA . PHE A 1 369 ? -15.843 7.596 1.444 1.00 91.50 369 PHE A CA 1
ATOM 2805 C C . PHE A 1 369 ? -14.881 8.131 0.369 1.00 91.50 369 PHE A C 1
ATOM 2807 O O . PHE A 1 369 ? -15.193 8.030 -0.812 1.00 91.50 369 PHE A O 1
ATOM 2814 N N . PRO A 1 370 ? -13.707 8.706 0.682 1.00 91.06 370 PRO A N 1
ATOM 2815 C CA . PRO A 1 370 ? -12.787 9.187 -0.349 1.00 91.06 370 PRO A CA 1
ATOM 2816 C C . PRO A 1 370 ? -12.419 8.090 -1.353 1.00 91.06 370 PRO A C 1
ATOM 2818 O O . PRO A 1 370 ? -11.909 7.052 -0.964 1.00 91.06 370 PRO A O 1
ATOM 2821 N N . THR A 1 371 ? -12.658 8.337 -2.637 1.00 90.94 371 THR A N 1
ATOM 2822 C CA . THR A 1 371 ? -12.338 7.462 -3.764 1.00 90.94 371 THR A CA 1
ATOM 2823 C C . THR A 1 371 ? -10.839 7.156 -3.800 1.00 90.94 371 THR A C 1
ATOM 2825 O O . THR A 1 371 ? -10.049 8.072 -4.084 1.00 90.94 371 THR A O 1
ATOM 2828 N N . PRO A 1 372 ? -10.439 5.898 -3.532 1.00 94.38 372 PRO A N 1
ATOM 2829 C CA . PRO A 1 372 ? -9.081 5.441 -3.758 1.00 94.38 372 PRO A CA 1
ATOM 2830 C C . PRO A 1 372 ? -8.801 5.440 -5.260 1.00 94.38 372 PRO A C 1
ATOM 2832 O O . PRO A 1 372 ? -9.646 5.045 -6.064 1.00 94.38 372 PRO A O 1
ATOM 2835 N N . GLN A 1 373 ? -7.622 5.894 -5.660 1.00 94.75 373 GLN A N 1
ATOM 2836 C CA . GLN A 1 373 ? -7.199 5.854 -7.051 1.00 94.75 373 GLN A CA 1
ATOM 2837 C C . GLN A 1 373 ? -5.722 5.501 -7.134 1.00 94.75 373 GLN A C 1
ATOM 2839 O O . GLN A 1 373 ? -4.882 6.241 -6.618 1.00 94.75 373 GLN A O 1
ATOM 2844 N N . PHE A 1 374 ? -5.404 4.408 -7.818 1.00 96.94 374 PHE A N 1
ATOM 2845 C CA . PHE A 1 374 ? -4.028 4.052 -8.130 1.00 96.94 374 PHE A CA 1
ATOM 2846 C C . PHE A 1 374 ? -3.536 4.885 -9.304 1.00 96.94 374 PHE A C 1
ATOM 2848 O O . PHE A 1 374 ? -4.277 5.170 -10.249 1.00 96.94 374 PHE A O 1
ATOM 2855 N N . GLN A 1 375 ? -2.279 5.288 -9.210 1.00 95.25 375 GLN A N 1
ATOM 2856 C CA . GLN A 1 375 ? -1.542 5.950 -10.272 1.00 95.25 375 GLN A CA 1
ATOM 2857 C C . GLN A 1 375 ? -0.184 5.271 -10.357 1.00 95.25 375 GLN A C 1
ATOM 2859 O O . GLN A 1 375 ? 0.628 5.374 -9.429 1.00 95.25 375 GLN A O 1
ATOM 2864 N N . VAL A 1 376 ? 0.011 4.542 -11.449 1.00 97.19 376 VAL A N 1
ATOM 2865 C CA . VAL A 1 376 ? 1.174 3.690 -11.683 1.00 97.19 376 VAL A CA 1
ATOM 2866 C C . VAL A 1 376 ? 1.768 4.083 -13.024 1.00 97.19 376 VAL A C 1
ATOM 2868 O O . VAL A 1 376 ? 1.073 4.025 -14.033 1.00 97.19 376 VAL A O 1
ATOM 2871 N N . ALA A 1 377 ? 3.024 4.517 -13.046 1.00 96.12 377 ALA A N 1
ATOM 2872 C CA . ALA A 1 377 ? 3.682 4.963 -14.268 1.00 96.12 377 ALA A CA 1
ATOM 2873 C C . ALA A 1 377 ? 4.939 4.138 -14.546 1.00 96.12 377 ALA A C 1
ATOM 2875 O O . ALA A 1 377 ? 5.838 4.058 -13.706 1.00 96.12 377 ALA A O 1
ATOM 2876 N N . PHE A 1 378 ? 5.002 3.574 -15.748 1.00 96.06 378 PHE A N 1
ATOM 2877 C CA . PHE A 1 378 ? 6.118 2.787 -16.262 1.00 96.06 378 PHE A CA 1
ATOM 2878 C C . PHE A 1 378 ? 6.851 3.581 -17.331 1.00 96.06 378 PHE A C 1
ATOM 2880 O O . PHE A 1 378 ? 6.222 4.280 -18.125 1.00 96.06 378 PHE A O 1
ATOM 2887 N N . ARG A 1 379 ? 8.175 3.474 -17.373 1.00 93.62 379 ARG A N 1
ATOM 2888 C CA . ARG A 1 379 ? 8.969 4.157 -18.392 1.00 93.62 379 ARG A CA 1
ATOM 2889 C C . ARG A 1 379 ? 8.832 3.433 -19.732 1.00 93.62 379 ARG A C 1
ATOM 2891 O O . ARG A 1 379 ? 9.059 2.225 -19.806 1.00 93.62 379 ARG A O 1
ATOM 2898 N N . MET A 1 380 ? 8.491 4.160 -20.799 1.00 94.19 380 MET A N 1
ATOM 2899 C CA . MET A 1 380 ? 8.292 3.555 -22.125 1.00 94.19 380 MET A CA 1
ATOM 2900 C C . MET A 1 380 ? 9.567 2.923 -22.694 1.00 94.19 380 MET A C 1
ATOM 2902 O O . MET A 1 380 ? 9.469 1.957 -23.445 1.00 94.19 380 MET A O 1
ATOM 2906 N N . SER A 1 381 ? 10.753 3.408 -22.299 1.00 91.69 381 SER A N 1
ATOM 2907 C CA . SER A 1 381 ? 12.032 2.798 -22.694 1.00 91.69 381 SER A CA 1
ATOM 2908 C C . SER A 1 381 ? 12.165 1.338 -22.262 1.00 91.69 381 SER A C 1
ATOM 2910 O O . SER A 1 381 ? 12.874 0.589 -22.924 1.00 91.69 381 SER A O 1
ATOM 2912 N N . GLU A 1 382 ? 11.469 0.941 -21.193 1.00 93.38 382 GLU A N 1
ATOM 2913 C CA . GLU A 1 382 ? 11.497 -0.424 -20.655 1.00 93.38 382 GLU A CA 1
ATOM 2914 C C . GLU A 1 382 ? 10.253 -1.225 -21.036 1.00 93.38 382 GLU A C 1
ATOM 2916 O O . GLU A 1 382 ? 10.338 -2.418 -21.315 1.00 93.38 382 GLU A O 1
ATOM 2921 N N . ALA A 1 383 ? 9.086 -0.570 -21.063 1.00 94.69 383 ALA A N 1
ATOM 2922 C CA . ALA A 1 383 ? 7.830 -1.206 -21.451 1.00 94.69 383 ALA A CA 1
ATOM 2923 C C . ALA A 1 383 ? 7.817 -1.624 -22.933 1.00 94.69 383 ALA A C 1
ATOM 2925 O O . ALA A 1 383 ? 7.195 -2.626 -23.288 1.00 94.69 383 ALA A O 1
ATOM 2926 N N . GLY A 1 384 ? 8.521 -0.889 -23.797 1.00 93.75 384 GLY A N 1
ATOM 2927 C CA . GLY A 1 384 ? 8.529 -1.131 -25.238 1.00 93.75 384 GLY A CA 1
ATOM 2928 C C . GLY A 1 384 ? 7.259 -0.636 -25.937 1.00 93.75 384 GLY A C 1
ATOM 2929 O O . GLY A 1 384 ? 6.415 0.037 -25.346 1.00 93.75 384 GLY A O 1
ATOM 2930 N N . GLU A 1 385 ? 7.128 -0.937 -27.230 1.00 92.50 385 GLU A N 1
ATOM 2931 C CA . GLU A 1 385 ? 6.029 -0.423 -28.060 1.00 92.50 385 GLU A CA 1
ATOM 2932 C C . GLU A 1 385 ? 4.722 -1.204 -27.865 1.00 92.50 385 GLU A C 1
ATOM 2934 O O . GLU A 1 385 ? 3.642 -0.611 -27.932 1.00 92.50 385 GLU A O 1
ATOM 2939 N N . ASN A 1 386 ? 4.818 -2.509 -27.588 1.00 94.50 386 ASN A N 1
ATOM 2940 C CA . ASN A 1 386 ? 3.691 -3.425 -27.408 1.00 94.50 386 ASN A CA 1
ATOM 2941 C C . ASN A 1 386 ? 3.695 -4.105 -26.021 1.00 94.50 386 ASN A C 1
ATOM 2943 O O . ASN A 1 386 ? 3.765 -5.336 -25.943 1.00 94.50 386 ASN A O 1
ATOM 2947 N N . PRO A 1 387 ? 3.618 -3.342 -24.917 1.00 97.06 387 PRO A N 1
ATOM 2948 C CA . PRO A 1 387 ? 3.482 -3.929 -23.594 1.00 97.06 387 PRO A CA 1
ATOM 2949 C C . PRO A 1 387 ? 2.098 -4.564 -23.419 1.00 97.06 387 PRO A C 1
ATOM 2951 O O . PRO A 1 387 ? 1.120 -4.149 -24.048 1.00 97.06 387 PRO A O 1
ATOM 2954 N N . TYR A 1 388 ? 2.003 -5.540 -22.524 1.00 97.44 388 TYR A N 1
ATOM 2955 C CA . TYR A 1 388 ? 0.753 -6.222 -22.186 1.00 97.44 388 TYR A CA 1
ATOM 2956 C C . TYR A 1 388 ? 0.691 -6.522 -20.687 1.00 97.44 388 TYR A C 1
ATOM 2958 O O . TYR A 1 388 ? 1.707 -6.528 -19.996 1.00 97.44 388 TYR A O 1
ATOM 2966 N N . LEU A 1 389 ? -0.508 -6.741 -20.161 1.00 97.75 389 LEU A N 1
ATOM 2967 C CA . LEU A 1 389 ? -0.719 -7.143 -18.776 1.00 97.75 389 LEU A CA 1
ATOM 2968 C C . LEU A 1 389 ? -0.706 -8.668 -18.669 1.00 97.75 389 LEU A C 1
ATOM 2970 O O . LEU A 1 389 ? -1.163 -9.369 -19.571 1.00 97.75 389 LEU A O 1
ATOM 2974 N N . SER A 1 390 ? -0.274 -9.197 -17.529 1.00 97.19 390 SER A N 1
ATOM 2975 C CA . SER A 1 390 ? -0.368 -10.633 -17.224 1.00 97.19 390 SER A CA 1
ATOM 2976 C C . SER A 1 390 ? -1.781 -11.201 -17.411 1.00 97.19 390 SER A C 1
ATOM 2978 O O . SER A 1 390 ? -1.935 -12.320 -17.896 1.00 97.19 390 SER A O 1
ATOM 2980 N N . SER A 1 391 ? -2.820 -10.425 -17.090 1.00 95.50 391 SER A N 1
ATOM 2981 C CA . SER A 1 391 ? -4.212 -10.816 -17.337 1.00 95.50 391 SER A CA 1
ATOM 2982 C C . SER A 1 391 ? -4.611 -10.790 -18.812 1.00 95.50 391 SER A C 1
ATOM 2984 O O . SER A 1 391 ? -5.491 -11.560 -19.189 1.00 95.50 391 SER A O 1
ATOM 2986 N N . ASP A 1 392 ? -3.972 -9.977 -19.662 1.00 96.19 392 ASP A N 1
ATOM 2987 C CA . ASP A 1 392 ? -4.232 -10.028 -21.105 1.00 96.19 392 ASP A CA 1
ATOM 2988 C C . ASP A 1 392 ? -3.765 -11.381 -21.655 1.00 96.19 392 ASP A C 1
ATOM 2990 O O . ASP A 1 392 ? -4.486 -12.023 -22.418 1.00 96.19 392 ASP A O 1
ATOM 2994 N N . ALA A 1 393 ? -2.586 -11.843 -21.222 1.00 93.25 393 ALA A N 1
ATOM 2995 C CA . ALA A 1 393 ? -2.020 -13.129 -21.624 1.00 93.25 393 ALA A CA 1
ATOM 2996 C C . ALA A 1 393 ? -2.871 -14.318 -21.144 1.00 93.25 393 ALA A C 1
ATOM 2998 O O . ALA A 1 393 ? -3.165 -15.222 -21.929 1.00 93.25 393 ALA A O 1
ATOM 2999 N N . MET A 1 394 ? -3.329 -14.283 -19.889 1.00 92.31 394 MET A N 1
ATOM 3000 C CA . MET A 1 394 ? -4.205 -15.317 -19.326 1.00 92.31 394 MET A CA 1
ATOM 3001 C C . MET A 1 394 ? -5.562 -15.381 -20.039 1.00 92.31 394 MET A C 1
ATOM 3003 O O . MET A 1 394 ? -6.116 -16.460 -20.220 1.00 92.31 394 MET A O 1
ATOM 3007 N N . MET A 1 395 ? -6.105 -14.235 -20.457 1.00 91.44 395 MET A N 1
ATOM 3008 C CA . MET A 1 395 ? -7.421 -14.151 -21.101 1.00 91.44 395 MET A CA 1
ATOM 3009 C C . MET A 1 395 ? -7.361 -14.215 -22.633 1.00 91.44 395 MET A C 1
ATOM 3011 O O . MET A 1 395 ? -8.408 -14.163 -23.281 1.00 91.44 395 MET A O 1
ATOM 3015 N N . ASN A 1 396 ? -6.161 -14.286 -23.221 1.00 93.12 396 ASN A N 1
ATOM 3016 C CA . ASN A 1 396 ? -5.934 -14.084 -24.655 1.00 93.12 396 ASN A CA 1
ATOM 3017 C C . ASN A 1 396 ? -6.632 -12.807 -25.180 1.00 93.12 396 ASN A C 1
ATOM 3019 O O . ASN A 1 396 ? -7.317 -12.808 -26.208 1.00 93.12 396 ASN A O 1
ATOM 3023 N N . ALA A 1 397 ? -6.515 -11.722 -24.415 1.00 93.75 397 ALA A N 1
ATOM 3024 C CA . ALA A 1 397 ? -7.154 -10.445 -24.691 1.00 93.75 397 ALA A CA 1
ATOM 3025 C C . ALA A 1 397 ? -6.230 -9.501 -25.476 1.00 93.75 397 ALA A C 1
ATOM 3027 O O . ALA A 1 397 ? -5.034 -9.740 -25.641 1.00 93.75 397 ALA A O 1
ATOM 3028 N N . ALA A 1 398 ? -6.793 -8.399 -25.977 1.00 95.19 398 ALA A N 1
ATOM 3029 C CA . ALA A 1 398 ? -5.989 -7.358 -26.607 1.00 95.19 398 ALA A CA 1
ATOM 3030 C C . ALA A 1 398 ? -5.037 -6.721 -25.573 1.00 95.19 398 ALA A C 1
ATOM 3032 O O . ALA A 1 398 ? -5.451 -6.548 -24.428 1.00 95.19 398 ALA A O 1
ATOM 3033 N N . PRO A 1 399 ? -3.812 -6.314 -25.952 1.00 95.62 399 PRO A N 1
ATOM 3034 C CA . PRO A 1 399 ? -2.878 -5.697 -25.017 1.00 95.62 399 PRO A CA 1
ATOM 3035 C C . PRO A 1 399 ? -3.474 -4.501 -24.267 1.00 95.62 399 PRO A C 1
ATOM 3037 O O . PRO A 1 399 ? -4.155 -3.653 -24.854 1.00 95.62 399 PRO A O 1
ATOM 3040 N N . LEU A 1 400 ? -3.184 -4.437 -22.968 1.00 95.62 400 LEU A N 1
ATOM 3041 C CA . LEU A 1 400 ? -3.613 -3.428 -21.999 1.00 95.62 400 LEU A CA 1
ATOM 3042 C C . LEU A 1 400 ? -5.137 -3.341 -21.800 1.00 95.62 400 LEU A C 1
ATOM 3044 O O . LEU A 1 400 ? -5.640 -2.387 -21.192 1.00 95.62 400 LEU A O 1
ATOM 3048 N N . SER A 1 401 ? -5.903 -4.308 -22.310 1.00 94.50 401 SER A N 1
ATOM 3049 C CA . SER A 1 401 ? -7.364 -4.240 -22.303 1.00 94.50 401 SER A CA 1
ATOM 3050 C C . SER A 1 401 ? -7.963 -4.753 -21.001 1.00 94.50 401 SER A C 1
ATOM 3052 O O . SER A 1 401 ? -9.024 -4.270 -20.603 1.00 94.50 401 SER A O 1
ATOM 3054 N N . THR A 1 402 ? -7.285 -5.648 -20.285 1.00 94.94 402 THR A N 1
ATOM 3055 C CA . THR A 1 402 ? -7.784 -6.254 -19.042 1.00 94.94 402 THR A CA 1
ATOM 3056 C C . THR A 1 402 ? -7.408 -5.483 -17.782 1.00 94.94 402 THR A C 1
ATOM 3058 O O . THR A 1 402 ? -7.597 -6.013 -16.692 1.00 94.94 402 TH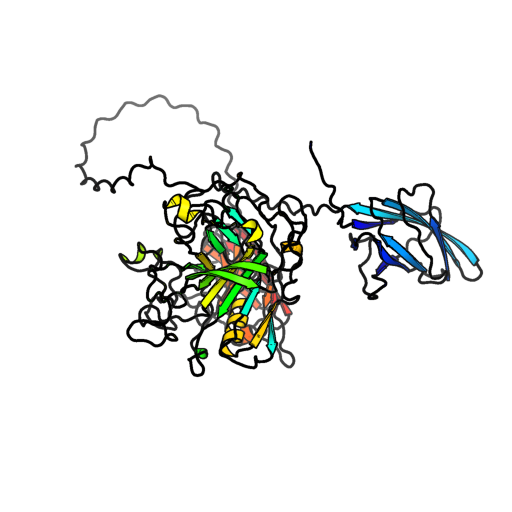R A O 1
ATOM 3061 N N . LEU A 1 403 ? -6.915 -4.240 -17.887 1.00 96.12 403 LEU A N 1
ATOM 3062 C CA . LEU A 1 403 ? -6.530 -3.450 -16.713 1.00 96.12 403 LEU A CA 1
ATOM 3063 C C . LEU A 1 403 ? -7.644 -3.405 -15.658 1.00 96.12 403 LEU A C 1
ATOM 3065 O O . LEU A 1 403 ? -8.775 -2.998 -15.940 1.00 96.12 403 LEU A O 1
ATOM 3069 N N . HIS A 1 404 ? -7.270 -3.776 -14.443 1.00 96.25 404 HIS A N 1
ATOM 3070 C CA . HIS A 1 404 ? -8.050 -3.693 -13.219 1.00 96.25 404 HIS A CA 1
ATOM 3071 C C . HIS A 1 404 ? -7.088 -3.481 -12.048 1.00 96.25 404 HIS A C 1
ATOM 3073 O O . HIS A 1 404 ? -5.868 -3.440 -12.233 1.00 96.25 404 HIS A O 1
ATOM 3079 N N . GLY A 1 405 ? -7.641 -3.310 -10.857 1.00 96.94 405 GLY A N 1
ATOM 3080 C CA . GLY A 1 405 ? -6.864 -3.333 -9.632 1.00 96.94 405 GLY A CA 1
ATOM 3081 C C . GLY A 1 405 ? -7.721 -3.797 -8.476 1.00 96.94 405 GLY A C 1
ATOM 3082 O O . GLY A 1 405 ? -8.943 -3.643 -8.491 1.00 96.94 405 GLY A O 1
ATOM 3083 N N . ASP A 1 406 ? -7.051 -4.288 -7.459 1.00 97.00 406 ASP A N 1
ATOM 3084 C CA . ASP A 1 406 ? -7.657 -4.937 -6.318 1.00 97.00 406 ASP A CA 1
ATOM 3085 C C . ASP A 1 406 ? -7.137 -4.303 -5.049 1.00 97.00 406 ASP A C 1
ATOM 3087 O O . ASP A 1 406 ? -6.027 -3.754 -4.991 1.00 97.00 406 ASP A O 1
ATOM 3091 N N . TYR A 1 407 ? -7.997 -4.307 -4.043 1.00 94.69 407 TYR A N 1
ATOM 3092 C CA . TYR A 1 407 ? -7.778 -3.486 -2.882 1.00 94.69 407 TYR A CA 1
ATOM 3093 C C . TYR A 1 407 ? -8.507 -4.019 -1.658 1.00 94.69 407 TYR A C 1
ATOM 3095 O O . TYR A 1 407 ? -9.726 -4.163 -1.664 1.00 94.69 407 TYR A O 1
ATOM 3103 N N . ILE A 1 408 ? -7.759 -4.227 -0.581 1.00 94.38 408 ILE A N 1
ATOM 3104 C CA . ILE A 1 408 ? -8.266 -4.460 0.768 1.00 94.38 408 ILE A CA 1
ATOM 3105 C C . ILE A 1 408 ? -7.798 -3.289 1.627 1.00 94.38 408 ILE A C 1
ATOM 3107 O O . ILE A 1 408 ? -6.593 -3.044 1.771 1.00 94.38 408 ILE A O 1
ATOM 3111 N N . PHE A 1 409 ? -8.741 -2.526 2.180 1.00 93.31 409 PHE A N 1
ATOM 3112 C CA . PHE A 1 409 ? -8.381 -1.352 2.968 1.00 93.31 409 PHE A CA 1
ATOM 3113 C C . PHE A 1 409 ? -7.755 -1.737 4.312 1.00 93.31 409 PHE A C 1
ATOM 3115 O O . PHE A 1 409 ? -8.367 -2.432 5.115 1.00 93.31 409 PHE A O 1
ATOM 3122 N N . GLY A 1 410 ? -6.566 -1.205 4.587 1.00 87.50 410 GLY A N 1
ATOM 3123 C CA . GLY A 1 410 ? -5.903 -1.309 5.882 1.00 87.50 410 GLY A CA 1
ATOM 3124 C C . GLY A 1 410 ? -5.170 -0.012 6.196 1.00 87.50 410 GLY A C 1
ATOM 3125 O O . GLY A 1 410 ? -4.197 0.353 5.533 1.00 87.50 410 GLY A O 1
ATOM 3126 N N . MET A 1 411 ? -5.642 0.723 7.196 1.00 85.25 411 MET A N 1
ATOM 3127 C CA . MET A 1 411 ? -5.007 1.965 7.636 1.00 85.25 411 MET A CA 1
ATOM 3128 C C . MET A 1 411 ? -5.202 2.127 9.134 1.00 85.25 411 MET A C 1
ATOM 3130 O O . MET A 1 411 ? -6.275 1.831 9.649 1.00 85.25 411 MET A O 1
ATOM 3134 N N . ASP A 1 412 ? -4.204 2.662 9.827 1.00 79.12 412 ASP A N 1
ATOM 3135 C CA . ASP A 1 412 ? -4.390 3.121 11.196 1.00 79.12 412 ASP A CA 1
ATOM 3136 C C . ASP A 1 412 ? -5.624 4.054 11.256 1.00 79.12 412 ASP A C 1
ATOM 3138 O O . ASP A 1 412 ? -5.717 5.010 10.474 1.00 79.12 412 ASP A O 1
ATOM 3142 N N . PRO A 1 413 ? -6.613 3.789 12.126 1.00 70.38 413 PRO A N 1
ATOM 3143 C CA . PRO A 1 413 ? -7.869 4.534 12.086 1.00 70.38 413 PRO A CA 1
ATOM 3144 C C . PRO A 1 413 ? -7.722 6.025 12.359 1.00 70.38 413 PRO A C 1
ATOM 3146 O O . PRO A 1 413 ? -8.476 6.822 11.803 1.00 70.38 413 PRO A O 1
ATOM 3149 N N . LEU A 1 414 ? -6.720 6.428 13.145 1.00 69.19 414 LEU A N 1
ATOM 3150 C CA . LEU A 1 414 ? -6.413 7.840 13.337 1.00 69.19 414 LEU A CA 1
ATOM 3151 C C . LEU A 1 414 ? -5.981 8.488 12.021 1.00 69.19 414 LEU A C 1
ATOM 3153 O O . LEU A 1 414 ? -6.474 9.552 11.650 1.00 69.19 414 LEU A O 1
ATOM 3157 N N . THR A 1 415 ? -5.068 7.833 11.311 1.00 80.94 415 THR A N 1
ATOM 3158 C CA . THR A 1 415 ? -4.602 8.250 9.990 1.00 80.94 415 THR A CA 1
ATOM 3159 C C . THR A 1 415 ? -5.764 8.300 8.998 1.00 80.94 415 THR A C 1
ATOM 3161 O O . THR A 1 415 ? -5.857 9.262 8.237 1.00 80.94 415 THR A O 1
ATOM 3164 N N . SER A 1 416 ? -6.696 7.343 9.059 1.00 84.00 416 SER A N 1
ATOM 3165 C CA . SER A 1 416 ? -7.913 7.323 8.231 1.00 84.00 416 SER A CA 1
ATOM 3166 C C . SER A 1 416 ? -8.824 8.522 8.512 1.00 84.00 416 SER A C 1
ATOM 3168 O O . SER A 1 416 ? -9.207 9.240 7.588 1.00 84.00 416 SER A O 1
ATOM 3170 N N . GLU A 1 417 ? -9.092 8.822 9.783 1.00 79.31 417 GLU A N 1
ATOM 3171 C CA . GLU A 1 417 ? -9.879 9.992 10.196 1.00 79.31 417 GLU A CA 1
ATOM 3172 C C . GLU A 1 417 ? -9.220 11.310 9.773 1.00 79.31 417 GLU A C 1
ATOM 3174 O O . GLU A 1 417 ? -9.867 12.212 9.234 1.00 79.31 417 GLU A O 1
ATOM 3179 N N . LEU A 1 418 ? -7.904 11.435 9.966 1.00 81.62 418 LEU A N 1
ATOM 3180 C CA . LEU A 1 418 ? -7.169 12.622 9.537 1.00 81.62 418 LEU A CA 1
ATOM 3181 C C . LEU A 1 418 ? -7.172 12.756 8.011 1.00 81.62 418 LEU A C 1
ATOM 3183 O O . LEU A 1 418 ? -7.372 13.859 7.506 1.00 81.62 418 LEU A O 1
ATOM 3187 N N . MET A 1 419 ? -7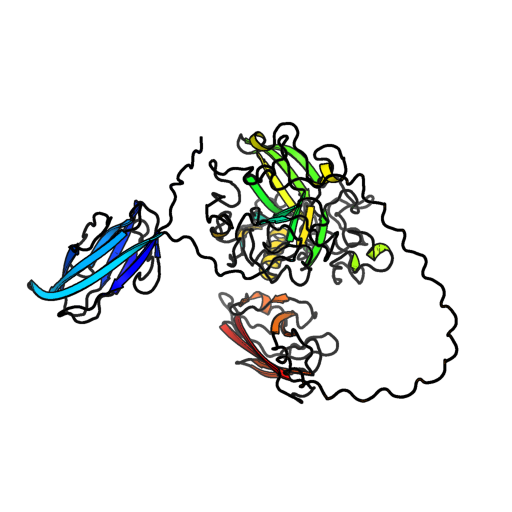.012 11.656 7.275 1.00 89.19 419 MET A N 1
ATOM 3188 C CA . MET A 1 419 ? -7.113 11.617 5.817 1.00 89.19 419 MET A CA 1
ATOM 3189 C C . MET A 1 419 ? -8.489 12.121 5.359 1.00 89.19 419 MET A C 1
ATOM 3191 O O . MET A 1 419 ? -8.555 13.031 4.526 1.00 89.19 419 MET A O 1
ATOM 3195 N N . VAL A 1 420 ? -9.581 11.624 5.949 1.00 87.19 420 VAL A N 1
ATOM 3196 C CA . VAL A 1 420 ? -10.949 12.091 5.657 1.00 87.19 420 VAL A CA 1
ATOM 3197 C C . VAL A 1 420 ? -11.100 13.568 5.972 1.00 87.19 420 VAL A C 1
ATOM 3199 O O . VAL A 1 420 ? -11.581 14.327 5.132 1.00 87.19 420 VAL A O 1
ATOM 3202 N N . ARG A 1 421 ? -10.625 14.017 7.134 1.00 83.62 421 ARG A N 1
ATOM 3203 C CA . ARG A 1 421 ? -10.655 15.430 7.510 1.00 83.62 421 ARG A CA 1
ATOM 3204 C C . ARG A 1 421 ? -9.942 16.308 6.482 1.00 83.62 421 ARG A C 1
ATOM 3206 O O . ARG A 1 421 ? -10.441 17.377 6.129 1.00 83.62 421 ARG A O 1
ATOM 3213 N N . CYS A 1 422 ? -8.800 15.860 5.966 1.00 86.06 422 CYS A N 1
ATOM 3214 C CA . CYS A 1 422 ? -8.078 16.568 4.912 1.00 86.06 422 CYS A CA 1
ATOM 3215 C C . CYS A 1 422 ? -8.904 16.683 3.629 1.00 86.06 422 CYS A C 1
ATOM 3217 O O . CYS A 1 422 ? -8.941 17.750 3.018 1.00 86.06 422 CYS A O 1
ATOM 3219 N N . VAL A 1 423 ? -9.645 15.635 3.269 1.00 84.75 423 VAL A N 1
ATOM 3220 C CA . VAL A 1 423 ? -10.586 15.669 2.144 1.00 84.75 423 VAL A CA 1
ATOM 3221 C C . VAL A 1 423 ? -11.752 16.630 2.404 1.00 84.75 423 VAL A C 1
ATOM 3223 O O . VAL A 1 423 ? -12.073 17.448 1.541 1.00 84.75 423 VAL A O 1
ATOM 3226 N N . GLN A 1 424 ? -12.380 16.563 3.580 1.00 82.44 424 GLN A N 1
ATOM 3227 C CA . GLN A 1 424 ? -13.558 17.365 3.933 1.00 82.44 424 GLN A CA 1
ATOM 3228 C C . GLN A 1 424 ? -13.248 18.869 4.004 1.00 82.44 424 GLN A C 1
ATOM 3230 O O . GLN A 1 424 ? -14.004 19.715 3.505 1.00 82.44 424 GLN A O 1
ATOM 3235 N N . GLU A 1 425 ? -12.114 19.212 4.615 1.00 82.06 425 GLU A N 1
ATOM 3236 C CA . GLU A 1 425 ? -11.675 20.592 4.824 1.00 82.06 425 GLU A CA 1
ATOM 3237 C C . GLU A 1 425 ? -10.819 21.130 3.665 1.00 82.06 425 GLU A C 1
ATOM 3239 O O . GLU A 1 425 ? -10.526 22.324 3.635 1.00 82.06 425 GLU A O 1
ATOM 3244 N N . ALA A 1 426 ? -10.451 20.277 2.704 1.00 82.69 426 ALA A N 1
ATOM 3245 C CA . ALA A 1 426 ? -9.500 20.552 1.632 1.00 82.69 426 ALA A CA 1
ATOM 3246 C C . ALA A 1 426 ? -8.138 21.050 2.148 1.00 82.69 426 ALA A C 1
ATOM 3248 O O . ALA A 1 426 ? -7.746 22.187 1.887 1.00 82.69 426 ALA A O 1
ATOM 3249 N N . ARG A 1 427 ? -7.420 20.218 2.910 1.00 82.00 427 ARG A N 1
ATOM 3250 C CA . ARG A 1 427 ? -6.133 20.558 3.544 1.00 82.00 427 ARG A CA 1
ATOM 3251 C C . ARG A 1 427 ? -4.964 19.781 2.981 1.00 82.00 427 ARG A C 1
ATOM 3253 O O . ARG A 1 427 ? -5.023 18.567 2.863 1.00 82.00 427 ARG A O 1
ATOM 3260 N N . ASN A 1 428 ? -3.846 20.458 2.746 1.00 81.31 428 ASN A N 1
ATOM 3261 C CA . ASN A 1 428 ? -2.612 19.794 2.335 1.00 81.31 428 ASN A CA 1
ATOM 3262 C C . ASN A 1 428 ? -2.110 18.873 3.450 1.00 81.31 428 ASN A C 1
ATOM 3264 O O . ASN A 1 428 ? -1.657 19.357 4.485 1.00 81.31 428 ASN A O 1
ATOM 3268 N N . CYS A 1 429 ? -2.183 17.563 3.231 1.00 85.44 429 CYS A N 1
ATOM 3269 C CA . CYS A 1 429 ? -1.781 16.568 4.214 1.00 85.44 429 CYS A CA 1
ATOM 3270 C C . CYS A 1 429 ? -0.778 15.580 3.631 1.00 85.44 429 CYS A C 1
ATOM 3272 O O . CYS A 1 429 ? -0.790 15.270 2.438 1.00 85.44 429 CYS A O 1
ATOM 3274 N N . THR A 1 430 ? 0.131 15.134 4.488 1.00 85.38 430 THR A N 1
ATOM 3275 C CA . THR A 1 430 ? 1.228 14.228 4.150 1.00 85.38 430 THR A CA 1
ATOM 3276 C C . THR A 1 430 ? 1.731 13.572 5.424 1.00 85.38 430 THR A C 1
ATOM 3278 O O . THR A 1 430 ? 1.547 14.118 6.507 1.00 85.38 430 THR A O 1
ATOM 3281 N N . PHE A 1 431 ? 2.432 12.451 5.313 1.00 85.94 431 PHE A N 1
ATOM 3282 C CA . PHE A 1 431 ? 3.249 11.984 6.427 1.00 85.94 431 PHE A CA 1
ATOM 3283 C C . PHE A 1 431 ? 4.476 12.865 6.646 1.00 85.94 431 PHE A C 1
ATOM 3285 O O . PHE A 1 431 ? 4.983 13.470 5.691 1.00 85.94 431 PHE A O 1
ATOM 3292 N N . ASP A 1 432 ? 4.952 12.894 7.887 1.00 77.00 432 ASP A N 1
ATOM 3293 C CA . ASP A 1 432 ? 6.222 13.501 8.263 1.00 77.00 432 ASP A CA 1
ATOM 3294 C C . ASP A 1 432 ? 7.381 12.858 7.485 1.00 77.00 432 ASP A C 1
ATOM 3296 O O . ASP A 1 432 ? 7.419 11.644 7.283 1.00 77.00 432 ASP A O 1
ATOM 3300 N N . GLY A 1 433 ? 8.287 13.688 6.967 1.00 77.00 433 GLY A N 1
ATOM 3301 C CA . GLY A 1 433 ? 9.301 13.291 5.978 1.00 77.00 433 GLY A CA 1
ATOM 3302 C C . GLY A 1 433 ? 8.807 13.225 4.522 1.00 77.00 433 GLY A C 1
ATOM 3303 O O . GLY A 1 433 ? 9.599 12.987 3.607 1.00 77.00 433 GLY A O 1
ATOM 3304 N N . GLY A 1 434 ? 7.517 13.469 4.262 1.00 85.31 434 GLY A N 1
ATOM 3305 C CA . GLY A 1 434 ? 6.967 13.556 2.907 1.00 85.31 434 GLY A CA 1
ATOM 3306 C C . GLY A 1 434 ? 7.169 12.276 2.091 1.00 85.31 434 GLY A C 1
ATOM 3307 O O . GLY A 1 434 ? 7.063 11.164 2.604 1.00 85.31 434 GLY A O 1
ATOM 3308 N N . THR A 1 435 ? 7.498 12.415 0.805 1.00 84.38 435 THR A N 1
ATOM 3309 C CA . THR A 1 435 ? 7.767 11.274 -0.094 1.00 84.38 435 THR A CA 1
ATOM 3310 C C . THR A 1 435 ? 8.978 10.436 0.321 1.00 84.38 435 THR A C 1
ATOM 3312 O O . THR A 1 435 ? 9.129 9.322 -0.181 1.00 84.38 435 THR A O 1
ATOM 3315 N N . SER A 1 436 ? 9.821 10.951 1.219 1.00 81.62 436 SER A N 1
ATOM 3316 C CA . SER A 1 436 ? 11.028 10.297 1.735 1.00 81.62 436 SER A CA 1
ATOM 3317 C C . SER A 1 436 ? 10.839 9.704 3.132 1.00 81.62 436 SER A C 1
ATOM 3319 O O . SER A 1 436 ? 11.793 9.168 3.688 1.00 81.62 436 SER A O 1
ATOM 3321 N N . ALA A 1 437 ? 9.630 9.792 3.699 1.00 76.94 437 ALA A N 1
ATOM 3322 C CA . ALA A 1 437 ? 9.309 9.156 4.968 1.00 76.94 437 ALA A CA 1
ATOM 3323 C C . ALA A 1 437 ? 9.624 7.657 4.905 1.00 76.94 437 ALA A C 1
ATOM 3325 O O . ALA A 1 437 ? 9.251 7.002 3.919 1.00 76.94 437 ALA A O 1
ATOM 3326 N N . LEU A 1 438 ? 10.245 7.150 5.977 1.00 80.31 438 LEU A N 1
ATOM 3327 C CA . LEU A 1 438 ? 10.553 5.730 6.168 1.00 80.31 438 LEU A CA 1
ATOM 3328 C C . LEU A 1 438 ? 11.429 5.187 5.031 1.00 80.31 438 LEU A C 1
ATOM 3330 O O . LEU A 1 438 ? 10.982 4.424 4.175 1.00 80.31 438 LEU A O 1
ATOM 3334 N N . SER A 1 439 ? 12.673 5.670 4.964 1.00 80.31 439 SER A N 1
ATOM 3335 C CA . SER A 1 439 ? 13.585 5.420 3.839 1.00 80.31 439 SER A CA 1
ATOM 3336 C C . SER A 1 439 ? 13.958 3.946 3.637 1.00 80.31 439 SER A C 1
ATOM 3338 O O . SER A 1 439 ? 14.298 3.547 2.526 1.00 80.31 439 SER A O 1
ATOM 3340 N N . GLU A 1 440 ? 13.855 3.129 4.680 1.00 75.19 440 GLU A N 1
ATOM 3341 C CA . GLU A 1 440 ? 14.095 1.686 4.687 1.00 75.19 440 GLU A CA 1
ATOM 3342 C C . GLU A 1 440 ? 13.190 0.919 3.710 1.00 75.19 440 GLU A C 1
ATOM 3344 O O . GLU A 1 440 ? 13.607 -0.094 3.149 1.00 75.19 440 GLU A O 1
ATOM 3349 N N . ARG A 1 441 ? 12.003 1.452 3.384 1.00 86.00 441 ARG A N 1
ATOM 3350 C CA . ARG A 1 441 ? 11.105 0.845 2.384 1.00 86.00 441 ARG A CA 1
ATOM 3351 C C . ARG A 1 441 ? 11.647 0.909 0.953 1.00 86.00 441 ARG A C 1
ATOM 3353 O O . ARG A 1 441 ? 11.100 0.265 0.066 1.00 86.00 441 ARG A O 1
ATOM 3360 N N . PHE A 1 442 ? 12.695 1.695 0.706 1.00 83.06 442 PHE A N 1
ATOM 3361 C CA . PHE A 1 442 ? 13.306 1.846 -0.617 1.00 83.06 442 PHE A CA 1
ATOM 3362 C C . PHE A 1 442 ? 14.352 0.787 -0.936 1.00 83.06 442 PHE A C 1
ATOM 3364 O O . PHE A 1 442 ? 14.949 0.849 -2.007 1.00 83.06 442 PHE A O 1
ATOM 3371 N N . TYR A 1 443 ? 14.602 -0.156 -0.032 1.00 79.81 443 TYR A N 1
ATOM 3372 C CA . TYR A 1 443 ? 15.666 -1.135 -0.182 1.00 79.81 443 TYR A CA 1
ATOM 3373 C C . TYR A 1 443 ? 15.129 -2.493 -0.636 1.00 79.81 443 TYR A C 1
ATOM 3375 O O . TYR A 1 443 ? 14.052 -2.933 -0.224 1.00 79.81 443 TYR A O 1
ATOM 3383 N N . SER A 1 444 ? 15.916 -3.152 -1.484 1.00 75.38 444 SER A N 1
ATOM 3384 C CA . SER A 1 444 ? 15.673 -4.497 -1.988 1.00 75.38 444 SER A CA 1
ATOM 3385 C C . SER A 1 444 ? 15.551 -5.489 -0.838 1.00 75.38 444 SER A C 1
ATOM 3387 O O . SER A 1 444 ? 16.378 -5.497 0.079 1.00 75.38 444 SER A O 1
ATOM 3389 N N . ALA A 1 445 ? 14.537 -6.351 -0.915 1.00 68.44 445 ALA A N 1
ATOM 3390 C CA . ALA A 1 445 ? 14.340 -7.420 0.053 1.00 68.44 445 ALA A CA 1
ATOM 3391 C C . ALA A 1 445 ? 15.547 -8.357 0.131 1.00 68.44 445 ALA A C 1
ATOM 3393 O O . ALA A 1 445 ? 16.077 -8.593 1.218 1.00 68.44 445 ALA A O 1
ATOM 3394 N N . GLU A 1 446 ? 16.028 -8.804 -1.023 1.00 64.31 446 GLU A N 1
ATOM 3395 C CA . GLU A 1 446 ? 17.109 -9.777 -1.137 1.00 64.31 446 GLU A CA 1
ATOM 3396 C C . GLU A 1 446 ? 18.484 -9.158 -0.862 1.00 64.31 446 GLU A C 1
ATOM 3398 O O . GLU A 1 446 ? 19.236 -9.635 -0.015 1.00 64.31 446 GLU A O 1
ATOM 3403 N N . THR A 1 447 ? 18.817 -8.072 -1.562 1.00 58.22 447 THR A N 1
ATOM 3404 C CA . THR A 1 447 ? 20.204 -7.577 -1.615 1.00 58.22 447 THR A CA 1
ATOM 3405 C C . THR A 1 447 ? 20.491 -6.438 -0.643 1.00 58.22 447 THR A C 1
ATOM 3407 O O . THR A 1 447 ? 21.654 -6.123 -0.398 1.00 58.22 447 THR A O 1
ATOM 3410 N N . GLY A 1 448 ? 19.454 -5.778 -0.115 1.00 63.31 448 GLY A N 1
ATOM 3411 C CA . GLY A 1 448 ? 19.612 -4.540 0.648 1.00 63.31 448 GLY A CA 1
ATOM 3412 C C . GLY A 1 448 ? 20.122 -3.362 -0.191 1.00 63.31 448 GLY A C 1
ATOM 3413 O O . GLY A 1 448 ? 20.557 -2.365 0.375 1.00 63.31 448 GLY A O 1
ATOM 3414 N N . TYR A 1 449 ? 20.088 -3.451 -1.526 1.00 61.03 449 TYR A N 1
ATOM 3415 C CA . TYR A 1 449 ? 20.394 -2.335 -2.422 1.00 61.03 449 TYR A CA 1
ATOM 3416 C C . TYR A 1 449 ? 19.251 -1.310 -2.422 1.00 61.03 449 TYR A C 1
ATOM 3418 O O . TYR A 1 449 ? 18.080 -1.688 -2.410 1.00 61.03 449 TYR A O 1
ATOM 3426 N N . ARG A 1 450 ? 19.561 -0.011 -2.455 1.00 74.25 450 ARG A N 1
ATOM 3427 C CA . ARG A 1 450 ? 18.540 1.045 -2.473 1.00 74.25 450 ARG A CA 1
ATOM 3428 C C . ARG A 1 450 ? 17.964 1.227 -3.878 1.00 74.25 450 ARG A C 1
ATOM 3430 O O . ARG A 1 450 ? 18.608 1.794 -4.744 1.00 74.25 450 ARG A O 1
ATOM 3437 N N . LEU A 1 451 ? 16.723 0.810 -4.073 1.00 77.44 451 LEU A N 1
ATOM 3438 C CA . LEU A 1 451 ? 16.016 0.826 -5.354 1.00 77.44 451 LEU A CA 1
ATOM 3439 C C . LEU A 1 451 ? 15.437 2.209 -5.701 1.00 77.44 451 LEU A C 1
ATOM 3441 O O . LEU A 1 451 ? 15.383 2.595 -6.866 1.00 77.44 451 LEU A O 1
ATOM 3445 N N . TYR A 1 452 ? 15.021 2.980 -4.693 1.00 79.50 452 TYR A N 1
ATOM 3446 C CA . TYR A 1 452 ? 14.334 4.258 -4.899 1.00 79.50 452 TYR A CA 1
ATOM 3447 C C . TYR A 1 452 ? 15.062 5.434 -4.235 1.00 79.50 452 TYR A C 1
ATOM 3449 O O . TYR A 1 452 ? 15.493 5.360 -3.077 1.00 79.50 452 TYR A O 1
ATOM 3457 N N . GLU A 1 453 ? 15.152 6.560 -4.949 1.00 75.69 453 GLU A N 1
ATOM 3458 C CA . GLU A 1 453 ? 15.673 7.824 -4.412 1.00 75.69 453 GLU A CA 1
ATOM 3459 C C . GLU A 1 453 ? 14.686 8.395 -3.387 1.00 75.69 453 GLU A C 1
ATOM 3461 O O . GLU A 1 453 ? 15.046 8.767 -2.271 1.00 75.69 453 GLU A O 1
ATOM 3466 N N . THR A 1 454 ? 13.408 8.388 -3.750 1.00 77.94 454 THR A N 1
ATOM 3467 C CA . THR A 1 454 ? 12.260 8.715 -2.899 1.00 77.94 454 THR A CA 1
ATOM 3468 C C . THR A 1 454 ? 11.094 7.831 -3.333 1.00 77.94 454 THR A C 1
ATOM 3470 O O . THR A 1 454 ? 11.190 7.153 -4.351 1.00 77.94 454 THR A O 1
ATOM 3473 N N . GLY A 1 455 ? 9.939 7.886 -2.667 1.00 73.12 455 GLY A N 1
ATOM 3474 C CA . GLY A 1 455 ? 8.796 7.074 -3.099 1.00 73.12 455 GLY A CA 1
ATOM 3475 C C . GLY A 1 455 ? 8.276 7.362 -4.519 1.00 73.12 455 GLY A C 1
ATOM 3476 O O . GLY A 1 455 ? 7.412 6.636 -4.989 1.00 73.12 455 GLY A O 1
ATOM 3477 N N . VAL A 1 456 ? 8.738 8.418 -5.195 1.00 80.81 456 VAL A N 1
ATOM 3478 C CA . VAL A 1 456 ? 8.248 8.798 -6.533 1.00 80.81 456 VAL A CA 1
ATOM 3479 C C . VAL A 1 456 ? 9.251 8.569 -7.664 1.00 80.81 456 VAL A C 1
ATOM 3481 O O . VAL A 1 456 ? 8.922 8.914 -8.798 1.00 80.81 456 VAL A O 1
ATOM 3484 N N . ARG A 1 457 ? 10.463 8.073 -7.376 1.00 81.94 457 ARG A N 1
ATOM 3485 C CA . ARG A 1 457 ? 11.520 7.924 -8.386 1.00 81.94 457 ARG A CA 1
ATOM 3486 C C . ARG A 1 457 ? 12.437 6.739 -8.086 1.00 81.94 457 ARG A C 1
ATOM 3488 O O . ARG A 1 457 ? 13.130 6.737 -7.065 1.00 81.94 457 ARG A O 1
ATOM 3495 N N . LEU A 1 458 ? 12.459 5.772 -9.002 1.00 83.81 458 LEU A N 1
ATOM 3496 C CA . LEU A 1 458 ? 13.504 4.748 -9.093 1.00 83.81 458 LEU A CA 1
ATOM 3497 C C . LEU A 1 458 ? 14.854 5.388 -9.438 1.00 83.81 458 LEU A C 1
ATOM 3499 O O . LEU A 1 458 ? 14.909 6.356 -10.201 1.00 83.81 458 LEU A O 1
ATOM 3503 N N . TYR A 1 459 ? 15.943 4.828 -8.912 1.00 78.38 459 TYR A N 1
ATOM 3504 C CA . TYR A 1 459 ? 17.281 5.222 -9.349 1.00 78.38 459 TYR A CA 1
ATOM 3505 C C . TYR A 1 459 ? 17.508 4.891 -10.834 1.00 78.38 459 TYR A C 1
ATOM 3507 O O . TYR A 1 459 ? 16.871 4.007 -11.411 1.00 78.38 459 TYR A O 1
ATOM 3515 N N . GLU A 1 460 ? 18.387 5.645 -11.494 1.00 77.62 460 GLU A N 1
ATOM 3516 C CA . GLU A 1 460 ? 18.653 5.450 -12.926 1.00 77.62 460 GLU A CA 1
ATOM 3517 C C . GLU A 1 460 ? 19.413 4.152 -13.205 1.00 77.62 460 GLU A C 1
ATOM 3519 O O . GLU A 1 460 ? 19.132 3.503 -14.208 1.00 77.62 460 GLU A O 1
ATOM 3524 N N . ASP A 1 461 ? 20.315 3.751 -12.309 1.00 75.38 461 ASP A N 1
ATOM 3525 C CA . ASP A 1 461 ? 21.128 2.535 -12.398 1.00 75.38 461 ASP A CA 1
ATOM 3526 C C . ASP A 1 461 ? 20.403 1.264 -11.929 1.00 75.38 461 ASP A C 1
ATOM 3528 O O . ASP A 1 461 ? 20.961 0.170 -12.020 1.00 75.38 461 ASP A O 1
ATOM 3532 N N . VAL A 1 462 ? 19.156 1.390 -11.465 1.00 77.31 462 VAL A N 1
ATOM 3533 C CA . VAL A 1 462 ? 18.304 0.243 -11.144 1.00 77.31 462 VAL A CA 1
ATOM 3534 C C . VAL A 1 462 ? 17.768 -0.386 -12.419 1.00 77.31 462 VAL A C 1
ATOM 3536 O O . VAL A 1 462 ? 17.139 0.280 -13.244 1.00 77.31 462 VAL A O 1
ATOM 3539 N N . ASP A 1 463 ? 17.975 -1.696 -12.533 1.00 78.50 463 ASP A N 1
ATOM 3540 C CA . ASP A 1 463 ? 17.314 -2.531 -13.528 1.00 78.50 463 ASP A CA 1
ATOM 3541 C C . ASP A 1 463 ? 15.799 -2.540 -13.271 1.00 78.50 463 ASP A C 1
ATOM 3543 O O . ASP A 1 463 ? 15.335 -2.899 -12.186 1.00 78.50 463 ASP A O 1
ATOM 3547 N N . ARG A 1 464 ? 15.032 -2.111 -14.274 1.00 86.38 464 ARG A N 1
ATOM 3548 C CA . ARG A 1 464 ? 13.562 -2.038 -14.237 1.00 86.38 464 ARG A CA 1
ATOM 3549 C C . ARG A 1 464 ? 12.900 -3.347 -14.662 1.00 86.38 464 ARG A C 1
ATOM 3551 O O . ARG A 1 464 ? 11.681 -3.455 -14.569 1.00 86.38 464 ARG A O 1
ATOM 3558 N N . THR A 1 465 ? 13.697 -4.332 -15.058 1.00 84.94 465 THR A N 1
ATOM 3559 C CA . THR A 1 465 ? 13.311 -5.704 -15.405 1.00 84.94 465 THR A CA 1
ATOM 3560 C C . THR A 1 465 ? 14.140 -6.728 -14.612 1.00 84.94 465 THR A C 1
ATOM 3562 O O . THR A 1 465 ? 14.664 -7.687 -15.178 1.00 84.94 465 THR A O 1
ATOM 3565 N N . PRO A 1 466 ? 14.269 -6.580 -13.277 1.00 76.44 466 PRO A N 1
ATOM 3566 C CA . PRO A 1 466 ? 15.283 -7.282 -12.479 1.00 76.44 466 PRO A CA 1
ATOM 3567 C C . PRO A 1 466 ? 15.104 -8.808 -12.442 1.00 76.44 466 PRO A C 1
ATOM 3569 O O . PRO A 1 466 ? 16.018 -9.541 -12.069 1.00 76.44 466 PRO A O 1
ATOM 3572 N N . PHE A 1 467 ? 13.923 -9.296 -12.824 1.00 77.00 467 PHE A N 1
ATOM 3573 C CA . PHE A 1 467 ? 13.586 -10.716 -12.856 1.00 77.00 467 PHE A CA 1
ATOM 3574 C C . PHE A 1 467 ? 13.805 -11.353 -14.233 1.00 77.00 467 PHE A C 1
ATOM 3576 O O . PHE A 1 467 ? 13.674 -12.576 -14.355 1.00 77.00 467 PHE A O 1
ATOM 3583 N N . GLY A 1 468 ? 14.109 -10.565 -15.272 1.00 78.75 468 GLY A N 1
ATOM 3584 C CA . GLY A 1 468 ? 14.071 -11.022 -16.659 1.00 78.75 468 GLY A CA 1
ATOM 3585 C C . GLY A 1 468 ? 12.785 -11.811 -16.929 1.00 78.75 468 GLY A C 1
ATOM 3586 O O . GLY A 1 468 ? 11.690 -11.385 -16.567 1.00 78.75 468 GLY A O 1
ATOM 3587 N N . THR A 1 469 ? 12.930 -13.023 -17.467 1.00 78.06 469 THR A N 1
ATOM 3588 C CA . THR A 1 469 ? 11.814 -13.935 -17.771 1.00 78.06 469 THR A CA 1
ATOM 3589 C C . THR A 1 469 ? 11.519 -14.963 -16.666 1.00 78.06 469 THR A C 1
ATOM 3591 O O . THR A 1 469 ? 10.876 -15.977 -16.935 1.00 78.06 469 THR A O 1
ATOM 3594 N N . SER A 1 470 ? 12.038 -14.789 -15.443 1.00 75.06 470 SER A N 1
ATOM 3595 C CA . SER A 1 470 ? 11.840 -15.767 -14.349 1.00 75.06 470 SER A CA 1
ATOM 3596 C C . SER A 1 470 ? 10.424 -15.766 -13.761 1.00 75.06 470 SER A C 1
ATOM 3598 O O . SER A 1 470 ? 10.025 -16.743 -13.131 1.00 75.06 470 SER A O 1
ATOM 3600 N N . LEU A 1 471 ? 9.660 -14.703 -14.012 1.00 83.06 471 LEU A N 1
ATOM 3601 C CA . LEU A 1 471 ? 8.255 -14.554 -13.648 1.00 83.06 471 LEU A CA 1
ATOM 3602 C C . LEU A 1 471 ? 7.392 -14.576 -14.920 1.00 83.06 471 LEU A C 1
ATOM 3604 O O . LEU A 1 471 ? 7.087 -13.511 -15.453 1.00 83.06 471 LEU A O 1
ATOM 3608 N N . PRO A 1 472 ? 7.044 -15.756 -15.463 1.00 82.44 472 PRO A N 1
ATOM 3609 C CA . PRO A 1 472 ? 6.303 -15.843 -16.716 1.00 82.44 472 PRO A CA 1
ATOM 3610 C C . PRO A 1 472 ? 4.824 -15.457 -16.543 1.00 82.44 472 PRO A C 1
ATOM 3612 O O . PRO A 1 472 ? 4.221 -15.753 -15.516 1.00 82.44 472 PRO A O 1
ATOM 3615 N N . PRO A 1 473 ? 4.167 -14.868 -17.553 1.00 85.00 473 PRO A N 1
ATOM 3616 C CA . PRO A 1 473 ? 2.718 -14.730 -17.505 1.00 85.00 473 PRO A CA 1
ATOM 3617 C C . PRO A 1 473 ? 2.060 -16.119 -17.518 1.00 85.00 473 PRO A C 1
ATOM 3619 O O . PRO A 1 473 ? 2.490 -17.014 -18.251 1.00 85.00 473 PRO A O 1
ATOM 3622 N N . MET A 1 474 ? 0.984 -16.293 -16.748 1.00 84.75 474 MET A N 1
ATOM 3623 C CA . MET A 1 474 ? 0.100 -17.444 -16.938 1.00 84.75 474 MET A CA 1
ATOM 3624 C C . MET A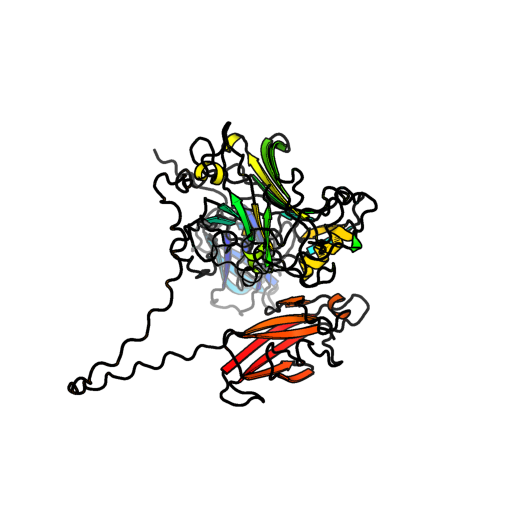 1 474 ? -0.611 -17.291 -18.279 1.00 84.75 474 MET A C 1
ATOM 3626 O O . MET A 1 474 ? -1.166 -16.233 -18.577 1.00 84.75 474 MET A O 1
ATOM 3630 N N . LEU A 1 475 ? -0.574 -18.337 -19.095 1.00 83.31 475 LEU A N 1
ATOM 3631 C CA . LEU A 1 475 ? -1.274 -18.365 -20.373 1.00 83.31 475 LEU A CA 1
ATOM 3632 C C . LEU A 1 475 ? -2.669 -18.951 -20.176 1.00 83.31 475 LEU A C 1
ATOM 3634 O O . LEU A 1 475 ? -2.889 -19.715 -19.238 1.00 83.31 475 LEU A O 1
ATOM 3638 N N . ALA A 1 476 ? -3.596 -18.600 -21.070 1.00 69.00 476 ALA A N 1
ATOM 3639 C CA . ALA A 1 476 ? -4.872 -19.296 -21.169 1.00 69.00 476 ALA A CA 1
ATOM 3640 C C . ALA A 1 476 ? -4.589 -20.796 -21.302 1.00 69.00 476 ALA A C 1
ATOM 3642 O O . ALA A 1 476 ? -4.019 -21.228 -22.309 1.00 69.00 476 ALA A O 1
ATOM 3643 N N . ASP A 1 477 ? -4.932 -21.574 -20.281 1.00 54.56 477 ASP A N 1
ATOM 3644 C CA . ASP A 1 477 ? -4.737 -23.009 -20.342 1.00 54.56 477 ASP A CA 1
ATOM 3645 C C . ASP A 1 477 ? -5.666 -23.554 -21.429 1.00 54.56 477 ASP A C 1
ATOM 3647 O O . ASP A 1 477 ? -6.890 -23.513 -21.307 1.00 54.56 477 ASP A O 1
ATOM 3651 N N . HIS A 1 478 ? -5.090 -24.023 -22.536 1.00 44.84 478 HIS A N 1
ATOM 3652 C CA . HIS A 1 478 ? -5.858 -24.691 -23.587 1.00 44.84 478 HIS A CA 1
ATOM 3653 C C . HIS A 1 478 ? -6.347 -26.084 -23.132 1.00 44.84 478 HIS A C 1
ATOM 3655 O O . HIS A 1 478 ? -7.125 -26.696 -23.861 1.00 44.84 478 HIS A O 1
ATOM 3661 N N . ASP A 1 479 ? -5.929 -26.532 -21.936 1.00 38.25 479 ASP A N 1
ATOM 3662 C CA . ASP A 1 479 ? -6.181 -27.855 -21.351 1.00 38.25 479 ASP A CA 1
ATOM 3663 C C . ASP A 1 479 ? -6.769 -27.813 -19.920 1.00 38.25 479 ASP A C 1
ATOM 3665 O O . ASP A 1 479 ? -6.758 -28.819 -19.208 1.00 38.25 479 ASP A O 1
ATOM 3669 N N . HIS A 1 480 ? -7.333 -26.688 -19.469 1.00 41.38 480 HIS A N 1
ATOM 3670 C CA . HIS A 1 480 ? -8.235 -26.724 -18.314 1.00 41.38 480 HIS A CA 1
ATOM 3671 C C . HIS A 1 480 ? -9.645 -27.048 -18.795 1.00 41.38 480 HIS A C 1
ATOM 3673 O O . HIS A 1 480 ? -10.349 -26.192 -19.333 1.00 41.38 480 HIS A O 1
ATOM 3679 N N . ASP A 1 481 ? -10.028 -28.315 -18.608 1.00 34.22 481 ASP A N 1
ATOM 3680 C CA . ASP A 1 481 ? -11.420 -28.759 -18.637 1.00 34.22 481 ASP A CA 1
ATOM 3681 C C . ASP A 1 481 ? -12.299 -27.695 -17.948 1.00 34.22 481 ASP A C 1
ATOM 3683 O O . ASP A 1 481 ? -11.919 -27.188 -16.882 1.00 34.22 481 ASP A O 1
ATOM 3687 N N . PRO A 1 482 ? -13.452 -27.315 -18.532 1.00 35.69 482 PRO A N 1
ATOM 3688 C CA . PRO A 1 482 ? -14.389 -26.448 -17.837 1.00 35.69 482 PRO A CA 1
ATOM 3689 C C . PRO A 1 482 ? -14.672 -27.053 -16.461 1.00 35.69 482 PRO A C 1
ATOM 3691 O O . PRO A 1 482 ? -14.810 -28.271 -16.345 1.00 35.69 482 PRO A O 1
ATOM 3694 N N . LEU A 1 483 ? -14.731 -26.190 -15.436 1.00 34.62 483 LEU A N 1
ATOM 3695 C CA . LEU A 1 483 ? -15.230 -26.521 -14.098 1.00 34.62 483 LEU A CA 1
ATOM 3696 C C . LEU A 1 483 ? -16.295 -27.622 -14.211 1.00 34.62 483 LEU A C 1
ATOM 3698 O O . LEU A 1 483 ? -17.263 -27.395 -14.948 1.00 34.62 483 LEU A O 1
ATOM 3702 N N . PRO A 1 484 ? -16.149 -28.785 -13.541 1.00 33.28 484 PRO A N 1
ATOM 3703 C CA . PRO A 1 484 ? -17.253 -29.724 -13.491 1.00 33.28 484 PRO A CA 1
ATOM 3704 C C . PRO A 1 484 ? -18.453 -28.943 -12.958 1.00 33.28 484 PRO A C 1
ATOM 3706 O O . PRO A 1 484 ? -18.365 -28.293 -11.911 1.00 33.28 484 PRO A O 1
ATOM 3709 N N . GLU A 1 485 ? -19.545 -28.932 -13.730 1.00 37.12 485 GLU A N 1
ATOM 3710 C CA . GLU A 1 485 ? -20.830 -28.466 -13.223 1.00 37.12 485 GLU A CA 1
ATOM 3711 C C . GLU A 1 485 ? -21.043 -29.133 -11.858 1.00 37.12 485 GLU A C 1
ATOM 3713 O O . GLU A 1 485 ? -20.726 -30.321 -11.726 1.00 37.12 485 GLU A O 1
ATOM 3718 N N . PRO A 1 486 ? -21.516 -28.402 -10.831 1.00 36.16 486 PRO A N 1
ATOM 3719 C CA . PRO A 1 486 ? -21.788 -29.015 -9.542 1.00 36.16 486 PRO A CA 1
ATOM 3720 C C . PRO A 1 486 ? -22.697 -30.219 -9.781 1.00 36.16 486 PRO A C 1
ATOM 3722 O O . PRO A 1 486 ? -23.812 -30.063 -10.289 1.00 36.16 486 PRO A O 1
ATOM 3725 N N . GLU A 1 487 ? -22.192 -31.418 -9.478 1.00 38.00 487 GLU A N 1
ATOM 3726 C CA . GLU A 1 487 ? -22.980 -32.632 -9.631 1.00 38.00 487 GLU A CA 1
ATOM 3727 C C . GLU A 1 487 ? -24.281 -32.460 -8.831 1.00 38.00 487 GLU A C 1
ATOM 3729 O O . GLU A 1 487 ? -24.252 -31.942 -7.706 1.00 38.00 487 GLU A O 1
ATOM 3734 N N . PRO A 1 488 ? -25.441 -32.833 -9.401 1.00 40.47 488 PRO A N 1
ATOM 3735 C CA . PRO A 1 488 ? -26.701 -32.740 -8.688 1.00 40.47 488 PRO A CA 1
ATOM 3736 C C . PRO A 1 488 ? -26.589 -33.533 -7.388 1.00 40.47 488 PRO A C 1
ATOM 3738 O O . PRO A 1 488 ? -26.246 -34.714 -7.405 1.00 40.47 488 PRO A O 1
ATOM 3741 N N . VAL A 1 489 ? -26.887 -32.868 -6.269 1.00 38.56 489 VAL A N 1
ATOM 3742 C CA . VAL A 1 489 ? -26.945 -33.484 -4.940 1.00 38.56 489 VAL A CA 1
ATOM 3743 C C . VAL A 1 489 ? -27.813 -34.746 -5.038 1.00 38.56 489 VAL A C 1
ATOM 3745 O O . VAL A 1 489 ? -28.994 -34.619 -5.382 1.00 38.56 489 VAL A O 1
ATOM 3748 N N . PRO A 1 490 ? -27.270 -35.954 -4.795 1.00 45.69 490 PRO A N 1
ATOM 3749 C CA . PRO A 1 490 ? -28.069 -37.165 -4.872 1.00 45.69 490 PRO A CA 1
ATOM 3750 C C . PRO A 1 490 ? -29.149 -37.134 -3.787 1.00 45.69 490 PRO A C 1
ATOM 3752 O O . PRO A 1 490 ? -28.889 -36.774 -2.636 1.00 45.69 490 PRO A O 1
ATOM 3755 N N . GLU A 1 491 ? -30.377 -37.492 -4.173 1.00 44.56 491 GLU A N 1
ATOM 3756 C CA . GLU A 1 491 ? -31.470 -37.737 -3.230 1.00 44.56 491 GLU A CA 1
ATOM 3757 C C . GLU A 1 491 ? -31.026 -38.767 -2.176 1.00 44.56 491 GLU A C 1
ATOM 3759 O O . GLU A 1 491 ? -30.297 -39.705 -2.509 1.00 44.56 491 GLU A O 1
ATOM 3764 N N . PRO A 1 492 ? -31.450 -38.623 -0.907 1.00 42.72 492 PRO A N 1
ATOM 3765 C CA . PRO A 1 492 ? -31.052 -39.550 0.142 1.00 42.72 492 PRO A CA 1
ATOM 3766 C C . PRO A 1 492 ? -31.562 -40.962 -0.174 1.00 42.72 492 PRO A C 1
ATOM 3768 O O . PRO A 1 492 ? -32.771 -41.205 -0.220 1.00 42.72 492 PRO A O 1
ATOM 3771 N N . GLU A 1 493 ? -30.633 -41.898 -0.378 1.00 45.06 493 GLU A N 1
ATOM 3772 C CA . GLU A 1 493 ? -30.943 -43.324 -0.455 1.00 45.06 493 GLU A CA 1
ATOM 3773 C C . GLU A 1 493 ? -31.449 -43.846 0.905 1.00 45.06 493 GLU A C 1
ATOM 3775 O O . GLU A 1 493 ? -31.015 -43.375 1.962 1.00 45.06 493 GLU A O 1
ATOM 3780 N N . PRO A 1 494 ? -32.384 -44.814 0.907 1.00 51.69 494 PRO A N 1
ATOM 3781 C CA . PRO A 1 494 ? -32.954 -45.363 2.130 1.00 51.69 494 PRO A CA 1
ATOM 3782 C C . PRO A 1 494 ? -31.921 -46.151 2.945 1.00 51.69 494 PRO A C 1
ATOM 3784 O O . PRO A 1 494 ? -31.142 -46.933 2.402 1.00 51.69 494 PRO A O 1
ATOM 3787 N N . GLU A 1 495 ? -31.978 -45.973 4.268 1.00 42.78 495 GLU A N 1
ATOM 3788 C CA . GLU A 1 495 ? -31.112 -46.634 5.250 1.00 42.78 495 GLU A CA 1
ATOM 3789 C C . GLU A 1 495 ? -31.064 -48.167 5.065 1.00 42.78 495 GLU A C 1
ATOM 3791 O O . GLU A 1 495 ? -32.118 -48.820 5.039 1.00 42.78 495 GLU A O 1
ATOM 3796 N N . PRO A 1 496 ? -29.865 -48.778 4.992 1.00 51.44 496 PRO A N 1
ATOM 3797 C CA . PRO A 1 496 ? -29.736 -50.224 4.981 1.00 51.44 496 PRO A CA 1
ATOM 3798 C C . PRO A 1 496 ? -29.959 -50.815 6.380 1.00 51.44 496 PRO A C 1
ATOM 3800 O O . PRO A 1 496 ? -29.475 -50.320 7.398 1.00 51.44 496 PRO A O 1
ATOM 3803 N N . THR A 1 497 ? -30.689 -51.928 6.407 1.00 47.94 497 THR A N 1
ATOM 3804 C CA . THR A 1 497 ? -30.906 -52.793 7.573 1.00 47.94 497 THR A CA 1
ATOM 3805 C C . THR A 1 497 ? -29.593 -53.332 8.157 1.00 47.94 497 THR A C 1
ATOM 3807 O O . THR A 1 497 ? -28.691 -53.662 7.388 1.00 47.94 497 THR A O 1
ATOM 3810 N N . PRO A 1 498 ? -29.499 -53.512 9.489 1.00 47.94 498 PRO A N 1
ATOM 3811 C CA . PRO A 1 498 ? -28.262 -53.918 10.149 1.00 47.94 498 PRO A CA 1
ATOM 3812 C C . PRO A 1 498 ? -27.880 -55.377 9.846 1.00 47.94 498 PRO A C 1
ATOM 3814 O O . PRO A 1 498 ? -28.692 -56.293 9.999 1.00 47.94 498 PRO A O 1
ATOM 3817 N N . GLU A 1 499 ? -26.620 -55.578 9.454 1.00 49.22 499 GLU A N 1
ATOM 3818 C CA . GLU A 1 499 ? -25.950 -56.882 9.389 1.00 49.22 499 GLU A CA 1
ATOM 3819 C C . GLU A 1 499 ? -25.478 -57.356 10.783 1.00 49.22 499 GLU A C 1
ATOM 3821 O O . GLU A 1 499 ? -25.303 -56.540 11.691 1.00 49.22 499 GLU A O 1
ATOM 3826 N N . PRO A 1 500 ? -25.307 -58.679 10.987 1.00 55.44 500 PRO A N 1
ATOM 3827 C CA . PRO A 1 500 ? -25.047 -59.263 12.299 1.00 55.44 500 PRO A CA 1
ATOM 3828 C C . PRO A 1 500 ? -23.605 -59.064 12.790 1.00 55.44 500 PRO A C 1
ATOM 3830 O O . PRO A 1 500 ? -22.652 -59.034 12.015 1.00 55.44 500 PRO A O 1
ATOM 3833 N N . GLU A 1 501 ? -23.479 -58.993 14.117 1.00 47.34 501 GLU A N 1
ATOM 3834 C CA . GLU A 1 501 ? -22.250 -58.728 14.871 1.00 47.34 501 GLU A CA 1
ATOM 3835 C C . GLU A 1 501 ? -21.094 -59.701 14.553 1.00 47.34 501 GLU A C 1
ATOM 3837 O O . GLU A 1 501 ? -21.269 -60.923 14.652 1.00 47.34 501 GLU A O 1
ATOM 3842 N N . PRO A 1 502 ? -19.881 -59.191 14.259 1.00 54.72 502 PRO A N 1
ATOM 3843 C CA . PRO A 1 502 ? -18.672 -59.999 14.258 1.00 54.72 502 PRO A CA 1
ATOM 3844 C C . PRO A 1 502 ? -18.175 -60.265 15.688 1.00 54.72 502 PRO A C 1
ATOM 3846 O O . PRO A 1 502 ? -18.235 -59.420 16.580 1.00 54.72 502 PRO A O 1
ATOM 3849 N N . THR A 1 503 ? -17.665 -61.479 15.891 1.00 49.81 503 THR A N 1
ATOM 3850 C CA . THR A 1 503 ? -17.038 -61.957 17.130 1.00 49.81 503 THR A CA 1
ATOM 3851 C C . THR A 1 503 ? -15.768 -61.174 17.495 1.00 49.81 503 THR A C 1
ATOM 3853 O O . THR A 1 503 ? -15.069 -60.731 16.587 1.00 49.81 503 THR A O 1
ATOM 3856 N N . PRO A 1 504 ? -15.408 -61.058 18.791 1.00 54.56 504 PRO A N 1
ATOM 3857 C CA . PRO A 1 504 ? -14.314 -60.195 19.235 1.00 54.56 504 PRO A CA 1
ATOM 3858 C C . PRO A 1 504 ? -12.938 -60.751 18.855 1.00 54.56 504 PRO A C 1
ATOM 3860 O O . PRO A 1 504 ? -12.609 -61.888 19.204 1.00 54.56 504 PRO A O 1
ATOM 3863 N N . ASP A 1 505 ? -12.125 -59.914 18.214 1.00 52.88 505 ASP A N 1
ATOM 3864 C CA . ASP A 1 505 ? -10.685 -60.117 18.065 1.00 52.88 505 ASP A CA 1
ATOM 3865 C C . ASP A 1 505 ? -9.937 -59.845 19.388 1.00 52.88 505 ASP A C 1
ATOM 3867 O O . ASP A 1 505 ? -10.416 -59.094 20.247 1.00 52.88 505 ASP A O 1
ATOM 3871 N N . PRO A 1 506 ? -8.764 -60.471 19.594 1.00 58.00 506 PRO A N 1
ATOM 3872 C CA . PRO A 1 506 ? -7.992 -60.344 20.822 1.00 58.00 506 PRO A CA 1
ATOM 3873 C C . PRO A 1 506 ? -7.431 -58.928 21.011 1.00 58.00 506 PRO A C 1
ATOM 3875 O O . PRO A 1 506 ? -6.894 -58.317 20.091 1.00 58.00 506 PRO A O 1
ATOM 3878 N N . VAL A 1 507 ? -7.533 -58.450 22.252 1.00 48.72 507 VAL A N 1
ATOM 3879 C CA . VAL A 1 507 ? -7.104 -57.127 22.724 1.00 48.72 507 VAL A CA 1
ATOM 3880 C C . VAL A 1 507 ? -5.599 -56.911 22.473 1.00 48.72 507 VAL A C 1
ATOM 3882 O O . VAL A 1 507 ? -4.795 -57.660 23.036 1.00 48.72 507 VAL A O 1
ATOM 3885 N N . PRO A 1 508 ? -5.199 -55.896 21.683 1.00 58.69 508 PRO A N 1
ATOM 3886 C CA . PRO A 1 508 ? -3.814 -55.436 21.610 1.00 58.69 508 PRO A CA 1
ATOM 3887 C C . PRO A 1 508 ? -3.390 -54.796 22.938 1.00 58.69 508 PRO A C 1
ATOM 3889 O O . PRO A 1 508 ? -4.190 -54.120 23.589 1.00 58.69 508 PRO A O 1
ATOM 3892 N N . GLU A 1 509 ? -2.136 -55.007 23.343 1.00 52.41 509 GLU A N 1
ATOM 3893 C CA . GLU A 1 509 ? -1.546 -54.302 24.487 1.00 52.41 509 GLU A CA 1
ATOM 3894 C C . GLU A 1 509 ? -1.651 -52.777 24.295 1.00 52.41 509 GLU A C 1
ATOM 3896 O O . GLU A 1 509 ? -1.506 -52.297 23.169 1.00 52.41 509 GLU A O 1
ATOM 3901 N N . PRO A 1 510 ? -1.927 -52.008 25.365 1.00 55.44 510 PRO A N 1
ATOM 3902 C CA . PRO A 1 510 ? -2.113 -50.569 25.263 1.00 55.44 510 PRO A CA 1
ATOM 3903 C C . PRO A 1 510 ? -0.823 -49.893 24.797 1.00 55.44 510 PRO A C 1
ATOM 3905 O O . PRO A 1 510 ? 0.216 -50.004 25.453 1.00 55.44 510 PRO A O 1
ATOM 3908 N N . ASP A 1 511 ? -0.923 -49.165 23.684 1.00 52.47 511 ASP A N 1
ATOM 3909 C CA . ASP A 1 511 ? 0.108 -48.234 23.244 1.00 52.47 511 ASP A CA 1
ATOM 3910 C C . ASP A 1 511 ? 0.417 -47.236 24.376 1.00 52.47 511 ASP A C 1
ATOM 3912 O O . ASP A 1 511 ? -0.504 -46.782 25.074 1.00 52.47 511 ASP A O 1
ATOM 3916 N N . PRO A 1 512 ? 1.697 -46.885 24.593 1.00 57.47 512 PRO A N 1
ATOM 3917 C CA . PRO A 1 512 ? 2.058 -45.837 25.531 1.00 57.47 512 PRO A CA 1
ATOM 3918 C C . PRO A 1 512 ? 1.311 -44.558 25.156 1.00 57.47 512 PRO A C 1
ATOM 3920 O O . PRO A 1 512 ? 1.328 -44.129 24.003 1.00 57.47 512 PRO A O 1
ATOM 3923 N N . ALA A 1 513 ? 0.627 -43.980 26.146 1.00 49.88 513 ALA A N 1
ATOM 3924 C CA . ALA A 1 513 ? -0.159 -42.772 25.966 1.00 49.88 513 ALA A CA 1
ATOM 3925 C C . ALA A 1 513 ? 0.691 -41.700 25.258 1.00 49.88 513 ALA A C 1
ATOM 3927 O O . ALA A 1 513 ? 1.817 -41.453 25.709 1.00 49.88 513 ALA A O 1
ATOM 3928 N N . PRO A 1 514 ? 0.188 -41.080 24.173 1.00 54.06 514 PRO A N 1
ATOM 3929 C CA . PRO A 1 514 ? 0.873 -39.958 23.554 1.00 54.06 514 PRO A CA 1
ATOM 3930 C C . PRO A 1 514 ? 1.142 -38.906 24.629 1.00 54.06 514 PRO A C 1
ATOM 3932 O O . PRO A 1 514 ? 0.274 -38.624 25.463 1.00 54.06 514 PRO A O 1
ATOM 3935 N N . GLU A 1 515 ? 2.364 -38.372 24.644 1.00 50.03 515 GLU A N 1
ATOM 3936 C CA . GLU A 1 515 ? 2.701 -37.265 25.530 1.00 50.03 515 GLU A CA 1
ATOM 3937 C C . GLU A 1 515 ? 1.659 -36.154 25.336 1.00 50.03 515 GLU A C 1
ATOM 3939 O O . GLU A 1 515 ? 1.297 -35.857 24.193 1.00 50.03 515 GLU A O 1
ATOM 3944 N N . PRO A 1 516 ? 1.123 -35.576 26.427 1.00 49.03 516 PRO A N 1
ATOM 3945 C CA . PRO A 1 516 ? 0.096 -34.557 26.322 1.00 49.03 516 PRO A CA 1
ATOM 3946 C C . PRO A 1 516 ? 0.623 -33.417 25.457 1.00 49.03 516 PRO A C 1
ATOM 3948 O O . PRO A 1 516 ? 1.632 -32.789 25.788 1.00 49.03 516 PRO A O 1
ATOM 3951 N N . THR A 1 517 ? -0.071 -33.159 24.349 1.00 48.06 517 THR A N 1
ATOM 3952 C CA . THR A 1 517 ? 0.154 -31.985 23.512 1.00 48.06 517 THR A CA 1
ATOM 3953 C C . THR A 1 517 ? 0.179 -30.764 24.433 1.00 48.06 517 THR A C 1
ATOM 3955 O O . THR A 1 517 ? -0.750 -30.611 25.235 1.00 48.06 517 THR A O 1
ATOM 3958 N N . PRO A 1 518 ? 1.225 -29.919 24.390 1.00 55.25 518 PRO A N 1
ATOM 3959 C CA . PRO A 1 518 ? 1.278 -28.724 25.217 1.00 55.25 518 PRO A CA 1
ATOM 3960 C C . PRO A 1 518 ? -0.014 -27.932 25.031 1.00 55.25 518 PRO A C 1
ATOM 3962 O O . PRO A 1 518 ? -0.404 -27.660 23.895 1.00 55.25 518 PRO A O 1
ATOM 3965 N N . ALA A 1 519 ? -0.689 -27.600 26.134 1.00 58.72 519 ALA A N 1
ATOM 3966 C CA . ALA A 1 519 ? -1.910 -26.810 26.074 1.00 58.72 519 ALA A CA 1
ATOM 3967 C C . ALA A 1 519 ? -1.640 -25.525 25.263 1.00 58.72 519 ALA A C 1
ATOM 3969 O O . ALA A 1 519 ? -0.594 -24.892 25.474 1.00 58.72 519 ALA A O 1
ATOM 3970 N N . PRO A 1 520 ? -2.526 -25.154 24.320 1.00 60.69 520 PRO A N 1
ATOM 3971 C CA . PRO A 1 520 ? -2.347 -23.952 23.520 1.00 60.69 520 PRO A CA 1
ATOM 3972 C C . PRO A 1 520 ? -2.177 -22.748 24.448 1.00 60.69 520 PRO A C 1
ATOM 3974 O O . PRO A 1 520 ? -2.978 -22.519 25.353 1.00 60.69 520 PRO A O 1
ATOM 3977 N N . LYS A 1 521 ? -1.091 -21.994 24.255 1.00 73.44 521 LYS A N 1
ATOM 3978 C CA . LYS A 1 521 ? -0.848 -20.772 25.024 1.00 73.44 521 LYS A CA 1
ATOM 3979 C C . LYS A 1 521 ? -1.840 -19.707 24.574 1.00 73.44 521 LYS A C 1
ATOM 3981 O O . LYS A 1 521 ? -1.975 -19.464 23.372 1.00 73.44 521 LYS A O 1
ATOM 3986 N N . ILE A 1 522 ? -2.487 -19.055 25.535 1.00 80.94 522 ILE A N 1
ATOM 3987 C CA . ILE A 1 522 ? -3.352 -17.923 25.231 1.00 80.94 522 ILE A CA 1
ATOM 3988 C C . ILE A 1 522 ? -2.526 -16.757 24.678 1.00 80.94 522 ILE A C 1
ATOM 3990 O O . ILE A 1 522 ? -1.473 -16.403 25.213 1.00 80.94 522 ILE A O 1
ATOM 3994 N N . GLN A 1 523 ? -3.011 -16.182 23.589 1.00 82.31 523 GLN A N 1
ATOM 3995 C CA . GLN A 1 523 ? -2.543 -14.947 22.980 1.00 82.31 523 GLN A CA 1
ATOM 3996 C C . GLN A 1 523 ? -3.737 -14.005 22.918 1.00 82.31 523 GLN A C 1
ATOM 3998 O O . GLN A 1 523 ? -4.853 -14.439 22.615 1.00 82.31 523 GLN A O 1
ATOM 4003 N N . ALA A 1 524 ? -3.509 -12.734 23.232 1.00 83.75 524 ALA A N 1
ATOM 4004 C CA . ALA A 1 524 ? -4.569 -11.748 23.202 1.00 83.75 524 ALA A CA 1
ATOM 4005 C C . ALA A 1 524 ? -4.104 -10.416 22.628 1.00 83.75 524 ALA A C 1
ATOM 4007 O O . ALA A 1 524 ? -3.008 -9.939 22.927 1.00 83.75 524 ALA A O 1
ATOM 4008 N N . GLU A 1 525 ? -4.992 -9.810 21.852 1.00 84.31 525 GLU A N 1
ATOM 4009 C CA . GLU A 1 525 ? -4.829 -8.491 21.258 1.00 84.31 525 GLU A CA 1
ATOM 4010 C C . GLU A 1 525 ? -5.829 -7.513 21.862 1.00 84.31 525 GLU A C 1
ATOM 4012 O O . GLU A 1 525 ? -6.950 -7.879 22.231 1.00 84.31 525 GLU A O 1
ATOM 4017 N N . PHE A 1 526 ? -5.425 -6.249 21.954 1.00 84.69 526 PHE A N 1
ATOM 4018 C CA . PHE A 1 526 ? -6.236 -5.195 22.543 1.00 84.69 526 PHE A CA 1
ATOM 4019 C C . PHE A 1 526 ? -6.749 -4.244 21.472 1.00 84.69 526 PHE A C 1
ATOM 4021 O O . PHE A 1 526 ? -6.024 -3.866 20.553 1.00 84.69 526 PHE A O 1
ATOM 4028 N N . PHE A 1 527 ? -7.993 -3.805 21.628 1.00 80.12 527 PHE A N 1
ATOM 4029 C CA . PHE A 1 527 ? -8.646 -2.888 20.703 1.00 80.12 527 PHE A CA 1
ATOM 4030 C C . PHE A 1 527 ? -9.387 -1.792 21.455 1.00 80.12 527 PHE A C 1
ATOM 4032 O O . PHE A 1 527 ? -10.022 -2.037 22.476 1.00 80.12 527 PHE A O 1
ATOM 4039 N N . LEU A 1 528 ? -9.341 -0.582 20.921 1.00 79.38 528 LEU A N 1
ATOM 4040 C CA . LEU A 1 528 ? -10.132 0.551 21.353 1.00 79.38 528 LEU A CA 1
ATOM 4041 C C . LEU A 1 528 ? -11.469 0.534 20.612 1.00 79.38 528 LEU A C 1
ATOM 4043 O O . LEU A 1 528 ? -11.498 0.457 19.387 1.00 79.38 528 LEU A O 1
ATOM 4047 N N . TYR A 1 529 ? -12.569 0.630 21.343 1.00 77.62 529 TYR A N 1
ATOM 4048 C CA . TYR A 1 529 ? -13.933 0.644 20.817 1.00 77.62 529 TYR A CA 1
ATOM 4049 C C . TYR A 1 529 ? -14.658 1.900 21.259 1.00 77.62 529 TYR A C 1
ATOM 4051 O O . TYR A 1 529 ? -14.376 2.438 22.323 1.00 77.62 529 TYR A O 1
ATOM 4059 N N . ASN A 1 530 ? -15.630 2.347 20.476 1.00 72.50 530 ASN A N 1
ATOM 4060 C CA . ASN A 1 530 ? -16.561 3.379 20.896 1.00 72.50 530 ASN A CA 1
ATOM 4061 C C . ASN A 1 530 ? -17.616 2.734 21.799 1.00 72.50 530 ASN A C 1
ATOM 4063 O O . ASN A 1 530 ? -18.444 1.952 21.339 1.00 72.50 530 ASN A O 1
ATOM 4067 N N . ALA A 1 531 ? -17.602 3.078 23.082 1.00 70.38 531 ALA A N 1
ATOM 4068 C CA . ALA A 1 531 ? -18.525 2.553 24.080 1.00 70.38 531 ALA A CA 1
ATOM 4069 C C . ALA A 1 531 ? -19.992 2.904 23.765 1.00 70.38 531 ALA A C 1
ATOM 4071 O O . ALA A 1 531 ? -20.909 2.185 24.136 1.00 70.38 531 ALA A O 1
ATOM 4072 N N . ARG A 1 532 ? -20.258 3.997 23.038 1.00 65.62 532 ARG A N 1
ATOM 4073 C CA . ARG A 1 532 ? -21.635 4.364 22.678 1.00 65.62 532 ARG A CA 1
ATOM 4074 C C . ARG A 1 532 ? -22.171 3.574 21.486 1.00 65.62 532 ARG A C 1
ATOM 4076 O O . ARG A 1 532 ? -23.356 3.265 21.468 1.00 65.62 532 ARG A O 1
ATOM 4083 N N . THR A 1 533 ? -21.346 3.339 20.469 1.00 64.44 533 THR A N 1
ATOM 4084 C CA . THR A 1 533 ? -21.790 2.759 19.187 1.00 64.44 533 THR A CA 1
ATOM 4085 C C . THR A 1 533 ? -21.387 1.299 19.003 1.00 64.44 533 THR A C 1
ATOM 4087 O O . THR A 1 533 ? -21.842 0.678 18.051 1.00 64.44 533 THR A O 1
ATOM 4090 N N . GLY A 1 534 ? -20.515 0.759 19.860 1.00 66.88 534 GLY A N 1
ATOM 4091 C CA . GLY A 1 534 ? -19.966 -0.592 19.721 1.00 66.88 534 GLY A CA 1
ATOM 4092 C C . GLY A 1 534 ? -19.007 -0.755 18.536 1.00 66.88 534 GLY A C 1
ATOM 4093 O O . GLY A 1 534 ? -18.595 -1.870 18.234 1.00 66.88 534 GLY A O 1
ATOM 4094 N N . SER A 1 535 ? -18.632 0.332 17.854 1.00 67.75 535 SER A N 1
ATOM 4095 C CA . SER A 1 535 ? -17.750 0.280 16.686 1.00 67.75 535 SER A CA 1
ATOM 4096 C C . SER A 1 535 ? -16.280 0.242 17.096 1.00 67.75 535 SER A C 1
ATOM 4098 O O . SER A 1 535 ? -15.856 0.993 17.981 1.00 67.75 535 SER A O 1
ATOM 4100 N N . LEU A 1 536 ? -15.491 -0.580 16.406 1.00 68.12 536 LEU A N 1
ATOM 4101 C CA . LEU A 1 536 ? -14.037 -0.585 16.525 1.00 68.12 536 LEU A CA 1
ATOM 4102 C C . LEU A 1 536 ? -13.481 0.803 16.171 1.00 68.12 536 LEU A C 1
ATOM 4104 O O . LEU A 1 536 ? -13.808 1.355 15.123 1.00 68.12 536 LEU A O 1
ATOM 4108 N N . LEU A 1 537 ? -12.651 1.363 17.051 1.00 66.56 537 LEU A N 1
ATOM 4109 C CA . LEU A 1 537 ? -11.952 2.628 16.829 1.00 66.56 537 LEU A CA 1
ATOM 4110 C C . LEU A 1 537 ? -10.502 2.415 16.420 1.00 66.56 537 LEU A C 1
ATOM 4112 O O . LEU A 1 537 ? -10.058 3.104 15.521 1.00 66.56 537 LEU A O 1
ATOM 4116 N N . ALA A 1 538 ? -9.755 1.530 17.083 1.00 63.91 538 ALA A N 1
ATOM 4117 C CA . ALA A 1 538 ? -8.342 1.270 16.783 1.00 63.91 538 ALA A CA 1
ATOM 4118 C C . ALA A 1 538 ? -7.870 -0.047 17.402 1.00 63.91 538 ALA A C 1
ATOM 4120 O O . ALA A 1 538 ? -8.477 -0.525 18.354 1.00 63.91 538 ALA A O 1
ATOM 4121 N N . SER A 1 539 ? -6.767 -0.615 16.920 1.00 67.50 539 SER A N 1
ATOM 4122 C CA . SER A 1 539 ? -5.995 -1.567 17.723 1.00 67.50 539 SER A CA 1
ATOM 4123 C C . SER A 1 539 ? -5.168 -0.815 18.773 1.00 67.50 539 SER A C 1
ATOM 4125 O O . SER A 1 539 ? -4.902 0.385 18.657 1.00 67.50 539 SER A O 1
ATOM 4127 N N . VAL A 1 540 ? -4.781 -1.513 19.834 1.00 74.44 540 VAL A N 1
ATOM 4128 C CA . VAL A 1 540 ? -3.917 -1.001 20.899 1.00 74.44 540 VAL A CA 1
ATOM 4129 C C . VAL A 1 540 ? -2.680 -1.902 20.968 1.00 74.44 540 VAL A C 1
ATOM 4131 O O . VAL A 1 540 ? -2.642 -2.820 21.784 1.00 74.44 540 VAL A O 1
ATOM 4134 N N . PRO A 1 541 ? -1.669 -1.704 20.106 1.00 70.94 541 PRO A N 1
ATOM 4135 C CA . PRO A 1 541 ? -0.369 -2.343 20.300 1.00 70.94 541 PRO A CA 1
ATOM 4136 C C . PRO A 1 541 ? 0.361 -1.759 21.520 1.00 70.94 541 PRO A C 1
ATOM 4138 O O . PRO A 1 541 ? 0.048 -0.658 21.986 1.00 70.94 541 PRO A O 1
ATOM 4141 N N . ASP A 1 542 ? 1.373 -2.468 22.029 1.00 69.38 542 ASP A N 1
ATOM 4142 C CA . ASP A 1 542 ? 2.221 -1.922 23.093 1.00 69.38 542 ASP A CA 1
ATOM 4143 C C . ASP A 1 542 ? 2.945 -0.655 22.601 1.00 69.38 542 ASP A C 1
ATOM 4145 O O . ASP A 1 542 ? 3.521 -0.606 21.516 1.00 69.38 542 ASP A O 1
ATOM 4149 N N . GLY A 1 543 ? 2.855 0.414 23.385 1.00 57.84 543 GLY A N 1
ATOM 4150 C CA . GLY A 1 543 ? 3.334 1.746 23.034 1.00 57.84 543 GLY A CA 1
ATOM 4151 C C . GLY A 1 543 ? 2.368 2.610 22.213 1.00 57.84 543 GLY A C 1
ATOM 4152 O O . GLY A 1 543 ? 2.743 3.746 21.902 1.00 57.84 543 GLY A O 1
ATOM 4153 N N . ALA A 1 544 ? 1.148 2.143 21.902 1.00 61.31 544 ALA A N 1
ATOM 4154 C CA . ALA A 1 544 ? 0.166 2.890 21.105 1.00 61.31 544 ALA A CA 1
ATOM 4155 C C . ALA A 1 544 ? -0.036 4.327 21.609 1.00 61.31 544 ALA A C 1
ATOM 4157 O O . ALA A 1 544 ? -0.026 4.582 22.814 1.00 61.31 544 ALA A O 1
ATOM 4158 N N . ARG A 1 545 ? -0.235 5.286 20.696 1.00 65.81 545 ARG A N 1
ATOM 4159 C CA . ARG A 1 545 ? -0.425 6.705 21.035 1.00 65.81 545 ARG A CA 1
ATOM 4160 C C . ARG A 1 545 ? -1.783 7.207 20.564 1.00 65.81 545 ARG A C 1
ATOM 4162 O O . ARG A 1 545 ? -2.041 7.337 19.376 1.00 65.81 545 ARG A O 1
ATOM 4169 N N . PHE A 1 546 ? -2.622 7.564 21.522 1.00 66.06 546 PHE A N 1
ATOM 4170 C CA . PHE A 1 546 ? -3.958 8.102 21.325 1.00 66.06 546 PHE A CA 1
ATOM 4171 C C . PHE A 1 546 ? -3.965 9.620 21.465 1.00 66.06 546 PHE A C 1
ATOM 4173 O O . PHE A 1 546 ? -3.245 10.194 22.282 1.00 66.06 546 PHE A O 1
ATOM 4180 N N . TYR A 1 547 ? -4.790 10.290 20.665 1.00 60.53 547 TYR A N 1
ATOM 4181 C CA . TYR A 1 547 ? -4.800 11.747 20.558 1.00 60.53 547 TYR A CA 1
ATOM 4182 C C . TYR A 1 547 ? -6.048 12.363 21.215 1.00 60.53 547 TYR A C 1
ATOM 4184 O O . TYR A 1 547 ? -7.053 11.676 21.404 1.00 60.53 547 TYR A O 1
ATOM 4192 N N . PRO A 1 548 ? -6.021 13.670 21.556 1.00 47.59 548 PRO A N 1
ATOM 4193 C CA . PRO A 1 548 ? -7.009 14.292 22.439 1.00 47.59 548 PRO A CA 1
ATOM 4194 C C . PRO A 1 548 ? -8.467 14.293 21.953 1.00 47.59 548 PRO A C 1
ATOM 4196 O O . PRO A 1 548 ? -9.327 14.666 22.739 1.00 47.59 548 PRO A O 1
ATOM 4199 N N . TRP A 1 549 ? -8.770 13.948 20.697 1.00 50.88 549 TRP A N 1
ATOM 4200 C CA . TRP A 1 549 ? -10.151 13.905 20.180 1.00 50.88 549 TRP A CA 1
ATOM 4201 C C . TRP A 1 549 ? -10.849 12.556 20.394 1.00 50.88 549 TRP A C 1
ATOM 4203 O O . TRP A 1 549 ? -12.069 12.471 20.278 1.00 50.88 549 TRP A O 1
ATOM 4213 N N . LEU A 1 550 ? -10.115 11.522 20.823 1.00 50.66 550 LEU A N 1
ATOM 4214 C CA . LEU A 1 550 ? -10.738 10.342 21.434 1.00 50.66 550 LEU A CA 1
ATOM 4215 C C . LEU A 1 550 ? -11.480 10.709 22.734 1.00 50.66 550 LEU A C 1
ATOM 4217 O O . LEU A 1 550 ? -12.372 9.981 23.143 1.00 50.66 550 LEU A O 1
ATOM 4221 N N . ALA A 1 551 ? -11.183 11.871 23.338 1.00 47.59 551 ALA A N 1
ATOM 4222 C CA . ALA A 1 551 ? -11.879 12.398 24.516 1.00 47.59 551 ALA A CA 1
ATOM 4223 C C . ALA A 1 551 ? -13.320 12.884 24.251 1.00 47.59 551 ALA A C 1
ATOM 4225 O O . ALA A 1 551 ? -14.057 13.119 25.210 1.00 47.59 551 ALA A O 1
ATOM 4226 N N . ASP A 1 552 ? -13.724 13.049 22.983 1.00 49.00 552 ASP A N 1
ATOM 4227 C CA . ASP A 1 552 ? -15.111 13.387 22.623 1.00 49.00 552 ASP A CA 1
ATOM 4228 C C . ASP A 1 552 ? -16.007 12.133 22.521 1.00 49.00 552 ASP A C 1
ATOM 4230 O O . ASP A 1 552 ? -17.232 12.243 22.425 1.00 49.00 552 ASP A O 1
ATOM 4234 N N . HIS A 1 553 ? -15.411 10.939 22.603 1.00 54.81 553 HIS A N 1
ATOM 4235 C CA . HIS A 1 553 ? -16.091 9.649 22.563 1.00 54.81 553 HIS A CA 1
ATOM 4236 C C . HIS A 1 553 ? -15.995 8.968 23.935 1.00 54.81 553 HIS A C 1
ATOM 4238 O O . HIS A 1 553 ? -14.990 9.090 24.632 1.00 54.81 553 HIS A O 1
ATOM 4244 N N . ALA A 1 554 ? -17.055 8.261 24.334 1.00 65.75 554 ALA A N 1
ATOM 4245 C CA . ALA A 1 554 ? -16.916 7.236 25.363 1.00 65.75 554 ALA A CA 1
ATOM 4246 C C . ALA A 1 554 ? -16.259 6.035 24.677 1.00 65.75 554 ALA A C 1
ATOM 4248 O O . ALA A 1 554 ? -16.754 5.612 23.632 1.00 65.75 554 ALA A O 1
ATOM 4249 N N . VAL A 1 555 ? -15.154 5.525 25.198 1.00 73.69 555 VAL A N 1
ATOM 4250 C CA . VAL A 1 555 ? -14.369 4.442 24.622 1.00 73.69 555 VAL A CA 1
ATOM 4251 C C . VAL A 1 555 ? -14.156 3.318 25.628 1.00 73.69 555 VAL A C 1
ATOM 4253 O O . VAL A 1 555 ? -14.151 3.519 26.838 1.00 73.69 555 VAL A O 1
ATOM 4256 N N . ASN A 1 556 ? -13.968 2.111 25.115 1.00 80.56 556 ASN A N 1
ATOM 4257 C CA . ASN A 1 556 ? -13.729 0.914 25.908 1.00 80.56 556 ASN A CA 1
ATOM 4258 C C . ASN A 1 556 ? -12.562 0.123 25.305 1.00 80.56 556 ASN A C 1
ATOM 4260 O O . ASN A 1 556 ? -12.233 0.303 24.130 1.00 80.56 556 ASN A O 1
ATOM 4264 N N . ILE A 1 557 ? -11.925 -0.732 26.101 1.00 85.31 557 ILE A N 1
ATOM 4265 C CA . ILE A 1 557 ? -10.830 -1.595 25.653 1.00 85.31 557 ILE A CA 1
ATOM 4266 C C . ILE A 1 557 ? -11.358 -3.022 25.582 1.00 85.31 557 ILE A C 1
ATOM 4268 O O . ILE A 1 557 ? -11.748 -3.579 26.603 1.00 85.31 557 ILE A O 1
ATOM 4272 N N . LYS A 1 558 ? -11.366 -3.600 24.381 1.00 87.88 558 LYS A N 1
ATOM 4273 C CA . LYS A 1 558 ? -11.699 -5.003 24.124 1.00 87.88 558 LYS A CA 1
ATOM 4274 C C . LYS A 1 558 ? -10.428 -5.847 24.143 1.00 87.88 558 LYS A C 1
ATOM 4276 O O . LYS A 1 558 ? -9.435 -5.432 23.544 1.00 87.88 558 LYS A O 1
ATOM 4281 N N . ALA A 1 559 ? -10.479 -7.035 24.742 1.00 89.88 559 ALA A N 1
ATOM 4282 C CA . ALA A 1 559 ? -9.487 -8.087 24.510 1.00 89.88 559 ALA A CA 1
ATOM 4283 C C . ALA A 1 559 ? -10.054 -9.137 23.543 1.00 89.88 559 ALA A C 1
ATOM 4285 O O . ALA A 1 559 ? -11.176 -9.611 23.720 1.00 89.88 559 ALA A O 1
ATOM 4286 N N . SER A 1 560 ? -9.285 -9.496 22.517 1.00 87.31 560 SER A N 1
ATOM 4287 C CA . SER A 1 560 ? -9.592 -10.602 21.606 1.00 87.31 560 SER A CA 1
ATOM 4288 C C . SER A 1 560 ? -8.591 -11.721 21.833 1.00 87.31 560 SER A C 1
ATOM 4290 O O . SER A 1 560 ? -7.396 -11.450 21.860 1.00 87.31 560 SER A O 1
ATOM 4292 N N . THR A 1 561 ? -9.061 -12.952 22.006 1.00 85.50 561 THR A N 1
ATOM 4293 C CA . THR A 1 561 ? -8.232 -14.113 22.348 1.00 85.50 561 THR A CA 1
ATOM 4294 C C . THR A 1 561 ? -8.168 -15.107 21.191 1.00 85.50 561 THR A C 1
ATOM 4296 O O . THR A 1 561 ? -9.120 -15.242 20.426 1.00 85.50 561 THR A O 1
ATOM 4299 N N . ASN A 1 562 ? -7.054 -15.832 21.074 1.00 81.69 562 ASN A N 1
ATOM 4300 C CA . ASN A 1 562 ? -6.885 -16.928 20.107 1.00 81.69 562 ASN A CA 1
ATOM 4301 C C . ASN A 1 562 ? -7.615 -18.229 20.503 1.00 81.69 562 ASN A C 1
ATOM 4303 O O . ASN A 1 562 ? -7.692 -19.157 19.701 1.00 81.69 562 ASN A O 1
ATOM 4307 N N . ILE A 1 563 ? -8.110 -18.314 21.739 1.00 80.81 563 ILE A N 1
ATOM 4308 C CA . ILE A 1 563 ? -8.882 -19.438 22.278 1.00 80.81 563 ILE A CA 1
ATOM 4309 C C . ILE A 1 563 ? -10.118 -18.914 23.013 1.00 80.81 563 ILE A C 1
ATOM 4311 O O . ILE A 1 563 ? -10.126 -17.775 23.488 1.00 80.81 563 ILE A O 1
ATOM 4315 N N . GLU A 1 564 ? -11.157 -19.740 23.113 1.00 86.75 564 GLU A N 1
ATOM 4316 C CA . GLU A 1 564 ? -12.351 -19.427 23.901 1.00 86.75 564 GLU A CA 1
ATOM 4317 C C . GLU A 1 564 ? -12.014 -19.415 25.399 1.00 86.75 564 GLU A C 1
ATOM 4319 O O . GLU A 1 564 ? -11.233 -20.235 25.887 1.00 86.75 564 GLU A O 1
ATOM 4324 N N . VAL A 1 565 ? -12.588 -18.460 26.125 1.00 92.12 565 VAL A N 1
ATOM 4325 C CA . VAL A 1 565 ? -12.408 -18.292 27.571 1.00 92.12 565 VAL A CA 1
ATOM 4326 C C . VAL A 1 565 ? -13.780 -18.083 28.209 1.00 92.12 565 VAL A C 1
ATOM 4328 O O . VAL A 1 565 ? -14.731 -17.728 27.528 1.00 92.12 565 VAL A O 1
ATOM 4331 N N . GLY A 1 566 ? -13.926 -18.324 29.507 1.00 90.19 566 GLY A N 1
ATOM 4332 C CA . GLY A 1 566 ? -15.195 -18.124 30.211 1.00 90.19 566 GLY A CA 1
ATOM 4333 C C . GLY A 1 566 ? -15.326 -16.743 30.849 1.00 90.19 566 GLY A C 1
ATOM 4334 O O . GLY A 1 566 ? -16.437 -16.244 31.008 1.00 90.19 566 GLY A O 1
ATOM 4335 N N . SER A 1 567 ? -14.206 -16.114 31.213 1.00 93.44 567 SER A N 1
ATOM 4336 C CA . SER A 1 567 ? -14.186 -14.738 31.716 1.00 93.44 567 SER A CA 1
ATOM 4337 C C . SER A 1 567 ? -12.815 -14.078 31.583 1.00 93.44 567 SER A C 1
ATOM 4339 O O . SER A 1 567 ? -11.779 -14.746 31.474 1.00 93.44 567 SER A O 1
ATOM 4341 N N . VAL A 1 568 ? -12.818 -12.743 31.612 1.00 93.94 568 VAL A N 1
ATOM 4342 C CA . VAL A 1 568 ? -11.618 -11.904 31.551 1.00 93.94 568 VAL A CA 1
ATOM 4343 C C . VAL A 1 568 ? -11.606 -10.908 32.703 1.00 93.94 568 VAL A C 1
ATOM 4345 O O . VAL A 1 568 ? -12.543 -10.134 32.884 1.00 93.94 568 VAL A O 1
ATOM 4348 N N . GLU A 1 569 ? -10.519 -10.897 33.472 1.00 94.75 569 GLU A N 1
ATOM 4349 C CA . GLU A 1 569 ? -10.231 -9.867 34.469 1.00 94.75 569 GLU A CA 1
ATOM 4350 C C . GLU A 1 569 ? -9.317 -8.796 33.856 1.00 94.75 569 GLU A C 1
ATOM 4352 O O . GLU A 1 569 ? -8.140 -9.044 33.594 1.00 94.75 569 GLU A O 1
ATOM 4357 N N . PHE A 1 570 ? -9.840 -7.588 33.663 1.00 91.69 570 PHE A N 1
ATOM 4358 C CA . PHE A 1 570 ? -9.090 -6.419 33.224 1.00 91.69 570 PHE A CA 1
ATOM 4359 C C . PHE A 1 570 ? -8.611 -5.598 34.416 1.00 91.69 570 PHE A C 1
ATOM 4361 O O . PHE A 1 570 ? -9.393 -4.939 35.097 1.00 91.69 570 PHE A O 1
ATOM 4368 N N . MET A 1 571 ? -7.301 -5.556 34.619 1.00 91.06 571 MET A N 1
ATOM 4369 C CA . MET A 1 571 ? -6.643 -4.676 35.575 1.00 91.06 571 MET A CA 1
ATOM 4370 C C . MET A 1 571 ? -6.152 -3.421 34.861 1.00 91.06 571 MET A C 1
ATOM 4372 O O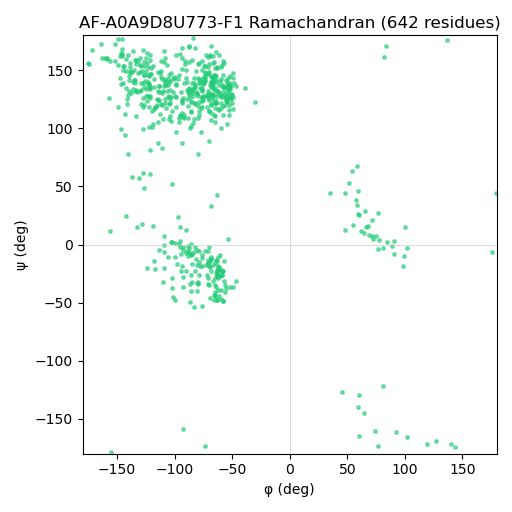 . MET A 1 571 ? -5.173 -3.446 34.114 1.00 91.06 571 MET A O 1
ATOM 4376 N N . VAL A 1 572 ? -6.812 -2.300 35.130 1.00 86.25 572 VAL A N 1
ATOM 4377 C CA . VAL A 1 572 ? -6.408 -0.977 34.654 1.00 86.25 572 VAL A CA 1
ATOM 4378 C C . VAL A 1 572 ? -5.734 -0.256 35.812 1.00 86.25 572 VAL A C 1
ATOM 4380 O O . VAL A 1 572 ? -6.378 0.030 36.826 1.00 86.25 572 VAL A O 1
ATOM 4383 N N . ARG A 1 573 ? -4.436 0.039 35.684 1.00 76.06 573 ARG A N 1
ATOM 4384 C CA . ARG A 1 573 ? -3.587 0.514 36.797 1.00 76.06 573 ARG A CA 1
ATOM 4385 C C . ARG A 1 573 ? -4.198 1.674 37.596 1.00 76.06 573 ARG A C 1
ATOM 4387 O O . ARG A 1 573 ? -4.022 1.742 38.811 1.00 76.06 573 ARG A O 1
ATOM 4394 N N . GLU A 1 574 ? -4.894 2.588 36.930 1.00 73.88 574 GLU A N 1
ATOM 4395 C CA . GLU A 1 574 ? -5.486 3.789 37.523 1.00 73.88 574 GLU A CA 1
ATOM 4396 C C . GLU A 1 574 ? -6.944 3.614 37.964 1.00 73.88 574 GLU A C 1
ATOM 4398 O O . GLU A 1 574 ? -7.443 4.428 38.743 1.00 73.88 574 GLU A O 1
ATOM 4403 N N . LEU A 1 575 ? -7.642 2.589 37.464 1.00 75.94 575 LEU A N 1
ATOM 4404 C CA . LEU A 1 575 ? -9.095 2.449 37.612 1.00 75.94 575 LEU A CA 1
ATOM 4405 C C . LEU A 1 575 ? -9.527 1.203 38.396 1.00 75.94 575 LEU A C 1
ATOM 4407 O O . LEU A 1 575 ? -10.672 1.174 38.857 1.00 75.94 575 LEU A O 1
ATOM 4411 N N . GLY A 1 576 ? -8.625 0.245 38.619 1.00 82.50 576 GLY A N 1
ATOM 4412 C CA . GLY A 1 576 ? -8.881 -0.995 39.353 1.00 82.50 576 GLY A CA 1
ATOM 4413 C C . GLY A 1 576 ? -9.076 -2.204 38.439 1.00 82.50 576 GLY A C 1
ATOM 4414 O O . GLY A 1 576 ? -8.715 -2.166 37.266 1.00 82.50 576 GLY A O 1
ATOM 4415 N N . SER A 1 577 ? -9.609 -3.282 39.014 1.00 87.44 577 SER A N 1
ATOM 4416 C CA . SER A 1 577 ? -9.911 -4.530 38.309 1.00 87.44 577 SER A CA 1
ATOM 4417 C C . SER A 1 577 ? -11.401 -4.621 37.967 1.00 87.44 577 SER A C 1
ATOM 4419 O O . SER A 1 577 ? -12.239 -4.204 38.774 1.00 87.44 577 SER A O 1
ATOM 4421 N N . PHE A 1 578 ? -11.715 -5.160 36.793 1.00 87.25 578 PHE A N 1
ATOM 4422 C CA . PHE A 1 578 ? -13.065 -5.360 36.272 1.00 87.25 578 PHE A CA 1
ATOM 4423 C C . PHE A 1 578 ? -13.162 -6.748 35.643 1.00 87.25 578 PHE A C 1
ATOM 4425 O O . PHE A 1 578 ? -12.233 -7.177 34.966 1.00 87.25 578 PHE A O 1
ATOM 4432 N N . THR A 1 579 ? -14.278 -7.439 35.846 1.00 89.94 579 THR A N 1
ATOM 4433 C CA . THR A 1 579 ? -14.511 -8.768 35.273 1.00 89.94 579 THR A CA 1
ATOM 4434 C C . THR A 1 579 ? -15.584 -8.683 34.207 1.00 89.94 579 THR A C 1
ATOM 4436 O O . THR A 1 579 ? -16.642 -8.106 34.460 1.00 89.94 579 THR A O 1
ATOM 4439 N N . ASP A 1 580 ? -15.311 -9.287 33.055 1.00 89.00 580 ASP A N 1
ATOM 4440 C CA . ASP A 1 580 ? -16.289 -9.511 32.001 1.00 89.00 580 ASP A CA 1
ATOM 4441 C C . ASP A 1 580 ? -16.477 -11.014 31.765 1.00 89.00 580 ASP A C 1
ATOM 4443 O O . ASP A 1 580 ? -15.510 -11.777 31.725 1.00 89.00 580 ASP A O 1
ATOM 4447 N N . ASN A 1 581 ? -17.732 -11.428 31.642 1.00 89.19 581 ASN A N 1
ATOM 4448 C CA . ASN A 1 581 ? -18.160 -12.819 31.500 1.00 89.19 581 ASN A CA 1
ATOM 4449 C C . ASN A 1 581 ? -18.773 -13.100 30.123 1.00 89.19 581 ASN A C 1
ATOM 4451 O O . ASN A 1 581 ? -19.142 -14.240 29.846 1.00 89.19 581 ASN A O 1
ATOM 4455 N N . ALA A 1 582 ? -18.927 -12.076 29.284 1.00 83.69 582 ALA A N 1
ATOM 4456 C CA . ALA A 1 582 ? -19.589 -12.183 27.998 1.00 83.69 582 ALA A CA 1
ATOM 4457 C C . ALA A 1 582 ? -18.637 -11.768 26.872 1.00 83.69 582 ALA A C 1
ATOM 4459 O O . ALA A 1 582 ? -17.874 -10.811 26.972 1.00 83.69 582 ALA A O 1
ATOM 4460 N N . GLN A 1 583 ? -18.633 -12.567 25.805 1.00 78.19 583 GLN A N 1
ATOM 4461 C CA . GLN A 1 583 ? -17.859 -12.269 24.611 1.00 78.19 583 GLN A CA 1
ATOM 4462 C C . GLN A 1 583 ? -18.684 -11.338 23.703 1.00 78.19 583 GLN A C 1
ATOM 4464 O O . GLN A 1 583 ? -19.838 -11.666 23.412 1.00 78.19 583 GLN A O 1
ATOM 4469 N N . PRO A 1 584 ? -18.098 -10.254 23.156 1.00 80.75 584 PRO A N 1
ATOM 4470 C CA . PRO A 1 584 ? -16.695 -9.842 23.265 1.00 80.75 584 PRO A CA 1
ATOM 4471 C C . PRO A 1 584 ? -16.335 -9.162 24.597 1.00 80.75 584 PRO A C 1
ATOM 4473 O O . PRO A 1 584 ? -16.996 -8.223 25.001 1.00 80.75 584 PRO A O 1
ATOM 4476 N N . TYR A 1 585 ? -15.210 -9.556 25.206 1.00 87.75 585 TYR A N 1
ATOM 4477 C CA . TYR A 1 585 ? -14.811 -9.064 26.531 1.00 87.75 585 TYR A CA 1
ATOM 4478 C C . TYR A 1 585 ? -14.272 -7.634 26.511 1.00 87.75 585 TYR A C 1
ATOM 4480 O O . TYR A 1 585 ? -13.292 -7.339 25.812 1.00 87.75 585 TYR A O 1
ATOM 4488 N N . PHE A 1 586 ? -14.836 -6.776 27.356 1.00 87.12 586 PHE A N 1
ATOM 4489 C CA . PHE A 1 586 ? -14.436 -5.386 27.524 1.00 87.12 586 PHE A CA 1
ATOM 4490 C C . PHE A 1 586 ? -13.999 -5.058 28.952 1.00 87.12 586 PHE A C 1
ATOM 4492 O O . PHE A 1 586 ? -14.585 -5.500 29.936 1.00 87.12 586 PHE A O 1
ATOM 4499 N N . ALA A 1 587 ? -13.033 -4.146 29.074 1.00 84.81 587 ALA A N 1
ATOM 4500 C CA . ALA A 1 587 ? -12.539 -3.659 30.361 1.00 84.81 587 ALA A CA 1
ATOM 4501 C C . ALA A 1 587 ? -13.619 -3.017 31.242 1.00 84.81 587 ALA A C 1
ATOM 4503 O O . ALA A 1 587 ? -13.457 -2.955 32.457 1.00 84.81 587 ALA A O 1
ATOM 4504 N N . PHE A 1 588 ? -14.716 -2.545 30.649 1.00 77.50 588 PHE A N 1
ATOM 4505 C CA . PHE A 1 588 ? -15.851 -1.986 31.383 1.00 77.50 588 PHE A CA 1
ATOM 4506 C C . PHE A 1 588 ? -17.170 -2.749 31.162 1.00 77.50 588 PHE A C 1
ATOM 4508 O O . PHE A 1 588 ? -18.217 -2.220 31.526 1.00 77.50 588 PHE A O 1
ATOM 4515 N N . GLY A 1 589 ? -17.121 -3.977 30.631 1.00 69.75 589 GLY A N 1
ATOM 4516 C CA . GLY A 1 589 ? -18.280 -4.860 30.434 1.00 69.75 589 GLY A CA 1
ATOM 4517 C C . GLY A 1 589 ? -19.115 -4.580 29.178 1.00 69.75 589 GLY A C 1
ATOM 4518 O O . GLY A 1 589 ? -19.077 -3.472 28.623 1.00 69.75 589 GLY A O 1
ATOM 4519 N N . ASP A 1 590 ? -19.913 -5.571 28.773 1.00 67.38 590 ASP A N 1
ATOM 4520 C CA . ASP A 1 590 ? -20.962 -5.469 27.752 1.00 67.38 590 ASP A CA 1
ATOM 4521 C C . ASP A 1 590 ? -22.371 -5.839 28.279 1.00 67.38 590 ASP A C 1
ATOM 4523 O O . ASP A 1 590 ? -22.536 -6.405 29.359 1.00 67.38 590 ASP A O 1
ATOM 4527 N N . ASP A 1 591 ? -23.412 -5.443 27.536 1.00 56.34 591 ASP A N 1
ATOM 4528 C CA . ASP A 1 591 ? -24.777 -5.987 27.657 1.00 56.34 591 ASP A CA 1
ATOM 4529 C C . ASP A 1 591 ? -25.391 -6.063 26.251 1.00 56.34 591 ASP A C 1
ATOM 4531 O O . ASP A 1 591 ? -25.881 -5.065 25.712 1.00 56.34 591 ASP A O 1
ATOM 4535 N N . ASN A 1 592 ? -25.287 -7.231 25.603 1.00 52.25 592 ASN A N 1
ATOM 4536 C CA . ASN A 1 592 ? -25.816 -7.490 24.253 1.00 52.25 592 ASN A CA 1
ATOM 4537 C C . ASN A 1 592 ? -25.391 -6.448 23.190 1.00 52.25 592 ASN A C 1
ATOM 4539 O O . ASN A 1 592 ? -26.218 -5.884 22.469 1.00 52.25 592 ASN A O 1
ATOM 4543 N N . GLY A 1 593 ? -24.083 -6.193 23.072 1.00 47.97 593 GLY A N 1
ATOM 4544 C CA . GLY A 1 593 ? -23.513 -5.344 22.013 1.00 47.97 593 GLY A CA 1
ATOM 4545 C C . GLY A 1 593 ? -23.391 -3.854 22.351 1.00 47.97 593 GLY A C 1
ATOM 4546 O O . GLY A 1 593 ? -22.947 -3.076 21.509 1.00 47.97 593 GLY A O 1
ATOM 4547 N N . SER A 1 594 ? -23.735 -3.443 23.577 1.00 54.44 594 SER A N 1
ATOM 4548 C CA . SER A 1 594 ? -23.411 -2.110 24.104 1.00 54.44 594 SER A CA 1
ATOM 4549 C C . SER A 1 594 ? -22.251 -2.206 25.093 1.00 54.44 594 SER A C 1
ATOM 4551 O O . SER A 1 594 ? -22.412 -2.742 26.184 1.00 54.44 594 SER A O 1
ATOM 4553 N N . ALA A 1 595 ? -21.082 -1.682 24.724 1.00 57.88 595 ALA A N 1
ATOM 4554 C CA . ALA A 1 595 ? -19.938 -1.587 25.627 1.00 57.88 595 ALA A CA 1
ATOM 4555 C C . ALA A 1 595 ? -20.211 -0.496 26.680 1.00 57.88 595 ALA A C 1
ATOM 4557 O O . ALA A 1 595 ? -20.380 0.671 26.335 1.00 57.88 595 ALA A O 1
ATOM 4558 N N . PHE A 1 596 ? -20.266 -0.816 27.975 1.00 58.38 596 PHE A N 1
ATOM 4559 C CA . PHE A 1 596 ? -20.566 0.222 28.967 1.00 58.38 596 PHE A CA 1
ATOM 4560 C C . PHE A 1 596 ? -19.405 1.209 29.108 1.00 58.38 596 PHE A C 1
ATOM 4562 O O . PHE A 1 596 ? -18.268 0.835 29.367 1.00 58.38 596 PHE A O 1
ATOM 4569 N N . GLY A 1 597 ? -19.707 2.504 29.010 1.00 53.09 597 GLY A N 1
ATOM 4570 C CA . GLY A 1 597 ? -18.839 3.566 29.512 1.00 53.09 597 GLY A CA 1
ATOM 4571 C C . GLY A 1 597 ? -19.259 3.930 30.932 1.00 53.09 597 GLY A C 1
ATOM 4572 O O . GLY A 1 597 ? -20.087 4.824 31.124 1.00 53.09 597 GLY A O 1
ATOM 4573 N N . PHE A 1 598 ? -18.738 3.248 31.953 1.00 53.25 598 PHE A N 1
ATOM 4574 C CA . PHE A 1 598 ? -18.869 3.764 33.318 1.00 53.25 598 PHE A CA 1
ATOM 4575 C C . PHE A 1 598 ? -18.008 5.020 33.426 1.00 53.25 598 PHE A C 1
ATOM 4577 O O . PHE A 1 598 ? -16.886 5.002 32.951 1.00 53.25 598 PHE A O 1
ATOM 4584 N N . GLY A 1 599 ? -18.514 6.102 34.037 1.00 52.88 599 GLY A N 1
ATOM 4585 C CA . GLY A 1 599 ? -17.925 7.458 34.049 1.00 52.88 599 GLY A CA 1
ATOM 4586 C C . GLY A 1 599 ? -16.553 7.635 34.729 1.00 52.88 599 GLY A C 1
ATOM 4587 O O . GLY A 1 599 ? -16.344 8.601 35.466 1.00 52.88 599 GLY A O 1
ATOM 4588 N N . ARG A 1 600 ? -15.625 6.713 34.499 1.00 62.84 600 ARG A N 1
ATOM 4589 C CA . ARG A 1 600 ? -14.216 6.711 34.866 1.00 62.84 600 ARG A CA 1
ATOM 4590 C C . ARG A 1 600 ? -13.424 6.999 33.599 1.00 62.84 600 ARG A C 1
ATOM 4592 O O . ARG A 1 600 ? -13.786 6.531 32.538 1.00 62.84 600 ARG A O 1
ATOM 4599 N N . ALA A 1 601 ? -12.372 7.799 33.711 1.00 63.59 601 ALA A N 1
ATOM 4600 C CA . ALA A 1 601 ? -11.625 8.238 32.546 1.00 63.59 601 ALA A CA 1
ATOM 4601 C C . ALA A 1 601 ? -10.123 8.117 32.776 1.00 63.59 601 ALA A C 1
ATOM 4603 O O . ALA A 1 601 ? -9.637 8.494 33.847 1.00 63.59 601 ALA A O 1
ATOM 4604 N N . LEU A 1 602 ? -9.399 7.659 31.759 1.00 68.75 602 LEU A N 1
ATOM 4605 C CA . LEU A 1 602 ? -7.945 7.734 31.710 1.00 68.75 602 LEU A CA 1
ATOM 4606 C C . LEU A 1 602 ? -7.540 9.148 31.280 1.00 68.75 602 LEU A C 1
ATOM 4608 O O . LEU A 1 602 ? -8.075 9.706 30.323 1.00 68.75 602 LEU A O 1
ATOM 4612 N N . GLY A 1 603 ? -6.656 9.782 32.048 1.00 63.88 603 GLY A N 1
ATOM 4613 C CA . GLY A 1 603 ? -6.155 11.121 31.734 1.00 63.88 603 GLY A CA 1
ATOM 4614 C C . GLY A 1 603 ? -5.174 11.117 30.561 1.00 63.88 603 GLY A C 1
ATOM 4615 O O . GLY A 1 603 ? -4.936 10.098 29.932 1.00 63.88 603 GLY A O 1
ATOM 4616 N N . ALA A 1 604 ? -4.556 12.260 30.278 1.00 66.38 604 ALA A N 1
ATOM 4617 C CA . ALA A 1 604 ? -3.354 12.271 29.455 1.00 66.38 604 ALA A CA 1
ATOM 4618 C C . ALA A 1 604 ? -2.198 11.590 30.207 1.00 66.38 604 ALA A C 1
ATOM 4620 O O . ALA A 1 604 ? -1.995 11.848 31.396 1.00 66.38 604 ALA A O 1
ATOM 4621 N N . GLY A 1 605 ? -1.406 10.778 29.514 1.00 62.97 605 GLY A N 1
ATOM 4622 C CA . GLY A 1 605 ? -0.274 10.072 30.106 1.00 62.97 605 GLY A CA 1
ATOM 4623 C C . GLY A 1 605 ? -0.125 8.645 29.602 1.00 62.97 605 GLY A C 1
ATOM 4624 O O . GLY A 1 605 ? -0.766 8.236 28.641 1.00 62.97 605 GLY A O 1
ATOM 4625 N N . ARG A 1 606 ? 0.788 7.910 30.237 1.00 76.75 606 ARG A N 1
ATOM 4626 C CA . ARG A 1 606 ? 1.024 6.491 29.969 1.00 76.75 606 ARG A CA 1
ATOM 4627 C C . ARG A 1 606 ? 0.084 5.650 30.825 1.00 76.75 606 ARG A C 1
ATOM 4629 O O . ARG A 1 606 ? 0.082 5.829 32.039 1.00 76.75 606 ARG A O 1
ATOM 4636 N N . HIS A 1 607 ? -0.602 4.707 30.201 1.00 81.31 607 HIS A N 1
ATOM 4637 C CA . HIS A 1 607 ? -1.542 3.779 30.818 1.00 81.31 607 HIS A CA 1
ATOM 4638 C C . HIS A 1 607 ? -1.148 2.344 30.522 1.00 81.31 607 HIS A C 1
ATOM 4640 O O . HIS A 1 607 ? -0.446 2.074 29.547 1.00 81.31 607 HIS A O 1
ATOM 4646 N N . GLN A 1 608 ? -1.589 1.436 31.385 1.00 85.56 608 GLN A N 1
ATOM 4647 C CA . GLN A 1 608 ? -1.337 0.011 31.250 1.00 85.56 608 GLN A CA 1
ATOM 4648 C C . GLN A 1 608 ? -2.596 -0.767 31.618 1.00 85.56 608 GLN A C 1
ATOM 4650 O O . GLN A 1 608 ? -3.210 -0.501 32.658 1.00 85.56 608 GLN A O 1
ATOM 4655 N N . VAL A 1 609 ? -2.949 -1.722 30.763 1.00 90.12 609 VAL A N 1
ATOM 4656 C CA . VAL A 1 609 ? -4.061 -2.648 30.967 1.00 90.12 609 VAL A CA 1
ATOM 4657 C C . VAL A 1 609 ? -3.525 -4.063 30.890 1.00 90.12 609 VAL A C 1
ATOM 4659 O O . VAL A 1 609 ? -2.861 -4.420 29.920 1.00 90.12 609 VAL A O 1
ATOM 4662 N N . THR A 1 610 ? -3.821 -4.858 31.910 1.00 93.88 610 THR A N 1
ATOM 4663 C CA . THR A 1 610 ? -3.505 -6.287 31.944 1.00 93.88 610 THR A CA 1
ATOM 4664 C C . THR A 1 610 ? -4.809 -7.070 31.951 1.00 93.88 610 THR A C 1
ATOM 4666 O O . THR A 1 610 ? -5.640 -6.848 32.825 1.00 93.88 610 THR A O 1
ATOM 4669 N N . ALA A 1 611 ? -4.991 -7.975 30.994 1.00 94.62 611 ALA A N 1
ATOM 4670 C CA . ALA A 1 611 ? -6.122 -8.892 30.922 1.00 94.62 611 ALA A CA 1
ATOM 4671 C C . ALA A 1 611 ? -5.680 -10.289 31.366 1.00 94.62 611 ALA A C 1
ATOM 4673 O O . ALA A 1 611 ? -4.703 -10.816 30.835 1.00 94.62 611 ALA A O 1
ATOM 4674 N N . ARG A 1 612 ? -6.391 -10.877 32.328 1.00 95.69 612 ARG A N 1
ATOM 4675 C CA . ARG A 1 612 ? -6.220 -12.258 32.800 1.00 95.69 612 ARG A CA 1
ATOM 4676 C C . ARG A 1 612 ? -7.395 -13.108 32.364 1.00 95.69 612 ARG A C 1
ATOM 4678 O O . ARG A 1 612 ? -8.536 -12.683 32.512 1.00 95.69 612 ARG A O 1
ATOM 4685 N N . PHE A 1 613 ? -7.112 -14.308 31.884 1.00 94.94 613 PHE A N 1
ATOM 4686 C CA . PHE A 1 613 ? -8.095 -15.163 31.229 1.00 94.94 613 PHE A CA 1
ATOM 4687 C C . PHE A 1 613 ? -8.375 -16.428 32.044 1.00 94.94 613 PHE A C 1
ATOM 4689 O O . PHE A 1 613 ? -7.440 -17.073 32.532 1.00 94.94 613 PHE A O 1
ATOM 4696 N N . TYR A 1 614 ? -9.651 -16.797 32.154 1.00 94.56 614 TYR A N 1
ATOM 4697 C CA . TYR A 1 614 ? -10.114 -17.943 32.940 1.00 94.56 614 TYR A CA 1
ATOM 4698 C C . TYR A 1 614 ? -11.079 -18.809 32.127 1.00 94.56 614 TYR A C 1
ATOM 4700 O O . TYR A 1 614 ? -11.827 -18.294 31.300 1.00 94.56 614 TYR A O 1
ATOM 4708 N N . GLU A 1 615 ? -11.072 -20.123 32.358 1.00 93.69 615 GLU A N 1
ATOM 4709 C CA . GLU A 1 615 ? -11.896 -21.089 31.606 1.00 93.69 615 GLU A CA 1
ATOM 4710 C C . GLU A 1 615 ? -13.406 -20.922 31.808 1.00 93.69 615 GLU A C 1
ATOM 4712 O O . GLU A 1 615 ? -14.180 -21.282 30.926 1.00 93.69 615 GLU A O 1
ATOM 4717 N N . GLN A 1 616 ? -13.850 -20.422 32.963 1.00 92.06 616 GLN A N 1
ATOM 4718 C CA . GLN A 1 616 ? -15.271 -20.311 33.302 1.00 92.06 616 GLN A CA 1
ATOM 4719 C C . GLN A 1 616 ? -15.644 -18.871 33.657 1.00 92.06 616 GLN A C 1
ATOM 4721 O O . GLN A 1 616 ? -14.781 -18.025 33.906 1.00 92.06 616 GLN A O 1
ATOM 4726 N N . ALA A 1 617 ? -16.948 -18.600 33.675 1.00 91.88 617 ALA A N 1
ATOM 4727 C CA . ALA A 1 617 ? -17.490 -17.337 34.154 1.00 91.88 617 ALA A CA 1
ATOM 4728 C C . ALA A 1 617 ? -17.071 -17.059 35.610 1.00 91.88 617 ALA A C 1
ATOM 4730 O O . ALA A 1 617 ? -16.726 -17.970 36.367 1.00 91.88 617 ALA A O 1
ATOM 4731 N N . ASP A 1 618 ? -17.116 -15.788 35.993 1.00 91.44 618 ASP A N 1
ATOM 4732 C CA . ASP A 1 618 ? -16.824 -15.278 37.332 1.00 91.44 618 ASP A CA 1
ATOM 4733 C C . ASP A 1 618 ? -15.419 -15.646 37.836 1.00 91.44 618 ASP A C 1
ATOM 4735 O O . ASP A 1 618 ? -15.219 -15.940 39.016 1.00 91.44 618 ASP A O 1
ATOM 4739 N N . LEU A 1 619 ? -14.433 -15.616 36.928 1.00 93.19 619 LEU A N 1
ATOM 4740 C CA . LEU A 1 619 ? -13.035 -15.995 37.179 1.00 93.19 619 LEU A CA 1
ATOM 4741 C C . LEU A 1 619 ? -12.885 -17.452 37.657 1.00 93.19 619 LEU A C 1
ATOM 4743 O O . LEU A 1 619 ? -11.946 -17.792 38.380 1.00 93.19 619 LEU A O 1
ATOM 4747 N N . GLY A 1 620 ? -13.842 -18.309 37.292 1.00 88.44 620 GLY A N 1
ATOM 4748 C CA . GLY A 1 620 ? -13.853 -19.725 37.630 1.00 88.44 620 GLY A CA 1
ATOM 4749 C C . GLY A 1 620 ? -12.997 -20.577 36.688 1.00 88.44 620 GLY A C 1
ATOM 4750 O O . GLY A 1 620 ? -12.589 -20.156 35.607 1.00 88.44 620 GLY A O 1
ATOM 4751 N N . GLY A 1 621 ? -12.775 -21.833 37.072 1.00 90.06 621 GLY A N 1
ATOM 4752 C CA . GLY A 1 621 ? -11.951 -22.770 36.299 1.00 90.06 621 GLY A CA 1
ATOM 4753 C C . GLY A 1 621 ? -10.445 -22.485 36.394 1.00 90.06 621 GLY A C 1
ATOM 4754 O O . GLY A 1 621 ? -9.979 -21.859 37.351 1.00 90.06 621 GLY A O 1
ATOM 4755 N N . SER A 1 622 ? -9.671 -23.003 35.436 1.00 90.81 622 SER A N 1
ATOM 4756 C CA . SER A 1 622 ? -8.214 -22.837 35.426 1.00 90.81 622 SER A CA 1
ATOM 4757 C C . SER A 1 622 ? -7.806 -21.478 34.847 1.00 90.81 622 SER A C 1
ATOM 4759 O O . SER A 1 622 ? -8.464 -20.926 33.965 1.00 90.81 622 SER A O 1
ATOM 4761 N N . TYR A 1 623 ? -6.681 -20.946 35.330 1.00 91.38 623 TYR A N 1
ATOM 4762 C CA . TYR A 1 623 ? -6.055 -19.743 34.778 1.00 91.38 623 TYR A CA 1
ATOM 4763 C C . TYR A 1 623 ? -5.323 -20.071 33.472 1.00 91.38 623 TYR A C 1
ATOM 4765 O O . TYR A 1 623 ? -4.429 -20.919 33.462 1.00 91.38 623 TYR A O 1
ATOM 4773 N N . LEU A 1 624 ? -5.682 -19.383 32.388 1.00 88.25 624 LEU A N 1
ATOM 4774 C CA . LEU A 1 624 ? -5.185 -19.666 31.037 1.00 88.25 624 LEU A CA 1
ATOM 4775 C C . LEU A 1 624 ? -3.973 -18.807 30.648 1.00 88.25 624 LEU A C 1
ATOM 4777 O O . LEU A 1 624 ? -3.186 -19.201 29.789 1.00 88.25 624 LEU A O 1
ATOM 4781 N N . GLY A 1 625 ? -3.795 -17.655 31.299 1.00 89.81 625 GLY A N 1
ATOM 4782 C CA . GLY A 1 625 ? -2.681 -16.733 31.077 1.00 89.81 625 GLY A CA 1
ATOM 4783 C C . GLY A 1 625 ? -3.094 -15.267 31.203 1.00 89.81 625 GLY A C 1
ATOM 4784 O O . GLY A 1 625 ? -4.231 -14.954 31.559 1.00 89.81 625 GLY A O 1
ATOM 4785 N N . GLU A 1 626 ? -2.159 -14.364 30.904 1.00 94.00 626 GLU A N 1
ATOM 4786 C CA . GLU A 1 626 ? -2.407 -12.922 30.863 1.00 94.00 626 GLU A CA 1
ATOM 4787 C C . GLU A 1 626 ? -1.713 -12.257 29.681 1.00 94.00 626 GLU A C 1
ATOM 4789 O O . GLU A 1 626 ? -0.668 -12.710 29.215 1.00 94.00 626 GLU A O 1
ATOM 4794 N N . ALA A 1 627 ? -2.289 -11.146 29.235 1.00 89.81 627 ALA A N 1
ATOM 4795 C CA . ALA A 1 627 ? -1.701 -10.241 28.262 1.00 89.81 627 ALA A CA 1
ATOM 4796 C C . ALA A 1 627 ? -1.699 -8.824 28.835 1.00 89.81 627 ALA A C 1
ATOM 4798 O O . ALA A 1 627 ? -2.604 -8.441 29.575 1.00 89.81 627 ALA A O 1
ATOM 4799 N N . THR A 1 628 ? -0.677 -8.038 28.510 1.00 90.00 628 THR A N 1
ATOM 4800 C CA . THR A 1 628 ? -0.560 -6.650 28.967 1.00 90.00 628 THR A CA 1
ATOM 4801 C C . THR A 1 628 ? -0.294 -5.737 27.790 1.00 90.00 628 THR A C 1
ATOM 4803 O O . THR A 1 628 ? 0.527 -6.057 26.936 1.00 90.00 628 THR A O 1
ATOM 4806 N N . VAL A 1 629 ? -0.940 -4.576 27.798 1.00 83.69 629 VAL A N 1
ATOM 4807 C CA . VAL A 1 629 ? -0.694 -3.503 26.843 1.00 83.69 629 VAL A CA 1
ATOM 4808 C C . VAL A 1 629 ? -0.411 -2.196 27.564 1.00 83.69 629 VAL A C 1
ATOM 4810 O O . VAL A 1 629 ? -1.103 -1.817 28.513 1.00 83.69 629 VAL A O 1
ATOM 4813 N N . THR A 1 630 ? 0.606 -1.486 27.093 1.00 80.31 630 THR A N 1
ATOM 4814 C CA . THR A 1 630 ? 0.919 -0.114 27.483 1.00 80.31 630 THR A CA 1
ATOM 4815 C C . THR A 1 630 ? 0.533 0.824 26.352 1.00 80.31 630 THR A C 1
ATOM 4817 O O . THR A 1 630 ? 0.845 0.567 25.199 1.00 80.31 630 THR A O 1
ATOM 4820 N N . PHE A 1 631 ? -0.088 1.956 26.652 1.00 74.81 631 PHE A N 1
ATOM 4821 C CA . PHE A 1 631 ? -0.387 2.977 25.648 1.00 74.81 631 PHE A CA 1
ATOM 4822 C C . PHE A 1 631 ? -0.301 4.376 26.248 1.00 74.81 631 PHE A C 1
ATOM 4824 O O . PHE A 1 631 ? -0.196 4.555 27.460 1.00 74.81 631 PHE A O 1
ATOM 4831 N N . PHE A 1 632 ? -0.318 5.393 25.399 1.00 71.44 632 PHE A N 1
ATOM 4832 C CA . PHE A 1 632 ? -0.161 6.787 25.774 1.00 71.44 632 PHE A CA 1
ATOM 4833 C C . PHE A 1 632 ? -1.332 7.605 25.255 1.00 71.44 632 PHE A C 1
ATOM 4835 O O . PHE A 1 632 ? -1.607 7.607 24.063 1.00 71.44 632 PHE A O 1
ATOM 4842 N N . ILE A 1 633 ? -1.976 8.372 26.123 1.00 72.19 633 ILE A N 1
ATOM 4843 C CA . ILE A 1 633 ? -2.969 9.372 25.739 1.00 72.19 633 ILE A CA 1
ATOM 4844 C C . ILE A 1 633 ? -2.281 10.737 25.728 1.00 72.19 633 ILE A C 1
ATOM 4846 O O . ILE A 1 633 ? -1.790 11.222 26.750 1.00 72.19 633 ILE A O 1
ATOM 4850 N N . ARG A 1 634 ? -2.235 11.391 24.569 1.00 57.81 634 ARG A N 1
ATOM 4851 C CA . ARG A 1 634 ? -1.674 12.735 24.423 1.00 57.81 634 ARG A CA 1
ATOM 4852 C C . ARG A 1 634 ? -2.660 13.776 24.957 1.00 57.81 634 ARG A C 1
ATOM 4854 O O . ARG A 1 634 ? -3.837 13.769 24.613 1.00 57.81 634 ARG A O 1
ATOM 4861 N N . GLY A 1 635 ? -2.164 14.714 25.763 1.00 52.25 635 GLY A N 1
ATOM 4862 C CA . GLY A 1 635 ? -2.944 15.856 26.255 1.00 52.25 635 GLY A CA 1
ATOM 4863 C C . GLY A 1 635 ? -3.182 16.931 25.188 1.00 52.25 635 GLY A C 1
ATOM 4864 O O . GLY A 1 635 ? -2.383 17.095 24.261 1.00 52.25 635 GLY A O 1
ATOM 4865 N N . LYS A 1 636 ? -4.270 17.701 25.323 1.00 47.41 636 LYS A N 1
ATOM 4866 C CA . LYS A 1 636 ? -4.540 18.877 24.481 1.00 47.41 636 LYS A CA 1
ATOM 4867 C C . LYS A 1 636 ? -3.674 20.046 24.962 1.00 47.41 636 LYS A C 1
ATOM 4869 O O . LYS A 1 636 ? -3.539 20.278 26.161 1.00 47.41 636 LYS A O 1
ATOM 4874 N N . LYS A 1 637 ? -3.099 20.832 24.045 1.00 37.84 637 LYS A N 1
ATOM 4875 C CA . LYS A 1 637 ? -2.404 22.078 24.416 1.00 37.84 637 LYS A CA 1
ATOM 4876 C C . LYS A 1 637 ? -3.448 23.046 25.005 1.00 37.84 637 LYS A C 1
ATOM 4878 O O . LYS A 1 637 ? -4.271 23.568 24.260 1.00 37.84 637 LYS A O 1
ATOM 4883 N N . GLY A 1 638 ? -3.443 23.236 26.328 1.00 43.16 638 GLY A N 1
ATOM 4884 C CA . GLY A 1 638 ? -4.372 24.125 27.042 1.00 43.16 638 GLY A CA 1
ATOM 4885 C C . GLY A 1 638 ? -5.573 23.462 27.739 1.00 43.16 638 GLY A C 1
ATOM 4886 O O . GLY A 1 638 ? -6.496 24.181 28.112 1.00 43.16 638 GLY A O 1
ATOM 4887 N N . GLY A 1 639 ? -5.589 22.138 27.939 1.00 42.16 639 GLY A N 1
ATOM 4888 C CA . GLY A 1 639 ? -6.605 21.478 28.774 1.00 42.16 639 GLY A CA 1
ATOM 4889 C C . GLY A 1 639 ? -6.359 19.981 28.990 1.00 42.16 639 GLY A C 1
ATOM 4890 O O . GLY A 1 639 ? -5.716 19.331 28.165 1.00 42.16 639 GLY A O 1
ATOM 4891 N N . ASP A 1 640 ? -6.890 19.441 30.091 1.00 38.88 640 ASP A N 1
ATOM 4892 C CA . ASP A 1 640 ? -6.800 18.018 30.439 1.00 38.88 640 ASP A CA 1
ATOM 4893 C C . ASP A 1 640 ? -7.630 17.175 29.456 1.00 38.88 640 ASP A C 1
ATOM 4895 O O . ASP A 1 640 ? -8.858 17.270 29.427 1.00 38.88 640 ASP A O 1
ATOM 4899 N N . ALA A 1 641 ? -6.972 16.340 28.646 1.00 41.66 641 ALA A N 1
ATOM 4900 C CA . ALA A 1 641 ? -7.660 15.311 27.870 1.00 41.66 641 ALA A CA 1
ATOM 4901 C C . ALA A 1 641 ? -8.037 14.153 28.809 1.00 41.66 641 ALA A C 1
ATOM 4903 O O . ALA A 1 641 ? -7.205 13.702 29.598 1.00 41.66 641 ALA A O 1
ATOM 4904 N N . LYS A 1 642 ? -9.289 13.695 28.740 1.00 46.59 642 LYS A N 1
ATOM 4905 C CA . LYS A 1 642 ? -9.792 12.532 29.478 1.00 46.59 642 LYS A CA 1
ATOM 4906 C C . LYS A 1 642 ? -10.445 11.582 28.483 1.00 46.59 642 LYS A C 1
ATOM 4908 O O . LYS A 1 642 ? -11.415 11.967 27.845 1.00 46.59 642 LYS A O 1
ATOM 4913 N N . VAL A 1 643 ? -9.921 10.375 28.367 1.00 44.16 643 VAL A N 1
ATOM 4914 C CA . VAL A 1 643 ? -10.514 9.267 27.618 1.00 44.16 643 VAL A CA 1
ATOM 4915 C C . VAL A 1 643 ? -11.533 8.608 28.540 1.00 44.16 643 VAL A C 1
ATOM 4917 O O . VAL A 1 643 ? -11.134 8.067 29.567 1.00 44.16 643 VAL A O 1
ATOM 4920 N N . ARG A 1 644 ? -12.825 8.790 28.255 1.00 46.78 644 ARG A N 1
ATOM 4921 C CA . ARG A 1 644 ? -13.949 8.323 29.086 1.00 46.78 644 ARG A CA 1
ATOM 4922 C C . ARG A 1 644 ? -14.442 6.966 28.664 1.00 46.78 644 ARG A C 1
ATOM 4924 O O . ARG A 1 644 ? -14.393 6.753 27.443 1.00 46.78 644 ARG A O 1
#

Foldseek 3Di:
DDDPDDDQWFKKKKAKDWDDFPAADPDKFKWKAQPVPRDTQGGRPVDIGIDGAQGKIKIWIADDPQWFFKDKDWDPPKDQFFDKDFPDGGPRTMIMGGHHSAWIKTKMKMWTAGPPRHTRGIIIMIITIHTDPPDDPPPVDDDPPQFPKAFFFQADPDFFDKDFFDFDPDLQPFWDKKFFFFGIKTQFDLQPQAPDHNPHWIKTWFQFSNDGSPDFLVDQQQDGWGRIAGISQFRKTKIWFFKAAPLQFTFTFFTKIKIFAQNDDVPFDLVLADFDDRQAKWKQDCPAAPDDPQWDWDWDDDPNFIKTKTKGKTFFFFAAPVLEQPHHGDRGLCSDPDPSNVPGNSGTHQADDPPDDNRARDSRRHHGHGIMMMITITGCVRRDDQMAGLVCQQVVHHGPPGIMMIITGHGFLVSRVSSSVCSSSVTD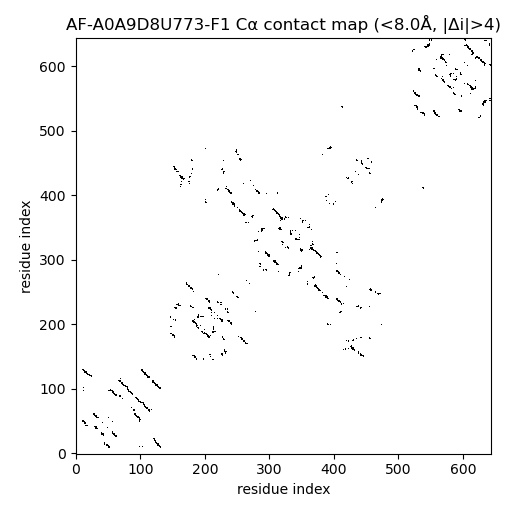MATDVGQCHPVSSQATPPRRHRQAPGSNGGDPPDDRRVCRNVRGRDHHPPPPDPDPDPDPDDDDDDDDDDDDDDDDDDDDDDDDPPDPDPDDAKDKWKFKAQLAQLHTRGTFAAAAEAELCLLVTQIWMWIDIPDDFQKKWKQKPVPGIDIERDPRDIRQYDDPRRRDRDPAWDKFFKIKIKIWTHRHPPNDHDTRDMDMHIYGYHQDPPDIRTND

Radius of gyration: 30.72 Å; Cα contacts (8 Å, |Δi|>4): 1617; chains: 1; bounding box: 85×89×67 Å

pLDDT: mean 77.31, std 16.94, range [24.3, 98.31]

Sequence (644 aa):
MKHKTTITGTIISLSATLAGSVHAQSGTRITAFDPSTGFSLGNPVVQQLTVTPGSDVKMVLEAPEGISNARLLRSTGSSNCPSFQQDDNTVPFEFTITAPAEEAICDYTLHMWEPNWAYAGNEDFTLNFSFVVPTAPEDSFEHPEGSNHIAYTRGSSDFSDFLVGELAPSRSAHGNRFTCVVSHFSYDDPIVFPGDPGRAHLHMFWGNTRTNAHSTPETLPFEGNSSCQGGINYRVGAWMPALFNEAGEVVIPDRLFVYYKTFLRAGGNYEAVQPVPQGLEMLASRSTMNYGNQITIGRTDINGDEMLEASIAFPSCVATVDGTMAGQPILSHRQMPGDLAGTINSHVSYPGGPNSNEVDCPNTHPYRFPTPQFQVAFRMSEAGENPYLSSDAMMNAAPLSTLHGDYIFGMDPLTSELMVRCVQEARNCTFDGGTSALSERFYSAETGYRLYETGVRLYEDVDRTPFGTSLPPMLADHDHDPLPEPEPVPEPEPEPTPEPEPTPDPVPEPDPAPEPTPAPKIQAEFFLYNARTGSLLASVPDGARFYPWLADHAVNIKASTNIEVGSVEFMVRELGSFTDNAQPYFAFGDDNGSAFGFGRALGAGRHQVTARFYEQADLGGSYLGEATVTFFIRGKKGGDAKVR